Protein 8QPS (pdb70)

Secondary structure (DSSP, 8-state):
-GGGGEEEE---TT--HHHHHHHHHHHHHHT-SEEEE-GGGHHHHHHHHTTSSPEEEEEESTTT--S-HHHHHHHHHHHHHTT-SEEEEEP-HHHHHTT-HHHHHHHHHHHHHHHTTSSEEEEE--GGGS-HHHHHHHHHHHHHTT-SEEE---SSSS----HHHHHHHHHHHTTSSEEEEESS--SHHHHHHHHHHT-SEEEES-HHHHHTTT-STT--/--GGGEEEEE--TT--HHHHHHHHHHHHHHT-SEEEE-GGGHHHHHHHHTTSSPEEEEEESTTT--S-HHHHHHHHHHHHHHT-SEEEEEP-HHHHHTT-HHHHHHHHHHHHHHHTTSSEEEEE--GGGS-HHHHHHHHHHHHHTT-SEEE---SSSS----HHHHHHHHHHHTTSSEEEEESS--SHHHHHHHHHHT-SEEEES-HHHHHTTT-STT--

Nearest PDB structures (foldseek):
  8qps-assembly1_B  TM=1.000E+00  e=7.942E-42  Geobacillus sp.
  6msw-assembly2_B  TM=9.694E-01  e=2.061E-34  Halalkalibacterium halodurans C-125
  6d33-assembly1_B  TM=9.956E-01  e=2.226E-33  Halalkalibacterium halodurans C-125
  3ngj-assembly1_B  TM=9.962E-01  e=3.292E-31  Entamoeba histolytica
  3oa3-assembly1_A  TM=9.748E-01  e=3.441E-25  Coccidioides immitis

Structure (mmCIF, N/CA/C/O backbone):
data_8QPS
#
_entry.id   8QPS
#
_cell.length_a   57.230
_cell.length_b   57.230
_cell.length_c   97.030
_cell.angle_alpha   90.000
_cell.angle_beta   90.000
_cell.angle_gamma   120.000
#
_symmetry.space_group_name_H-M   'P 31'
#
loop_
_entity.id
_entity.type
_entity.pdbx_description
1 polymer 'Deoxyribose-phosphate aldolase'
2 water water
#
loop_
_atom_site.group_PDB
_atom_site.id
_atom_site.type_symbol
_atom_site.label_atom_id
_atom_site.label_alt_id
_atom_site.label_comp_id
_atom_site.label_asym_id
_atom_site.label_entity_id
_atom_site.label_seq_id
_atom_site.pdbx_PDB_ins_code
_atom_site.Cartn_x
_atom_site.Cartn_y
_atom_site.Cartn_z
_atom_site.occupancy
_atom_site.B_iso_or_equiv
_atom_site.auth_seq_id
_atom_site.auth_comp_id
_atom_site.auth_asym_id
_atom_site.auth_atom_id
_atom_site.pdbx_PDB_model_num
ATOM 1 N N . ASN A 1 11 ? 2.23430 -15.93036 14.46256 1.000 56.20183 4 ASN A N 1
ATOM 2 C CA . ASN A 1 11 ? 3.35467 -16.57559 13.78124 1.000 54.99898 4 ASN A CA 1
ATOM 3 C C . ASN A 1 11 ? 3.33152 -16.28897 12.27541 1.000 55.20117 4 ASN A C 1
ATOM 4 O O . ASN A 1 11 ? 4.24114 -16.68359 11.53789 1.000 46.64196 4 ASN A O 1
ATOM 9 N N . ILE A 1 12 ? 2.28245 -15.59839 11.81945 1.000 51.86826 5 ILE A N 1
ATOM 10 C CA . ILE A 1 12 ? 2.20161 -15.21563 10.41396 1.000 43.17953 5 ILE A CA 1
ATOM 11 C C . ILE A 1 12 ? 3.28476 -14.20622 10.05083 1.000 39.32030 5 ILE A C 1
ATOM 12 O O . ILE A 1 12 ? 3.61178 -14.05349 8.86517 1.000 35.20195 5 ILE A O 1
ATOM 17 N N . ALA A 1 13 ? 3.84702 -13.51222 11.04642 1.000 39.27202 6 ALA A N 1
ATOM 18 C CA . ALA A 1 13 ? 4.92206 -12.55246 10.79594 1.000 33.18857 6 ALA A CA 1
ATOM 19 C C . ALA A 1 13 ? 6.10288 -13.20778 10.10503 1.000 34.67473 6 ALA A C 1
ATOM 20 O O . ALA A 1 13 ? 6.74568 -12.59638 9.24264 1.000 32.99451 6 ALA A O 1
ATOM 22 N N . LYS A 1 14 ? 6.40023 -14.45447 10.46884 1.000 32.44804 7 LYS A N 1
ATOM 23 C CA . LYS A 1 14 ? 7.48311 -15.21092 9.86674 1.000 35.93977 7 LYS A CA 1
ATOM 24 C C . LYS A 1 14 ? 7.14383 -15.71746 8.46734 1.000 33.73242 7 LYS A C 1
ATOM 25 O O . LYS A 1 14 ? 7.98625 -16.36570 7.83534 1.000 37.28130 7 LYS A O 1
ATOM 31 N N . MET A 1 15 ? 5.94621 -15.43012 7.96442 1.000 29.80941 8 MET A N 1
ATOM 32 C CA . MET A 1 15 ? 5.59711 -15.71481 6.58079 1.000 32.57990 8 MET A CA 1
ATOM 33 C C . MET A 1 15 ? 5.57996 -14.46884 5.71999 1.000 28.71102 8 MET A C 1
ATOM 34 O O . MET A 1 15 ? 5.27429 -14.56683 4.52576 1.000 30.50885 8 MET A O 1
ATOM 39 N N . ILE A 1 16 ? 5.87291 -13.30287 6.29188 1.000 29.21761 9 ILE A N 1
ATOM 40 C CA . ILE A 1 16 ? 5.70413 -12.03330 5.59635 1.000 29.52092 9 ILE A CA 1
ATOM 41 C C . ILE A 1 16 ? 7.05637 -11.53487 5.11137 1.000 23.61647 9 ILE A C 1
ATOM 42 O O . ILE A 1 16 ? 8.01113 -11.44453 5.88584 1.000 25.05675 9 ILE A O 1
ATOM 47 N N . ASP A 1 17 ? 7.14012 -11.24564 3.79784 1.000 25.45608 10 ASP A N 1
ATOM 48 C CA . ASP A 1 17 ? 8.22870 -10.49981 3.18697 1.000 24.50531 10 ASP A CA 1
ATOM 49 C C . ASP A 1 17 ? 7.70994 -9.06259 3.08126 1.000 23.72376 10 ASP A C 1
ATOM 50 O O . ASP A 1 17 ? 6.86064 -8.75261 2.22622 1.000 25.26041 10 ASP A O 1
ATOM 55 N N . HIS A 1 18 ? 8.20714 -8.20696 3.97940 1.000 24.63475 11 HIS A N 1
ATOM 56 C CA . HIS A 1 18 ? 7.82086 -6.79733 4.08478 1.000 25.03141 11 HIS A CA 1
ATOM 57 C C . HIS A 1 18 ? 8.49623 -6.01001 2.96104 1.000 20.14922 11 HIS A C 1
ATOM 58 O O . HIS A 1 18 ? 9.71574 -5.80018 2.99448 1.000 22.86176 11 HIS A O 1
ATOM 65 N N . THR A 1 19 ? 7.70259 -5.52820 1.99596 1.000 22.56561 12 THR A N 1
ATOM 66 C CA . THR A 1 19 ? 8.18773 -5.19148 0.66089 1.000 23.26838 12 THR A CA 1
ATOM 67 C C . THR A 1 19 ? 8.06448 -3.69879 0.35920 1.000 21.59262 12 THR A C 1
ATOM 68 O O . THR A 1 19 ? 7.01796 -3.08245 0.60644 1.000 23.30647 12 THR A O 1
ATOM 72 N N . LEU A 1 20 ? 9.13053 -3.11299 -0.17983 1.000 22.17798 13 LEU A N 1
ATOM 73 C CA . LEU A 1 20 ? 9.05410 -1.77591 -0.77250 1.000 22.81978 13 LEU A CA 1
ATOM 74 C C . LEU A 1 20 ? 9.89613 -1.80273 -2.03719 1.000 19.06089 13 LEU A C 1
ATOM 75 O O . LEU A 1 20 ? 11.11364 -1.97602 -1.94565 1.000 21.15547 13 LEU A O 1
ATOM 80 N N . LEU A 1 21 ? 9.25147 -1.64351 -3.21584 1.000 21.02877 14 LEU A N 1
ATOM 81 C CA . LEU A 1 21 ? 9.93148 -1.77089 -4.49639 1.000 21.98919 14 LEU A CA 1
ATOM 82 C C . LEU A 1 21 ? 9.62980 -0.64629 -5.48208 1.000 23.39029 14 LEU A C 1
ATOM 83 O O . LEU A 1 21 ? 10.11479 -0.70189 -6.61735 1.000 22.74651 14 LEU A O 1
ATOM 88 N N . LYS A 1 22 ? 8.86740 0.36864 -5.08731 1.000 23.74370 15 LYS A N 1
ATOM 89 C CA . LYS A 1 22 ? 8.61272 1.49816 -5.96940 1.000 24.94257 15 LYS A CA 1
ATOM 90 C C . LYS A 1 22 ? 9.93039 2.15342 -6.37264 1.000 21.84648 15 LYS A C 1
ATOM 91 O O . LYS A 1 22 ? 10.84290 2.26733 -5.54486 1.000 25.09112 15 LYS A O 1
ATOM 97 N N . PRO A 1 23 ? 10.06429 2.58128 -7.64357 1.000 20.53287 16 PRO A N 1
ATOM 98 C CA . PRO A 1 23 ? 11.34185 3.13628 -8.11938 1.000 23.14863 16 PRO A CA 1
ATOM 99 C C . PRO A 1 23 ? 11.77012 4.41176 -7.41204 1.000 23.56304 16 PRO A C 1
ATOM 100 O O . PRO A 1 23 ? 12.97578 4.68605 -7.34485 1.000 24.82268 16 PRO A O 1
ATOM 104 N N . GLU A 1 24 ? 10.82429 5.19287 -6.87721 1.000 24.07302 17 GLU A N 1
ATOM 105 C CA . GLU A 1 24 ? 11.12036 6.44793 -6.20141 1.000 23.03819 17 GLU A CA 1
ATOM 106 C C . GLU A 1 24 ? 11.38995 6.26487 -4.71585 1.000 27.07499 17 GLU A C 1
ATOM 107 O O . GLU A 1 24 ? 11.48828 7.26290 -3.98881 1.000 25.96804 17 GLU A O 1
ATOM 113 N N . ALA A 1 25 ? 11.47944 5.02579 -4.24244 1.000 23.23999 18 ALA A N 1
ATOM 114 C CA . ALA A 1 25 ? 11.67553 4.81430 -2.81301 1.000 27.06446 18 ALA A CA 1
ATOM 115 C C . ALA A 1 25 ? 13.00762 5.41470 -2.39810 1.000 22.19146 18 ALA A C 1
ATOM 116 O O . ALA A 1 25 ? 13.99400 5.32389 -3.12755 1.000 27.01394 18 ALA A O 1
ATOM 118 N N . THR A 1 26 ? 13.03645 6.04425 -1.22147 1.000 26.31085 19 THR A N 1
ATOM 119 C CA . THR A 1 26 ? 14.23413 6.71439 -0.73278 1.000 28.32593 19 THR A CA 1
ATOM 120 C C . THR A 1 26 ? 14.81864 5.95379 0.44571 1.000 27.54012 19 THR A C 1
ATOM 121 O O . THR A 1 26 ? 14.17501 5.09078 1.05074 1.000 24.52910 19 THR A O 1
ATOM 125 N N . GLU A 1 27 ? 16.05400 6.30296 0.79257 1.000 28.73969 20 GLU A N 1
ATOM 126 C CA . GLU A 1 27 ? 16.70195 5.57492 1.87153 1.000 29.04872 20 GLU A CA 1
ATOM 127 C C . GLU A 1 27 ? 15.90523 5.69295 3.16204 1.000 29.38085 20 GLU A C 1
ATOM 128 O O . GLU A 1 27 ? 15.78932 4.71695 3.90419 1.000 29.92644 20 GLU A O 1
ATOM 134 N N . GLN A 1 28 ? 15.32058 6.87068 3.43098 1.000 30.43978 21 GLN A N 1
ATOM 135 C CA . GLN A 1 28 ? 14.49623 7.04054 4.63013 1.000 32.42056 21 GLN A CA 1
ATOM 136 C C . GLN A 1 28 ? 13.36672 6.01739 4.68267 1.000 31.24175 21 GLN A C 1
ATOM 137 O O . GLN A 1 28 ? 13.07187 5.44018 5.73984 1.000 31.03747 21 GLN A O 1
ATOM 143 N N . GLN A 1 29 ? 12.71944 5.78763 3.54166 1.000 27.38927 22 GLN A N 1
ATOM 144 C CA . GLN A 1 29 ? 11.62746 4.82561 3.48946 1.000 28.23533 22 GLN A CA 1
ATOM 145 C C . GLN A 1 29 ? 12.13304 3.40526 3.68039 1.000 28.85702 22 GLN A C 1
ATOM 146 O O . GLN A 1 29 ? 11.48020 2.59154 4.34620 1.000 28.45580 22 GLN A O 1
ATOM 152 N N . ILE A 1 30 ? 13.29875 3.09266 3.12081 1.000 27.49740 23 ILE A N 1
ATOM 153 C CA . ILE A 1 30 ? 13.86261 1.75689 3.30203 1.000 24.35613 23 ILE A CA 1
ATOM 154 C C . ILE A 1 30 ? 14.20788 1.51562 4.77104 1.000 23.89293 23 ILE A C 1
ATOM 155 O O . ILE A 1 30 ? 13.93438 0.43930 5.33300 1.000 24.33245 23 ILE A O 1
ATOM 160 N N . VAL A 1 31 ? 14.80603 2.51351 5.41210 1.000 28.09994 24 VAL A N 1
ATOM 161 C CA . VAL A 1 31 ? 15.16448 2.38336 6.81871 1.000 24.36308 24 VAL A CA 1
ATOM 162 C C . VAL A 1 31 ? 13.91808 2.19561 7.67456 1.000 29.33255 24 VAL A C 1
ATOM 163 O O . VAL A 1 31 ? 13.89550 1.32849 8.54792 1.000 28.81674 24 VAL A O 1
ATOM 167 N N . GLN A 1 32 ? 12.84595 2.96434 7.41787 1.000 26.17843 25 GLN A N 1
ATOM 168 C CA . GLN A 1 32 ? 11.60516 2.73882 8.16380 1.000 31.76830 25 GLN A CA 1
ATOM 169 C C . GLN A 1 32 ? 11.02900 1.34487 7.91073 1.000 29.48946 25 GLN A C 1
ATOM 170 O O . GLN A 1 32 ? 10.50758 0.70440 8.83829 1.000 28.86398 25 GLN A O 1
ATOM 176 N N . LEU A 1 33 ? 11.10571 0.85824 6.66248 1.000 26.96504 26 LEU A N 1
ATOM 177 C CA . LEU A 1 33 ? 10.72424 -0.52141 6.35181 1.000 26.13508 26 LEU A CA 1
ATOM 178 C C . LEU A 1 33 ? 11.44526 -1.52817 7.24811 1.000 26.18749 26 LEU A C 1
ATOM 179 O O . LEU A 1 33 ? 10.83035 -2.45802 7.79711 1.000 28.36887 26 LEU A O 1
ATOM 184 N N . CYS A 1 34 ? 12.76948 -1.36873 7.36969 1.000 26.39847 27 CYS A N 1
ATOM 185 C CA . CYS A 1 34 ? 13.57339 -2.27066 8.19722 1.000 22.77242 27 CYS A CA 1
ATOM 186 C C . CYS A 1 34 ? 13.21761 -2.13447 9.66497 1.000 27.98394 27 CYS A C 1
ATOM 187 O O . CYS A 1 34 ? 13.19635 -3.12896 10.40164 1.000 28.91401 27 CYS A O 1
ATOM 190 N N . THR A 1 35 ? 12.96060 -0.90522 10.10792 1.000 27.00561 28 THR A N 1
ATOM 191 C CA . THR A 1 35 ? 12.55981 -0.69642 11.49535 1.000 29.96379 28 THR A CA 1
ATOM 192 C C . THR A 1 35 ? 11.27999 -1.45414 11.80572 1.000 29.54407 28 THR A C 1
ATOM 193 O O . THR A 1 35 ? 11.17155 -2.11618 12.84763 1.000 27.85450 28 THR A O 1
ATOM 197 N N . GLU A 1 36 ? 10.29884 -1.37127 10.90603 1.000 28.09273 29 GLU A N 1
ATOM 198 C CA . GLU A 1 36 ? 9.04940 -2.10090 11.09562 1.000 28.22228 29 GLU A CA 1
ATOM 199 C C . GLU A 1 36 ? 9.28582 -3.60321 11.10864 1.000 29.48595 29 GLU A C 1
ATOM 200 O O . GLU A 1 36 ? 8.71149 -4.32535 11.93893 1.000 29.31257 29 GLU A O 1
ATOM 206 N N . ALA A 1 37 ? 10.13044 -4.09744 10.19285 1.000 26.53794 30 ALA A N 1
ATOM 207 C CA . ALA A 1 37 ? 10.42446 -5.52593 10.17044 1.000 27.21368 30 ALA A CA 1
ATOM 208 C C . ALA A 1 37 ? 11.02244 -5.99491 11.49338 1.000 27.32420 30 ALA A C 1
ATOM 209 O O . ALA A 1 37 ? 10.69662 -7.08712 11.97021 1.000 31.13709 30 ALA A O 1
ATOM 211 N N . LYS A 1 38 ? 11.92128 -5.19636 12.07908 1.000 26.48052 31 LYS A N 1
ATOM 212 C CA . LYS A 1 38 ? 12.47378 -5.55603 13.39143 1.000 26.31051 31 LYS A CA 1
ATOM 213 C C . LYS A 1 38 ? 11.41501 -5.47905 14.48393 1.000 32.84103 31 LYS A C 1
ATOM 214 O O . LYS A 1 38 ? 11.39050 -6.31957 15.39287 1.000 32.02804 31 LYS A O 1
ATOM 220 N N . GLN A 1 39 ? 10.53053 -4.48235 14.42294 1.000 33.06574 32 GLN A N 1
ATOM 221 C CA . GLN A 1 39 ? 9.52167 -4.35391 15.47203 1.000 31.54169 32 GLN A CA 1
ATOM 222 C C . GLN A 1 39 ? 8.55662 -5.52697 15.46251 1.000 32.86600 32 GLN A C 1
ATOM 223 O O . GLN A 1 39 ? 8.11973 -5.98797 16.52471 1.000 31.76760 32 GLN A O 1
ATOM 229 N N . TYR A 1 40 ? 8.21294 -6.02728 14.27689 1.000 31.00903 33 TYR A N 1
ATOM 230 C CA . TYR A 1 40 ? 7.17260 -7.03176 14.14544 1.000 31.39055 33 TYR A CA 1
ATOM 231 C C . TYR A 1 40 ? 7.71533 -8.42685 13.86479 1.000 27.71018 33 TYR A C 1
ATOM 232 O O . TYR A 1 40 ? 6.93875 -9.38823 13.85517 1.000 32.05004 33 TYR A O 1
ATOM 241 N N . GLY A 1 41 ? 9.02368 -8.56650 13.68762 1.000 29.82714 34 GLY A N 1
ATOM 242 C CA . GLY A 1 41 ? 9.61835 -9.87652 13.48416 1.000 30.67329 34 GLY A CA 1
ATOM 243 C C . GLY A 1 41 ? 9.23657 -10.48821 12.15565 1.000 31.57456 34 GLY A C 1
ATOM 244 O O . GLY A 1 41 ? 8.97069 -11.69838 12.07932 1.000 30.18773 34 GLY A O 1
ATOM 245 N N . PHE A 1 42 ? 9.15852 -9.67180 11.11016 1.000 30.98941 35 PHE A N 1
ATOM 246 C CA . PHE A 1 42 ? 8.87537 -10.20746 9.79207 1.000 30.70571 35 PHE A CA 1
ATOM 247 C C . PHE A 1 42 ? 10.00989 -11.12142 9.33997 1.000 30.56423 35 PHE A C 1
ATOM 248 O O . PHE A 1 42 ? 11.16475 -10.98094 9.76411 1.000 31.46752 35 PHE A O 1
ATOM 256 N N . ALA A 1 43 ? 9.66167 -12.06767 8.46350 1.000 26.74138 36 ALA A N 1
ATOM 257 C CA . ALA A 1 43 ? 10.64747 -13.01677 7.94580 1.000 29.57536 36 ALA A CA 1
ATOM 258 C C . ALA A 1 43 ? 11.75570 -12.30527 7.18866 1.000 29.46960 36 ALA A C 1
ATOM 259 O O . ALA A 1 43 ? 12.92962 -12.68316 7.28751 1.000 27.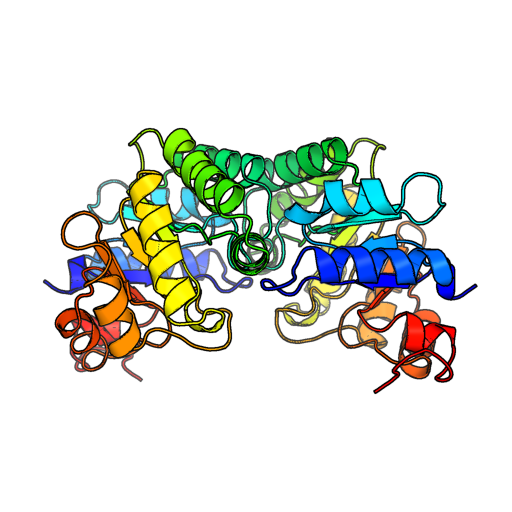79003 36 ALA A O 1
ATOM 261 N N . ALA A 1 44 ? 11.39650 -11.28996 6.40149 1.000 27.54601 37 ALA A N 1
ATOM 262 C CA . ALA A 1 44 ? 12.35088 -10.63321 5.52305 1.000 24.90585 37 ALA A CA 1
ATOM 263 C C . ALA A 1 44 ? 11.81271 -9.26192 5.14846 1.000 23.11084 37 ALA A C 1
ATOM 264 O O . ALA A 1 44 ? 10.60449 -9.02308 5.20486 1.000 25.79598 37 ALA A O 1
ATOM 266 N N . VAL A 1 45 ? 12.72941 -8.36498 4.75020 1.000 22.79164 38 VAL A N 1
ATOM 267 C CA . VAL A 1 45 ? 12.34794 -7.20455 3.95276 1.000 21.64889 38 VAL A CA 1
ATOM 268 C C . VAL A 1 45 ? 12.66345 -7.57849 2.51988 1.000 21.54582 38 VAL A C 1
ATOM 269 O O . VAL A 1 45 ? 13.55810 -8.39376 2.25455 1.000 24.04367 38 VAL A O 1
ATOM 273 N N . CYS A 1 46 ? 11.89813 -7.02209 1.59037 1.000 18.01449 39 CYS A N 1
ATOM 274 C CA . CYS A 1 46 ? 12.14403 -7.22837 0.16080 1.000 18.92135 39 CYS A CA 1
ATOM 275 C C . CYS A 1 46 ? 12.29560 -5.85670 -0.47931 1.000 19.53759 39 CYS A C 1
ATOM 276 O O . CYS A 1 46 ? 11.34578 -5.06124 -0.48287 1.000 21.10827 39 CYS A O 1
ATOM 279 N N . VAL A 1 47 ? 13.48581 -5.59257 -1.03471 1.000 20.53786 40 VAL A N 1
ATOM 280 C CA . VAL A 1 47 ? 13.86023 -4.28603 -1.55934 1.000 21.81183 40 VAL A CA 1
ATOM 281 C C . VAL A 1 47 ? 14.60121 -4.49008 -2.88186 1.000 20.15095 40 VAL A C 1
ATOM 282 O O . VAL A 1 47 ? 15.03054 -5.59695 -3.21052 1.000 20.13415 40 VAL A O 1
ATOM 286 N N . ASN A 1 48 ? 14.75202 -3.41426 -3.65291 1.000 19.98992 41 ASN A N 1
ATOM 287 C CA . ASN A 1 48 ? 15.49153 -3.51688 -4.91099 1.000 21.65334 41 ASN A CA 1
ATOM 288 C C . ASN A 1 48 ? 16.97669 -3.66043 -4.61510 1.000 22.43793 41 ASN A C 1
ATOM 289 O O . ASN A 1 48 ? 17.41730 -3.34792 -3.50817 1.000 20.41959 41 ASN A O 1
ATOM 294 N N . PRO A 1 49 ? 17.77509 -4.14447 -5.57751 1.000 19.23781 42 PRO A N 1
ATOM 295 C CA . PRO A 1 49 ? 19.18361 -4.44545 -5.24685 1.000 21.29907 42 PRO A CA 1
ATOM 296 C C . PRO A 1 49 ? 19.97888 -3.24097 -4.74697 1.000 22.82383 42 PRO A C 1
ATOM 297 O O . PRO A 1 49 ? 20.90182 -3.43021 -3.93337 1.000 22.46748 42 PRO A O 1
ATOM 301 N N . THR A 1 50 ? 19.60186 -2.00570 -5.13528 1.000 20.30297 43 THR A N 1
ATOM 302 C CA . THR A 1 50 ? 20.37309 -0.83152 -4.73635 1.000 22.84914 43 THR A CA 1
ATOM 303 C C . THR A 1 50 ? 20.35657 -0.64931 -3.23040 1.000 22.12468 43 THR A C 1
ATOM 304 O O . THR A 1 50 ? 21.27840 -0.03247 -2.67446 1.000 27.87950 43 THR A O 1
ATOM 308 N N . TRP A 1 51 ? 19.34143 -1.17988 -2.56494 1.000 20.42558 44 TRP A N 1
ATOM 309 C CA . TRP A 1 51 ? 19.18948 -0.99428 -1.12738 1.000 20.74855 44 TRP A CA 1
ATOM 310 C C . TRP A 1 51 ? 19.65107 -2.18587 -0.30129 1.000 23.69772 44 TRP A C 1
ATOM 311 O O . TRP A 1 51 ? 19.56917 -2.12605 0.94339 1.000 25.08576 44 TRP A O 1
ATOM 322 N N . VAL A 1 52 ? 20.15155 -3.25997 -0.93069 1.000 21.02629 45 VAL A N 1
ATOM 323 C CA . VAL A 1 52 ? 20.50054 -4.45217 -0.15499 1.000 22.26057 45 VAL A CA 1
ATOM 324 C C . VAL A 1 52 ? 21.47624 -4.10938 0.97159 1.000 23.91970 45 VAL A C 1
ATOM 325 O O . VAL A 1 52 ? 21.22906 -4.41794 2.14241 1.000 28.02052 45 VAL A O 1
ATOM 329 N N . LYS A 1 53 ? 22.58956 -3.45044 0.63728 1.000 25.33590 46 LYS A N 1
ATOM 330 C CA . LYS A 1 53 ? 23.59077 -3.15062 1.65910 1.000 25.64479 46 LYS A CA 1
ATOM 331 C C . LYS A 1 53 ? 22.95183 -2.36994 2.79464 1.000 30.69854 46 LYS A C 1
ATOM 332 O O . LYS A 1 53 ? 23.09065 -2.72975 3.97587 1.000 30.63097 46 LYS A O 1
ATOM 338 N N . THR A 1 54 ? 22.15956 -1.35204 2.43171 1.000 26.68818 47 THR A N 1
ATOM 339 C CA . THR A 1 54 ? 21.49152 -0.51271 3.42029 1.000 28.91308 47 THR A CA 1
ATOM 340 C C . THR A 1 54 ? 20.63375 -1.35710 4.34364 1.000 28.78550 47 THR A C 1
ATOM 341 O O . THR A 1 54 ? 20.72687 -1.25950 5.57822 1.000 28.24277 47 THR A O 1
ATOM 345 N N . ALA A 1 55 ? 19.80958 -2.22371 3.75254 1.000 24.88406 48 ALA A N 1
ATOM 346 C CA . ALA A 1 55 ? 18.90797 -3.03199 4.55503 1.000 27.24790 48 ALA A CA 1
ATOM 347 C C . ALA A 1 55 ? 19.69474 -3.99511 5.42272 1.000 28.20387 48 ALA A C 1
ATOM 348 O O . ALA A 1 55 ? 19.38325 -4.17086 6.61269 1.000 30.16716 48 ALA A O 1
ATOM 350 N N . ALA A 1 56 ? 20.77795 -4.55878 4.87824 1.000 27.68361 49 ALA A N 1
ATOM 351 C CA . ALA A 1 56 ? 21.58137 -5.46203 5.68861 1.000 29.68553 49 ALA A CA 1
ATOM 352 C C . ALA A 1 56 ? 22.15349 -4.71900 6.88652 1.000 31.73749 49 ALA A C 1
ATOM 353 O O . ALA A 1 56 ? 22.14354 -5.23605 8.01549 1.000 34.52124 49 ALA A O 1
ATOM 355 N N . ARG A 1 57 ? 22.57938 -3.46940 6.67679 1.000 27.24105 50 ARG A N 1
ATOM 356 C CA . ARG A 1 57 ? 23.11752 -2.69646 7.79600 1.000 30.65916 50 ARG A CA 1
ATOM 357 C C . ARG A 1 57 ? 22.05275 -2.48826 8.86792 1.000 34.01163 50 ARG A C 1
ATOM 358 O O . ARG A 1 57 ? 22.33842 -2.59588 10.07099 1.000 34.87847 50 ARG A O 1
ATOM 366 N N . GLU A 1 58 ? 20.80396 -2.23279 8.45518 1.000 31.54127 51 GLU A N 1
ATOM 367 C CA . GLU A 1 58 ? 19.76711 -1.99835 9.45213 1.000 31.26593 51 GLU A CA 1
ATOM 368 C C . GLU A 1 58 ? 19.31775 -3.27931 10.12958 1.000 33.96263 51 GLU A C 1
ATOM 369 O O . GLU A 1 58 ? 18.78193 -3.22339 11.24778 1.000 32.95269 51 GLU A O 1
ATOM 375 N N . LEU A 1 59 ? 19.54958 -4.43238 9.51001 1.000 34.05585 52 LEU A N 1
ATOM 376 C CA . LEU A 1 59 ? 19.00829 -5.66719 10.04963 1.000 33.52148 52 LEU A CA 1
ATOM 377 C C . LEU A 1 59 ? 20.08307 -6.55928 10.65218 1.000 32.28259 52 LEU A C 1
ATOM 378 O O . LEU A 1 59 ? 19.77448 -7.67989 11.07230 1.000 34.89914 52 LEU A O 1
ATOM 383 N N . SER A 1 60 ? 21.32703 -6.09311 10.70438 1.000 37.96415 53 SER A N 1
ATOM 384 C CA . SER A 1 60 ? 22.40447 -6.90714 11.24512 1.000 39.27011 53 SER A CA 1
ATOM 385 C C . SER A 1 60 ? 22.09988 -7.30651 12.68276 1.000 39.75339 53 SER A C 1
ATOM 386 O O . SER A 1 60 ? 21.47383 -6.55915 13.43879 1.000 41.47534 53 SER A O 1
ATOM 389 N N . GLY A 1 61 ? 22.52093 -8.50709 13.05291 1.000 39.84307 54 GLY A N 1
ATOM 390 C CA . GLY A 1 61 ? 22.25735 -8.95530 14.39697 1.000 43.47334 54 GLY A CA 1
ATOM 391 C C . GLY A 1 61 ? 20.80480 -9.20539 14.71370 1.000 39.16682 54 GLY A C 1
ATOM 392 O O . GLY A 1 61 ? 20.46850 -9.39183 15.88815 1.000 41.79116 54 GLY A O 1
ATOM 393 N N . THR A 1 62 ? 19.92426 -9.19861 13.71806 1.000 35.19326 55 THR A N 1
ATOM 394 C CA . THR A 1 62 ? 18.55369 -9.64724 13.90866 1.000 34.30680 55 THR A CA 1
ATOM 395 C C . THR A 1 62 ? 18.30023 -10.89116 13.06573 1.000 37.57394 55 THR A C 1
ATOM 396 O O . THR A 1 62 ? 19.15246 -11.33331 12.29261 1.000 36.85549 55 THR A O 1
ATOM 400 N N . ASP A 1 63 ? 17.11695 -11.47061 13.24188 1.000 37.59780 56 ASP A N 1
ATOM 401 C CA . ASP A 1 63 ? 16.67931 -12.62223 12.46656 1.000 39.34513 56 ASP A CA 1
ATOM 402 C C . ASP A 1 63 ? 15.89562 -12.23524 11.21151 1.000 36.56810 56 ASP A C 1
ATOM 403 O O . ASP A 1 63 ? 15.35527 -13.12107 10.53875 1.000 35.97311 56 ASP A O 1
ATOM 408 N N . VAL A 1 64 ? 15.81268 -10.94379 10.89612 1.000 31.36097 57 VAL A N 1
ATOM 409 C CA . VAL A 1 64 ? 15.13780 -10.47183 9.68454 1.000 32.67324 57 VAL A CA 1
ATOM 410 C C . VAL A 1 64 ? 16.11362 -10.55694 8.51119 1.000 29.80293 57 VAL A C 1
ATOM 411 O O . VAL A 1 64 ? 17.18941 -9.94556 8.53447 1.000 25.77674 57 VAL A O 1
ATOM 415 N N . ARG A 1 65 ? 15.73093 -11.29352 7.46549 1.000 27.12791 58 ARG A N 1
ATOM 416 C CA . ARG A 1 65 ? 16.59964 -11.51697 6.31391 1.000 24.60972 58 ARG A CA 1
ATOM 417 C C . ARG A 1 65 ? 16.36736 -10.45134 5.24937 1.000 25.98172 58 ARG A C 1
ATOM 418 O O . ARG A 1 65 ? 15.28251 -9.87548 5.15724 1.000 25.50644 58 ARG A O 1
ATOM 426 N N . VAL A 1 66 ? 17.41890 -10.16497 4.47960 1.000 24.19129 59 VAL A N 1
ATOM 427 C CA . VAL A 1 66 ? 17.34912 -9.25449 3.33535 1.000 22.38328 59 VAL A CA 1
ATOM 428 C C . VAL A 1 66 ? 17.06704 -10.05685 2.07140 1.000 23.74903 59 VAL A C 1
ATOM 429 O O . VAL A 1 66 ? 17.86911 -10.90693 1.66288 1.000 22.82295 59 VAL A O 1
ATOM 433 N N . CYS A 1 67 ? 15.93402 -9.76782 1.44520 1.000 24.48067 60 CYS A N 1
ATOM 434 C CA . CYS A 1 67 ? 15.53464 -10.35465 0.17898 1.000 19.86108 60 CYS A CA 1
ATOM 435 C C . CYS A 1 67 ? 15.54262 -9.26327 -0.87602 1.000 21.12732 60 CYS A C 1
ATOM 436 O O . CYS A 1 67 ? 15.17428 -8.12366 -0.59773 1.000 21.45580 60 CYS A O 1
ATOM 439 N N . THR A 1 68 ? 15.99827 -9.58787 -2.07996 1.000 19.02351 61 THR A N 1
ATOM 440 C CA . THR A 1 68 ? 15.92868 -8.61908 -3.16502 1.000 17.92837 61 THR A CA 1
ATOM 441 C C . THR A 1 68 ? 15.34135 -9.30360 -4.38649 1.000 19.78313 61 THR A C 1
ATOM 442 O O . THR A 1 68 ? 14.96095 -10.47738 -4.35017 1.000 22.28946 61 THR A O 1
ATOM 446 N N . VAL A 1 69 ? 15.23300 -8.54254 -5.46991 1.000 20.97868 62 VAL A N 1
ATOM 447 C CA . VAL A 1 69 ? 14.57353 -9.00965 -6.67687 1.000 18.94410 62 VAL A CA 1
ATOM 448 C C . VAL A 1 69 ? 15.57350 -8.95291 -7.82978 1.000 18.33881 62 VAL A C 1
ATOM 449 O O . VAL A 1 69 ? 16.47148 -8.10268 -7.85784 1.000 20.26481 62 VAL A O 1
ATOM 453 N N . ILE A 1 70 ? 15.43621 -9.89154 -8.77292 1.000 21.92413 63 ILE A N 1
ATOM 454 C CA . ILE A 1 70 ? 16.44314 -10.13984 -9.79934 1.000 18.47210 63 ILE A CA 1
ATOM 455 C C . ILE A 1 70 ? 15.77337 -10.09030 -11.16882 1.000 18.51878 63 ILE A C 1
ATOM 456 O O . ILE A 1 70 ? 14.75379 -10.75321 -11.38329 1.000 20.93210 63 ILE A O 1
ATOM 461 N N . GLY A 1 71 ? 16.32000 -9.29195 -12.08004 1.000 23.17899 64 GLY A N 1
ATOM 462 C CA . GLY A 1 71 ? 15.69701 -9.16518 -13.40379 1.000 20.11495 64 GLY A CA 1
ATOM 463 C C . GLY A 1 71 ? 14.28995 -8.60818 -13.33997 1.000 20.72384 64 GLY A C 1
ATOM 464 O O . GLY A 1 71 ? 13.43339 -8.99184 -14.14673 1.000 23.38194 64 GLY A O 1
ATOM 465 N N . PHE A 1 72 ? 14.02872 -7.72072 -12.37956 1.000 19.78953 65 PHE A N 1
ATOM 466 C CA . PHE A 1 72 ? 12.70047 -7.34188 -11.91770 1.000 18.87683 65 PHE A CA 1
ATOM 467 C C . PHE A 1 72 ? 12.33148 -5.94656 -12.40087 1.000 21.43845 65 PHE A C 1
ATOM 468 O O . PHE A 1 72 ? 13.17866 -5.04623 -12.36619 1.000 25.26796 65 PHE A O 1
ATOM 476 N N . PRO A 1 73 ? 11.08170 -5.71862 -12.84526 1.000 20.95687 66 PRO A N 1
ATOM 477 C CA . PRO A 1 73 ? 9.96591 -6.68015 -12.88673 1.000 22.26136 66 PRO A CA 1
ATOM 478 C C . PRO A 1 73 ? 9.71743 -7.39769 -14.20701 1.000 20.81932 66 PRO A C 1
ATOM 479 O O . PRO A 1 73 ? 8.81450 -8.23291 -14.28899 1.000 20.48682 66 PRO A O 1
ATOM 483 N N . LEU A 1 74 ? 10.46341 -7.05126 -15.24998 1.000 19.47148 67 LEU A N 1
ATOM 484 C CA . LEU A 1 74 ? 10.11527 -7.53803 -16.57717 1.000 21.17636 67 LEU A CA 1
ATOM 485 C C . LEU A 1 74 ? 10.68950 -8.91162 -16.90330 1.000 21.34006 67 LEU A C 1
ATOM 486 O O . LEU A 1 74 ? 10.15834 -9.57899 -17.80159 1.000 22.70498 67 LEU A O 1
ATOM 491 N N . GLY A 1 75 ? 11.76077 -9.34456 -16.22946 1.000 18.86024 68 GLY A N 1
ATOM 492 C CA . GLY A 1 75 ? 12.32026 -10.66222 -16.48824 1.000 17.08359 68 GLY A CA 1
ATOM 493 C C . GLY A 1 75 ? 12.99723 -10.81505 -17.83305 1.000 22.82353 68 GLY A C 1
ATOM 494 O O . GLY A 1 75 ? 13.37551 -11.92948 -18.20841 1.000 23.53543 68 GLY A O 1
ATOM 495 N N . ALA A 1 76 ? 13.19882 -9.72047 -18.54708 1.000 20.16015 69 ALA A N 1
ATOM 496 C CA . ALA A 1 76 ? 13.61228 -9.76940 -19.94132 1.000 19.55621 69 ALA A CA 1
ATOM 497 C C . ALA A 1 76 ? 15.09284 -9.45720 -20.11657 1.000 24.91881 69 ALA A C 1
ATOM 498 O O . ALA A 1 76 ? 15.49853 -8.97891 -21.18184 1.000 23.35288 69 ALA A O 1
ATOM 500 N N . THR A 1 77 ? 15.90458 -9.69874 -19.09846 1.000 24.02706 70 THR A N 1
ATOM 501 C CA . THR A 1 77 ? 17.33614 -9.54760 -19.26173 1.000 24.46217 70 THR A CA 1
ATOM 502 C C . THR A 1 77 ? 17.95113 -10.92535 -19.47344 1.000 23.99209 70 THR A C 1
ATOM 503 O O . THR A 1 77 ? 17.25724 -11.94306 -19.44182 1.000 25.60780 70 THR A O 1
ATOM 507 N N . THR A 1 78 ? 19.27518 -10.96084 -19.71678 1.000 21.12569 71 THR A N 1
ATOM 508 C CA . THR A 1 78 ? 19.93444 -12.20663 -20.07212 1.000 23.29464 71 THR A CA 1
ATOM 509 C C . THR A 1 78 ? 20.21646 -13.04304 -18.83711 1.000 23.88268 71 THR A C 1
ATOM 510 O O . THR A 1 78 ? 20.29038 -12.51506 -17.73092 1.000 23.06621 71 THR A O 1
ATOM 514 N N . PRO A 1 79 ? 20.35830 -14.36026 -18.99067 1.000 24.50563 72 PRO A N 1
ATOM 515 C CA . PRO A 1 79 ? 20.69501 -15.16971 -17.81868 1.000 24.26745 72 PRO A CA 1
ATOM 516 C C . PRO A 1 79 ? 22.00102 -14.75560 -17.19991 1.000 24.43595 72 PRO A C 1
ATOM 517 O O . PRO A 1 79 ? 22.14532 -14.84752 -15.97333 1.000 25.18019 72 PRO A O 1
ATOM 521 N N . GLU A 1 80 ? 22.95578 -14.30470 -18.00997 1.000 27.85489 73 GLU A N 1
ATOM 522 C CA . GLU A 1 80 ? 24.24083 -13.86792 -17.47458 1.000 25.59856 73 GLU A CA 1
ATOM 523 C C . GLU A 1 80 ? 24.08039 -12.64772 -16.57762 1.000 25.07309 73 GLU A C 1
ATOM 524 O O . GLU A 1 80 ? 24.71474 -12.55341 -15.51945 1.000 25.84663 73 GLU A O 1
ATOM 530 N N . THR A 1 81 ? 23.24094 -11.70013 -16.98536 1.000 24.52925 74 THR A N 1
ATOM 531 C CA . THR A 1 81 ? 23.00043 -10.53718 -16.13995 1.000 24.39098 74 THR A CA 1
ATOM 532 C C . THR A 1 81 ? 22.27074 -10.91908 -14.85981 1.000 22.69663 74 THR A C 1
ATOM 533 O O . THR A 1 81 ? 22.58184 -10.39258 -13.78035 1.000 22.62670 74 THR A O 1
ATOM 537 N N . LYS A 1 82 ? 21.24432 -11.77039 -14.95285 1.000 25.75404 75 LYS A N 1
ATOM 538 C CA . LYS A 1 82 ? 20.55722 -12.18699 -13.73306 1.000 21.67738 75 LYS A CA 1
ATOM 539 C C . LYS A 1 82 ? 21.51282 -12.87588 -12.76153 1.000 25.00900 75 LYS A C 1
ATOM 540 O O . LYS A 1 82 ? 21.46517 -12.62448 -11.54828 1.000 24.89005 75 LYS A O 1
ATOM 546 N N . ALA A 1 83 ? 22.37924 -13.75734 -13.27441 1.000 24.11657 76 ALA A N 1
ATOM 547 C CA . ALA A 1 83 ? 23.39552 -14.40366 -12.44736 1.000 25.89270 76 ALA A CA 1
ATOM 548 C C . ALA A 1 83 ? 24.33749 -13.38677 -11.79551 1.000 25.89929 76 ALA A C 1
ATOM 549 O O . ALA A 1 83 ? 24.62119 -13.46647 -10.59082 1.000 24.17414 76 ALA A O 1
ATOM 551 N N . PHE A 1 84 ? 24.85329 -12.43259 -12.56931 1.000 23.87923 77 PHE A N 1
ATOM 552 C CA . PHE A 1 84 ? 25.70744 -11.40835 -11.97536 1.000 23.27252 77 PHE A CA 1
ATOM 553 C C . PHE A 1 84 ? 24.97042 -10.64219 -10.88425 1.000 27.85069 77 PHE A C 1
ATOM 554 O O . PHE A 1 84 ? 25.52679 -10.38095 -9.81376 1.000 27.04881 77 PHE A O 1
ATOM 562 N N . GLU A 1 85 ? 23.72594 -10.23136 -11.15621 1.000 23.81920 78 GLU A N 1
ATOM 563 C CA . GLU A 1 85 ? 22.96433 -9.46324 -10.17253 1.000 24.51137 78 GLU A CA 1
ATOM 564 C C . GLU A 1 85 ? 22.73558 -10.28445 -8.90736 1.000 23.60888 78 GLU 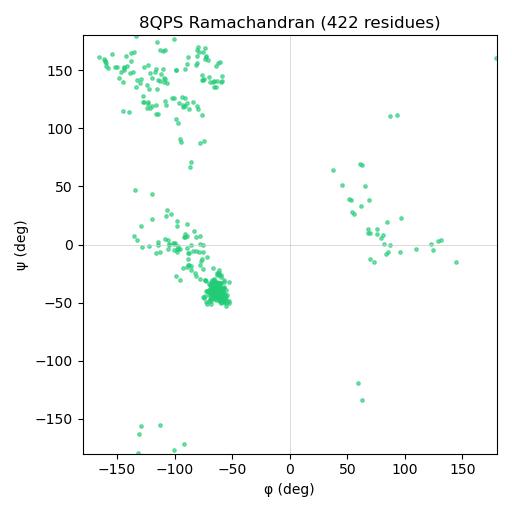A C 1
ATOM 565 O O . GLU A 1 85 ? 22.76300 -9.75016 -7.78638 1.000 25.00666 78 GLU A O 1
ATOM 571 N N . THR A 1 86 ? 22.58549 -11.60072 -9.05730 1.000 22.89570 79 THR A N 1
ATOM 572 C CA . THR A 1 86 ? 22.40623 -12.47526 -7.89933 1.000 23.88870 79 THR A CA 1
ATOM 573 C C . THR A 1 86 ? 23.67917 -12.57004 -7.06675 1.000 24.83514 79 THR A C 1
ATOM 574 O O . THR A 1 86 ? 23.64429 -12.46364 -5.82862 1.000 22.92188 79 THR A O 1
ATOM 578 N N . THR A 1 87 ? 24.81766 -12.78009 -7.72647 1.000 26.68101 80 THR A N 1
ATOM 579 C CA . THR A 1 87 ? 26.08353 -12.83942 -6.98927 1.000 25.31636 80 THR A CA 1
ATOM 580 C C . THR A 1 87 ? 26.36041 -11.51974 -6.27332 1.000 27.64340 80 THR A C 1
ATOM 581 O O . THR A 1 87 ? 26.71924 -11.49687 -5.08184 1.000 28.12397 80 THR A O 1
ATOM 585 N N . ASN A 1 88 ? 26.20594 -10.41475 -7.00238 1.000 25.92801 81 ASN A N 1
ATOM 586 C CA . ASN A 1 88 ? 26.37692 -9.07549 -6.45929 1.000 24.79298 81 ASN A CA 1
ATOM 587 C C . ASN A 1 88 ? 25.49957 -8.87496 -5.23633 1.000 23.35768 81 ASN A C 1
ATOM 588 O O . ASN A 1 88 ? 25.97152 -8.44194 -4.17722 1.000 27.80359 81 ASN A O 1
ATOM 593 N N . ALA A 1 89 ? 24.22111 -9.23085 -5.34630 1.000 22.48058 82 ALA A N 1
ATOM 594 C CA . ALA A 1 89 ? 23.30333 -9.02784 -4.23183 1.000 25.02290 82 ALA A CA 1
ATOM 595 C C . ALA A 1 89 ? 23.74077 -9.82628 -3.01478 1.000 23.89959 82 ALA A C 1
ATOM 596 O O . ALA A 1 89 ? 23.71962 -9.31883 -1.88543 1.000 25.39066 82 ALA A O 1
ATOM 598 N N . ILE A 1 90 ? 24.15613 -11.07796 -3.22481 1.000 21.67764 83 ILE A N 1
ATOM 599 C CA . ILE A 1 90 ? 24.57932 -11.89312 -2.08599 1.000 23.54950 83 ILE A CA 1
ATOM 600 C C . ILE A 1 90 ? 25.80572 -11.28334 -1.42468 1.000 26.66838 83 ILE A C 1
ATOM 601 O O . ILE A 1 90 ? 25.89123 -11.20270 -0.18896 1.000 28.46885 83 ILE A O 1
ATOM 606 N N . GLU A 1 91 ? 26.75960 -10.81502 -2.23350 1.000 26.14283 84 GLU A N 1
ATOM 607 C CA . GLU A 1 91 ? 27.92488 -10.13616 -1.67613 1.000 29.89541 84 GLU A CA 1
ATOM 608 C C . GLU A 1 91 ? 27.52165 -8.89718 -0.89033 1.000 28.09554 84 GLU A C 1
ATOM 609 O O . GLU A 1 91 ? 28.17783 -8.55068 0.09692 1.000 30.87555 84 GLU A O 1
ATOM 615 N N . ASN A 1 92 ? 26.44883 -8.21814 -1.30867 1.000 27.87904 85 ASN A N 1
ATOM 616 C CA . ASN A 1 92 ? 25.99178 -7.01064 -0.62572 1.000 27.54889 85 ASN A CA 1
ATOM 617 C C . ASN A 1 92 ? 25.15014 -7.30262 0.60331 1.000 28.88574 85 ASN A C 1
ATOM 618 O O . ASN A 1 92 ? 24.75079 -6.35922 1.29224 1.000 28.96530 85 ASN A O 1
ATOM 623 N N . GLY A 1 93 ? 24.82522 -8.56162 0.86864 1.000 26.58536 86 GLY A N 1
ATOM 624 C CA . GLY A 1 93 ? 24.10319 -8.88979 2.07596 1.000 27.16206 86 GLY A CA 1
ATOM 625 C C . GLY A 1 93 ? 22.80099 -9.64931 1.91995 1.000 27.11702 86 GLY A C 1
ATOM 626 O O . GLY A 1 93 ? 22.18785 -10.01163 2.92331 1.000 26.36132 86 GLY A O 1
ATOM 627 N N . ALA A 1 94 ? 22.34057 -9.88292 0.69055 1.000 23.82510 87 ALA A N 1
ATOM 628 C CA . ALA A 1 94 ? 21.05910 -10.55022 0.51100 1.000 22.99253 87 ALA A CA 1
ATOM 629 C C . ALA A 1 94 ? 21.17356 -12.03743 0.80486 1.000 23.92405 87 ALA A C 1
ATOM 630 O O . ALA A 1 94 ? 22.17107 -12.68731 0.46103 1.000 26.84668 87 ALA A O 1
ATOM 632 N N . ARG A 1 95 ? 20.13444 -12.57711 1.42048 1.000 24.23545 88 ARG A N 1
ATOM 633 C CA . ARG A 1 95 ? 20.05735 -14.00688 1.69157 1.000 23.10098 88 ARG A CA 1
ATOM 634 C C . ARG A 1 95 ? 18.82567 -14.66285 1.08869 1.000 25.86499 88 ARG A C 1
ATOM 635 O O . ARG A 1 95 ? 18.65694 -15.87844 1.23166 1.000 26.06288 88 ARG A O 1
ATOM 643 N N . GLU A 1 96 ? 17.94810 -13.90177 0.41988 1.000 27.02597 89 GLU A N 1
ATOM 644 C CA . GLU A 1 96 ? 16.96034 -14.48906 -0.47710 1.000 24.29497 89 GLU A CA 1
ATOM 645 C C . GLU A 1 96 ? 16.88462 -13.60962 -1.71886 1.000 21.02333 89 GLU A C 1
ATOM 646 O O . GLU A 1 96 ? 17.10167 -12.39865 -1.64521 1.000 21.76534 89 GLU A O 1
ATOM 652 N N . VAL A 1 97 ? 16.61830 -14.22707 -2.86684 1.000 22.55407 90 VAL A N 1
ATOM 653 C CA . VAL A 1 97 ? 16.38525 -13.48693 -4.10875 1.000 21.84169 90 VAL A CA 1
ATOM 654 C C . VAL A 1 97 ? 15.10033 -13.98770 -4.74378 1.000 20.98073 90 VAL A C 1
ATOM 655 O O . VAL A 1 97 ? 14.80418 -15.18934 -4.73087 1.000 21.61127 90 VAL A O 1
ATOM 659 N N . ASP A 1 98 ? 14.30877 -13.04479 -5.26093 1.000 19.44183 91 ASP A N 1
ATOM 660 C CA . ASP A 1 98 ? 13.09913 -13.32697 -6.02653 1.000 20.82968 91 ASP A CA 1
ATOM 661 C C . ASP A 1 98 ? 13.36588 -12.88932 -7.45889 1.000 20.47182 91 ASP A C 1
ATOM 662 O O . ASP A 1 98 ? 13.40089 -11.68828 -7.73987 1.000 21.34938 91 ASP A O 1
ATOM 667 N N A MET A 1 99 ? 13.57994 -13.84982 -8.35115 0.724 20.44684 92 MET A N 1
ATOM 668 N N B MET A 1 99 ? 13.56252 -13.85189 -8.35861 0.276 19.16248 92 MET A N 1
ATOM 669 C CA A MET A 1 99 ? 13.81254 -13.51128 -9.74969 0.724 20.07933 92 MET A CA 1
ATOM 670 C CA B MET A 1 99 ? 13.81771 -13.55569 -9.76345 0.276 20.25678 92 MET A CA 1
ATOM 671 C C A MET A 1 99 ? 12.51279 -13.58105 -10.53866 0.724 21.89390 92 MET A C 1
ATOM 672 C C B MET A 1 99 ? 12.52366 -13.61174 -10.56359 0.276 21.87180 92 MET A C 1
ATOM 673 O O A MET A 1 99 ? 11.57418 -14.29766 -10.18443 0.724 22.99701 92 MET A O 1
ATOM 674 O O B MET A 1 99 ? 11.59401 -14.34963 -10.22621 0.276 22.54131 92 MET A O 1
ATOM 683 N N . VAL A 1 100 ? 12.47018 -12.82353 -11.63934 1.000 18.62329 93 VAL A N 1
ATOM 684 C CA . VAL A 1 100 ? 11.36573 -12.88772 -12.59042 1.000 21.78390 93 VAL A CA 1
ATOM 685 C C . VAL A 1 100 ? 11.77630 -13.80257 -13.73438 1.000 18.46417 93 VAL A C 1
ATOM 686 O O . VAL A 1 100 ? 12.89347 -13.70120 -14.26097 1.000 21.34096 93 VAL A O 1
ATOM 690 N N . ILE A 1 101 ? 10.89935 -14.74966 -14.05811 1.000 21.47683 94 ILE A N 1
ATOM 691 C CA . ILE A 1 101 ? 11.12755 -15.65274 -15.17651 1.000 23.97507 94 ILE A CA 1
ATOM 692 C C . ILE A 1 101 ? 11.19092 -14.86434 -16.48686 1.000 23.55674 94 ILE A C 1
ATOM 693 O O . ILE A 1 101 ? 10.66347 -13.74807 -16.60103 1.000 25.30644 94 ILE A O 1
ATOM 698 N N . ASN A 1 102 ? 11.87077 -15.45020 -17.48154 1.000 19.89575 95 ASN A N 1
ATOM 699 C CA . ASN A 1 102 ? 11.85006 -14.91926 -18.84322 1.000 22.38420 95 ASN A CA 1
ATOM 700 C C . ASN A 1 102 ? 10.51138 -15.23257 -19.49037 1.000 22.14894 95 ASN A C 1
ATOM 701 O O . ASN A 1 102 ? 10.31294 -16.28925 -20.10549 1.000 22.60674 95 ASN A O 1
ATOM 706 N N . ILE A 1 103 ? 9.56894 -14.31263 -19.30466 1.000 24.51475 96 ILE A N 1
ATOM 707 C CA . ILE A 1 103 ? 8.19789 -14.52438 -19.74212 1.000 25.11276 96 ILE A CA 1
ATOM 708 C C . ILE A 1 103 ? 8.13777 -14.67110 -21.25167 1.000 24.97370 96 ILE A C 1
ATOM 709 O O . ILE A 1 103 ? 7.39146 -15.49614 -21.77568 1.000 29.33459 96 ILE A O 1
ATOM 714 N N . GLY A 1 104 ? 8.87621 -13.82916 -21.97470 1.000 24.73954 97 GLY A N 1
ATOM 715 C CA . GLY A 1 104 ? 8.81439 -13.88840 -23.42174 1.000 26.74225 97 GLY A CA 1
ATOM 716 C C . GLY A 1 104 ? 9.33115 -15.20863 -23.94742 1.000 30.25838 97 GLY A C 1
ATOM 717 O O . GLY A 1 104 ? 8.75859 -15.78192 -24.87359 1.000 33.62414 97 GLY A O 1
ATOM 718 N N . ALA A 1 105 ? 10.41849 -15.71343 -23.35184 1.000 26.56399 98 ALA A N 1
ATOM 719 C CA . ALA A 1 105 ? 10.90830 -17.03758 -23.71080 1.000 29.96416 98 ALA A CA 1
ATOM 720 C C . ALA A 1 105 ? 9.84335 -18.09078 -23.45890 1.000 30.22072 98 ALA A C 1
ATOM 721 O O . ALA A 1 105 ? 9.59552 -18.94863 -24.30934 1.000 31.84349 98 ALA A O 1
ATOM 723 N N . LEU A 1 106 ? 9.18964 -18.03817 -22.29193 1.000 29.90263 99 LEU A N 1
ATOM 724 C CA . LEU A 1 106 ? 8.12364 -18.99541 -21.99991 1.000 29.26353 99 LEU A CA 1
ATOM 725 C C . LEU A 1 106 ? 6.97948 -18.87396 -23.00725 1.000 34.22178 99 LEU A C 1
ATOM 726 O O . LEU A 1 106 ? 6.41792 -19.88412 -23.44292 1.000 34.72941 99 LEU A O 1
ATOM 731 N N . LYS A 1 107 ? 6.63309 -17.64549 -23.40839 1.000 31.54197 100 LYS A N 1
ATOM 732 C CA . LYS A 1 107 ? 5.60890 -17.46502 -24.43064 1.000 36.20920 100 LYS A CA 1
ATOM 733 C C . LYS A 1 107 ? 6.09421 -17.94816 -25.79131 1.000 36.88024 100 LYS A C 1
ATOM 734 O O . LYS A 1 107 ? 5.30369 -18.47480 -26.58368 1.000 41.17184 100 LYS A O 1
ATOM 740 N N . SER A 1 108 ? 7.38122 -17.78531 -26.07997 1.000 36.68578 101 SER A N 1
ATOM 741 C CA . SER A 1 108 ? 7.94562 -18.18855 -27.36389 1.000 34.30913 101 SER A CA 1
ATOM 742 C C . SER A 1 108 ? 8.19255 -19.68653 -27.46443 1.000 36.55058 101 SER A C 1
ATOM 743 O O . SER A 1 108 ? 8.70515 -20.13908 -28.49400 1.000 39.79443 101 SER A O 1
ATOM 746 N N . GLY A 1 109 ? 7.87081 -20.45556 -26.42099 1.000 37.83944 102 GLY A N 1
ATOM 747 C CA . GLY A 1 109 ? 8.12906 -21.88271 -26.39746 1.000 38.79922 102 GLY A CA 1
ATOM 748 C C . GLY A 1 109 ? 9.55096 -22.28573 -26.07793 1.000 36.42745 102 GLY A C 1
ATOM 749 O O . GLY A 1 109 ? 9.86464 -23.48003 -26.13390 1.000 39.24330 102 GLY A O 1
ATOM 750 N N . GLN A 1 110 ? 10.41840 -21.33638 -25.72858 1.000 34.75987 103 GLN A N 1
ATOM 751 C CA . GLN A 1 110 ? 11.83488 -21.62015 -25.49187 1.000 32.73276 103 GLN A CA 1
ATOM 752 C C . GLN A 1 110 ? 12.03560 -22.04871 -24.03701 1.000 30.57245 103 GLN A C 1
ATOM 753 O O . GLN A 1 110 ? 12.66892 -21.36318 -23.24260 1.000 30.01198 103 GLN A O 1
ATOM 759 N N . ASP A 1 111 ? 11.47707 -23.22581 -23.71068 1.000 33.28918 104 ASP A N 1
ATOM 760 C CA . ASP A 1 111 ? 11.55676 -23.75216 -22.34549 1.000 30.59499 104 ASP A CA 1
ATOM 761 C C . ASP A 1 111 ? 12.99255 -24.00961 -21.92320 1.000 31.57094 104 ASP A C 1
ATOM 762 O O . ASP A 1 111 ? 13.32723 -23.89284 -20.73449 1.000 31.41132 104 ASP A O 1
ATOM 767 N N . GLU A 1 112 ? 13.84147 -24.39972 -22.86776 1.000 29.11477 105 GLU A N 1
ATOM 768 C CA . GLU A 1 112 ? 15.24954 -24.59088 -22.55263 1.000 30.09294 105 GLU A CA 1
ATOM 769 C C . GLU A 1 112 ? 15.84736 -23.31491 -21.98990 1.000 30.31108 105 GLU A C 1
ATOM 770 O O . GLU A 1 112 ? 16.57384 -23.34893 -20.99412 1.000 34.21904 105 GLU A O 1
ATOM 776 N N . LEU A 1 113 ? 15.54830 -22.17821 -22.61949 1.000 32.56431 106 LEU A N 1
ATOM 777 C CA . LEU A 1 113 ? 16.05583 -20.90125 -22.13225 1.000 28.96931 106 LEU A CA 1
ATOM 778 C C . LEU A 1 113 ? 15.41535 -20.53022 -20.80165 1.000 27.66676 106 LEU A C 1
ATOM 779 O O . LEU A 1 113 ? 16.08775 -19.98577 -19.92145 1.000 29.04044 106 LEU A O 1
ATOM 784 N N . VAL A 1 114 ? 14.12260 -20.81522 -20.62631 1.000 26.33222 107 VAL A N 1
ATOM 785 C CA . VAL A 1 114 ? 13.47947 -20.49538 -19.34858 1.000 25.26866 107 VAL A CA 1
ATOM 786 C C . VAL A 1 114 ? 14.20109 -21.21102 -18.21795 1.000 28.48202 107 VAL A C 1
ATOM 787 O O . VAL A 1 114 ? 14.53318 -20.61852 -17.17781 1.000 27.66069 107 VAL A O 1
ATOM 791 N N . GLU A 1 115 ? 14.47129 -22.50327 -18.42602 1.000 29.11263 108 GLU A N 1
ATOM 792 C CA . GLU A 1 115 ? 15.11717 -23.31313 -17.40682 1.000 28.83854 108 GLU A CA 1
ATOM 793 C C . GLU A 1 115 ? 16.56534 -22.89271 -17.20346 1.000 28.37234 108 GLU A C 1
ATOM 794 O O . GLU A 1 115 ? 17.03491 -22.82840 -16.05983 1.000 28.13487 108 GLU A O 1
ATOM 800 N N . ARG A 1 116 ? 17.28683 -22.60614 -18.29289 1.000 26.69842 109 ARG A N 1
ATOM 801 C CA . ARG A 1 116 ? 18.66859 -22.15950 -18.18942 1.000 26.47951 109 ARG A CA 1
ATOM 802 C C . ARG A 1 116 ? 18.76649 -20.82393 -17.45702 1.000 28.19929 109 ARG A C 1
ATOM 803 O O . ARG A 1 116 ? 19.71466 -20.59593 -16.69844 1.000 27.39983 109 ARG A O 1
ATOM 811 N N . ASP A 1 117 ? 17.77213 -19.95462 -17.64036 1.000 24.35902 110 ASP A N 1
ATOM 812 C CA . ASP A 1 117 ? 17.75033 -18.64786 -16.99183 1.000 23.54892 110 ASP A CA 1
ATOM 813 C C . ASP A 1 117 ? 17.54265 -18.79141 -15.47911 1.000 24.14945 110 ASP A C 1
ATOM 814 O O . ASP A 1 117 ? 18.28533 -18.19931 -14.65889 1.000 25.08248 110 ASP A O 1
ATOM 819 N N . ILE A 1 118 ? 16.57396 -19.63523 -15.09486 1.000 22.35972 111 ILE A N 1
ATOM 820 C CA . ILE A 1 118 ? 16.39172 -19.92656 -13.66817 1.000 20.74840 111 ILE A CA 1
ATOM 821 C C . ILE A 1 118 ? 17.64802 -20.56949 -13.09344 1.000 25.86993 111 ILE A C 1
ATOM 822 O O . ILE A 1 118 ? 18.09887 -20.22946 -11.98417 1.000 24.62078 111 ILE A O 1
ATOM 827 N N . ARG A 1 119 ? 18.22808 -21.52063 -13.83128 1.000 24.99312 112 ARG A N 1
ATOM 828 C CA . ARG A 1 119 ? 19.42040 -22.21056 -13.35436 1.000 27.31254 112 ARG A CA 1
ATOM 829 C C . ARG A 1 119 ? 20.59187 -21.25915 -13.20258 1.000 28.04673 112 ARG A C 1
ATOM 830 O O . ARG A 1 119 ? 21.41434 -21.44049 -12.30492 1.000 30.85791 112 ARG A O 1
ATOM 838 N N . ALA A 1 120 ? 20.69886 -20.25061 -14.07068 1.000 24.57817 113 ALA A N 1
ATOM 839 C CA . ALA A 1 120 ? 21.78174 -19.28603 -13.93491 1.000 25.66381 113 ALA A CA 1
ATOM 840 C C . ALA A 1 120 ? 21.68775 -18.58029 -12.59248 1.000 27.04891 113 ALA A C 1
ATOM 841 O O . ALA A 1 120 ? 22.69883 -18.41477 -11.89556 1.000 26.99865 113 ALA A O 1
ATOM 843 N N . VAL A 1 121 ? 20.46907 -18.18983 -12.19903 1.000 27.24588 114 VAL A N 1
ATOM 844 C CA . VAL A 1 121 ? 20.32233 -17.55409 -10.88157 1.000 23.14599 114 VAL A CA 1
ATOM 845 C C . VAL A 1 121 ? 20.63832 -18.53567 -9.74614 1.000 26.83964 114 VAL A C 1
ATOM 846 O O . VAL A 1 121 ? 21.30107 -18.18065 -8.75522 1.000 24.46232 114 VAL A O 1
ATOM 850 N N . VAL A 1 122 ? 20.17207 -19.77808 -9.86646 1.000 23.74774 115 VAL A N 1
ATOM 851 C CA . VAL A 1 122 ? 20.34490 -20.74122 -8.77389 1.000 24.69070 115 VAL A CA 1
ATOM 852 C C . VAL A 1 122 ? 21.81741 -21.09026 -8.59552 1.000 27.46971 115 VAL A C 1
ATOM 853 O O . VAL A 1 122 ? 22.32264 -21.19222 -7.46526 1.000 25.74124 115 VAL A O 1
ATOM 857 N N . GLU A 1 123 ? 22.52758 -21.28988 -9.70830 1.000 28.06500 116 GLU A N 1
ATOM 858 C CA . GLU A 1 123 ? 23.94221 -21.62029 -9.64506 1.000 26.82021 116 GLU A CA 1
ATOM 859 C C . GLU A 1 123 ? 24.75900 -20.44671 -9.14493 1.000 29.49103 116 GLU A C 1
ATOM 860 O O . GLU A 1 123 ? 25.73519 -20.64829 -8.40573 1.000 31.47811 116 GLU A O 1
ATOM 866 N N . ALA A 1 124 ? 24.36333 -19.21602 -9.50634 1.000 28.58737 117 ALA A N 1
ATOM 867 C CA . ALA A 1 124 ? 25.02134 -18.04463 -8.95349 1.000 28.54257 117 ALA A CA 1
ATOM 868 C C . ALA A 1 124 ? 24.85283 -17.99221 -7.44033 1.000 27.26405 117 ALA A C 1
ATOM 869 O O . ALA A 1 124 ? 25.80883 -17.69597 -6.71514 1.000 27.03899 117 ALA A O 1
ATOM 871 N N . ALA A 1 125 ? 23.64182 -18.28314 -6.94696 1.000 23.69084 118 ALA A N 1
ATOM 872 C CA . ALA A 1 125 ? 23.43649 -18.30380 -5.50186 1.000 25.95245 118 ALA A CA 1
ATOM 873 C C . ALA A 1 125 ? 24.25551 -19.40375 -4.83252 1.000 29.52440 118 ALA A C 1
ATOM 874 O O . ALA A 1 125 ? 24.77029 -19.20479 -3.72598 1.000 30.91843 118 ALA A O 1
ATOM 876 N N . ALA A 1 126 ? 24.36615 -20.57275 -5.47426 1.000 27.32354 119 ALA A N 1
ATOM 877 C CA . ALA A 1 126 ? 25.16127 -21.68628 -4.95141 1.000 30.36584 119 ALA A CA 1
ATOM 878 C C . ALA A 1 126 ? 24.78671 -22.00877 -3.50683 1.000 28.37493 119 ALA A C 1
ATOM 879 O O . ALA A 1 126 ? 25.64890 -22.29052 -2.66740 1.000 34.40380 119 ALA A O 1
ATOM 881 N N . GLY A 1 127 ? 23.49202 -21.94488 -3.20431 1.000 28.83681 120 GLY A N 1
ATOM 882 C CA . GLY A 1 127 ? 22.98322 -22.28339 -1.88847 1.000 31.48527 120 GLY A CA 1
ATOM 883 C C . GLY A 1 127 ? 23.05290 -21.18561 -0.83992 1.000 30.36793 120 GLY A C 1
ATOM 884 O O . GLY A 1 127 ? 22.49268 -21.36448 0.25451 1.000 32.03947 120 GLY A O 1
ATOM 885 N N . ARG A 1 128 ? 23.70876 -20.05813 -1.13361 1.000 29.41386 121 ARG A N 1
ATOM 886 C CA . ARG A 1 128 ? 23.90418 -18.96594 -0.18297 1.000 27.31462 121 ARG A CA 1
ATOM 887 C C . ARG A 1 128 ? 22.65908 -18.11505 0.01186 1.000 30.34550 121 ARG A C 1
ATOM 888 O O . ARG A 1 128 ? 22.59817 -17.32847 0.97192 1.000 29.92278 121 ARG A O 1
ATOM 896 N N . ALA A 1 129 ? 21.67501 -18.25605 -0.87042 1.000 27.14852 122 ALA A N 1
ATOM 897 C CA . ALA A 1 129 ? 20.44862 -17.48106 -0.83478 1.000 29.21886 122 ALA A CA 1
ATOM 898 C C . ALA A 1 129 ? 19.30508 -18.36279 -1.29283 1.000 28.97751 122 ALA A C 1
ATOM 899 O O . ALA A 1 129 ? 19.45144 -19.15157 -2.23223 1.000 30.02887 122 ALA A O 1
ATOM 901 N N . LEU A 1 130 ? 18.17332 -18.22643 -0.62497 1.000 29.40372 123 LEU A N 1
ATOM 902 C CA . LEU A 1 130 ? 16.95441 -18.84580 -1.10077 1.000 23.61037 123 LEU A CA 1
ATOM 903 C C . LEU A 1 130 ? 16.54271 -18.18255 -2.41254 1.000 22.61206 123 LEU A C 1
ATOM 904 O O . LEU A 1 130 ? 16.66089 -16.96734 -2.55412 1.000 27.42728 123 LEU A O 1
ATOM 909 N N . VAL A 1 131 ? 16.07421 -18.98058 -3.37363 1.000 21.25669 124 VAL A N 1
ATOM 910 C CA . VAL A 1 131 ? 15.69048 -18.48170 -4.70061 1.000 24.12349 124 VAL A CA 1
ATOM 911 C C . VAL A 1 131 ? 14.19791 -18.71040 -4.91612 1.000 25.31091 124 VAL A C 1
ATOM 912 O O . VAL A 1 131 ? 13.72286 -19.85783 -4.89594 1.000 24.19153 124 VAL A O 1
ATOM 916 N N . LYS A 1 132 ? 13.45996 -17.61931 -5.13279 1.000 20.97437 125 LYS A N 1
ATOM 917 C CA . LYS A 1 132 ? 12.04961 -17.66103 -5.49611 1.000 17.07114 125 LYS A CA 1
ATOM 918 C C . LYS A 1 132 ? 11.90805 -17.23914 -6.95428 1.000 16.67947 125 LYS A C 1
ATOM 919 O O . LYS A 1 132 ? 12.62965 -16.34549 -7.40083 1.000 23.18940 125 LYS A O 1
ATOM 925 N N . VAL A 1 133 ? 10.98804 -17.87265 -7.67737 1.000 21.35901 126 VAL A N 1
ATOM 926 C CA . VAL A 1 133 ? 10.79638 -17.63837 -9.12195 1.000 18.21593 126 VAL A CA 1
ATOM 927 C C . VAL A 1 133 ? 9.41251 -17.05149 -9.32158 1.000 21.59208 126 VAL A C 1
ATOM 928 O O . VAL A 1 133 ? 8.40598 -17.74196 -9.11571 1.000 22.63107 126 VAL A O 1
ATOM 932 N N . ILE A 1 134 ? 9.35753 -15.78440 -9.73033 1.000 21.70388 127 ILE A N 1
ATOM 933 C CA . ILE A 1 134 ? 8.09365 -15.10642 -10.00395 1.000 18.98638 127 ILE A CA 1
ATOM 934 C C . ILE A 1 134 ? 7.61900 -15.50357 -11.38797 1.000 21.07655 127 ILE A C 1
ATOM 935 O O . ILE A 1 134 ? 8.29356 -15.21426 -12.37675 1.000 22.34925 127 ILE A O 1
ATOM 940 N N . VAL A 1 135 ? 6.44143 -16.12080 -11.46676 1.000 20.65943 128 VAL A N 1
ATOM 941 C CA . VAL A 1 135 ? 5.96996 -16.57546 -12.76851 1.000 19.64224 128 VAL A CA 1
ATOM 942 C C . VAL A 1 135 ? 5.16237 -15.50014 -13.48700 1.000 23.28857 128 VAL A C 1
ATOM 943 O O . VAL A 1 135 ? 5.03316 -15.56512 -14.71897 1.000 25.39013 128 VAL A O 1
ATOM 947 N N . GLU A 1 136 ? 4.64820 -14.50685 -12.75719 1.000 23.17500 129 GLU A N 1
ATOM 948 C CA . GLU A 1 136 ? 3.79663 -13.42985 -13.27668 1.000 24.89849 129 GLU A CA 1
ATOM 949 C C . GLU A 1 136 ? 2.48744 -13.97991 -13.85109 1.000 24.21963 129 GLU A C 1
ATOM 950 O O . GLU A 1 136 ? 2.19033 -13.89249 -15.04781 1.000 26.80300 129 GLU A O 1
ATOM 956 N N . THR A 1 137 ? 1.68168 -14.48752 -12.92216 1.000 22.65883 130 THR A N 1
ATOM 957 C CA . THR A 1 137 ? 0.44598 -15.18295 -13.26370 1.000 22.23330 130 THR A CA 1
ATOM 958 C C . THR A 1 137 ? -0.45315 -14.35939 -14.17718 1.000 25.47687 130 THR A C 1
ATOM 959 O O . THR A 1 137 ? -1.16379 -14.93413 -15.00842 1.000 27.17629 130 THR A O 1
ATOM 963 N N . ALA A 1 138 ? -0.44270 -13.02227 -14.04599 1.000 26.48694 131 ALA A N 1
ATOM 964 C CA . ALA A 1 138 ? -1.37542 -12.20420 -14.81991 1.000 25.98484 131 ALA A CA 1
ATOM 965 C C . ALA A 1 138 ? -1.17175 -12.35219 -16.32447 1.000 28.45118 131 ALA A C 1
ATOM 966 O O . ALA A 1 138 ? -2.11517 -12.12521 -17.09280 1.000 29.59681 131 ALA A O 1
ATOM 968 N N . LEU A 1 139 ? 0.02822 -12.73567 -16.75799 1.000 27.41639 132 LEU A N 1
ATOM 969 C CA . LEU A 1 139 ? 0.38959 -12.81342 -18.17089 1.000 26.44313 132 LEU A CA 1
ATOM 970 C C . LEU A 1 139 ? 0.34669 -14.22597 -18.72590 1.000 29.08531 132 LEU A C 1
ATOM 971 O O . LEU A 1 139 ? 0.56696 -14.41287 -19.92442 1.000 28.85423 132 LEU A O 1
ATOM 976 N N . LEU A 1 140 ? 0.09012 -15.22123 -17.89073 1.000 28.27040 133 LEU A N 1
ATOM 977 C CA . LEU A 1 140 ? 0.19422 -16.61392 -18.28944 1.000 29.82704 133 LEU A CA 1
ATOM 978 C C . LEU A 1 140 ? -1.18657 -17.25290 -18.37182 1.000 28.49377 133 LEU A C 1
ATOM 979 O O . LEU A 1 140 ? -2.11476 -16.85806 -17.66407 1.000 32.52831 133 LEU A O 1
ATOM 984 N N . THR A 1 141 ? -1.31394 -18.24022 -19.25162 1.000 29.43784 134 THR A N 1
ATOM 985 C CA . THR A 1 141 ? -2.41334 -19.19032 -19.13122 1.000 33.60943 134 THR A CA 1
ATOM 986 C C . THR A 1 141 ? -2.14493 -20.14209 -17.96211 1.000 31.35409 134 THR A C 1
ATOM 987 O O . THR A 1 141 ? -1.03850 -20.21182 -17.43213 1.000 33.20022 134 THR A O 1
ATOM 991 N N . ASP A 1 142 ? -3.16693 -20.91761 -17.58285 1.000 33.44586 135 ASP A N 1
ATOM 992 C CA . ASP A 1 142 ? -2.97473 -21.92502 -16.53741 1.000 33.06577 135 ASP A CA 1
ATOM 993 C C . ASP A 1 142 ? -1.91518 -22.94920 -16.93731 1.000 33.20965 135 ASP A C 1
ATOM 994 O O . ASP A 1 142 ? -1.10065 -23.37420 -16.10531 1.000 32.41297 135 ASP A O 1
ATOM 999 N N . GLU A 1 143 ? -1.90694 -23.35878 -18.21212 1.000 33.92094 136 GLU A N 1
ATOM 1000 C CA . GLU A 1 143 ? -0.87455 -24.28274 -18.68026 1.000 32.30155 136 GLU A CA 1
ATOM 1001 C C . GLU A 1 143 ? 0.51517 -23.68753 -18.52123 1.000 35.05064 136 GLU A C 1
ATOM 1002 O O . GLU A 1 143 ? 1.45704 -24.38087 -18.11644 1.000 34.15436 136 GLU A O 1
ATOM 1008 N N . GLU A 1 144 ? 0.66029 -22.40126 -18.83644 1.000 32.09153 137 GLU A N 1
ATOM 1009 C CA . GLU A 1 144 ? 1.95271 -21.74165 -18.69972 1.000 30.54341 137 GLU A CA 1
ATOM 1010 C C . GLU A 1 144 ? 2.36400 -21.58928 -17.24079 1.000 26.33808 137 GLU A C 1
ATOM 1011 O O . GLU A 1 144 ? 3.55480 -21.68722 -16.92657 1.000 26.73498 137 GLU A O 1
ATOM 1017 N N . LYS A 1 145 ? 1.40891 -21.31807 -16.34758 1.000 29.78953 138 LYS A N 1
ATOM 1018 C CA . LYS A 1 145 ? 1.72080 -21.28246 -14.91637 1.000 26.78782 138 LYS A CA 1
ATOM 1019 C C . LYS A 1 145 ? 2.28478 -22.62540 -14.45370 1.000 29.81068 138 LYS A C 1
ATOM 1020 O O . LYS A 1 145 ? 3.31765 -22.69111 -13.75849 1.000 28.04902 138 LYS A O 1
ATOM 1026 N N . VAL A 1 146 ? 1.61094 -23.71234 -14.84280 1.000 33.10121 139 VAL A N 1
ATOM 1027 C CA . VAL A 1 146 ? 2.05733 -25.05389 -14.47147 1.000 30.49994 139 VAL A CA 1
ATOM 1028 C C . VAL A 1 146 ? 3.46096 -25.32393 -15.00598 1.000 31.74020 139 VAL A C 1
ATOM 1029 O O . VAL A 1 146 ? 4.35028 -25.77716 -14.27152 1.000 34.08750 139 VAL A O 1
ATOM 1033 N N . ARG A 1 147 ? 3.67593 -25.06171 -16.30466 1.000 31.28456 140 ARG A N 1
ATOM 1034 C CA . ARG A 1 147 ? 4.98077 -25.32141 -16.91134 1.000 31.76392 140 ARG A CA 1
ATOM 1035 C C . ARG A 1 147 ? 6.08027 -24.47207 -16.27825 1.000 31.59002 140 ARG A C 1
ATOM 1036 O O . ARG A 1 147 ? 7.21405 -24.94090 -16.09713 1.000 31.33607 140 ARG A O 1
ATOM 1044 N N . ALA A 1 148 ? 5.77427 -23.21308 -15.95192 1.000 30.89190 141 ALA A N 1
ATOM 1045 C CA . ALA A 1 148 ? 6.76454 -22.36195 -15.30632 1.000 28.92322 141 ALA A CA 1
ATOM 1046 C C . ALA A 1 148 ? 7.16613 -22.93518 -13.95955 1.000 27.06069 141 ALA A C 1
ATOM 1047 O O . ALA A 1 148 ? 8.35206 -22.95431 -13.61361 1.000 28.43041 141 ALA A O 1
ATOM 1049 N N . CYS A 1 149 ? 6.18625 -23.40830 -13.18916 1.000 28.67020 142 CYS A N 1
ATOM 1050 C CA . CYS A 1 149 ? 6.50995 -24.00431 -11.89550 1.000 29.03564 142 CYS A CA 1
ATOM 1051 C C . CYS A 1 149 ? 7.36431 -25.25542 -12.06878 1.000 29.20179 142 CYS A C 1
ATOM 1052 O O . CYS A 1 149 ? 8.32936 -25.47455 -11.31899 1.000 29.03408 142 CYS A O 1
ATOM 1055 N N . GLN A 1 150 ? 7.03502 -26.08364 -13.06102 1.000 27.68866 143 GLN A N 1
ATOM 1056 C CA . GLN A 1 150 ? 7.80687 -27.31063 -13.24409 1.000 29.94503 143 GLN A CA 1
ATOM 1057 C C . GLN A 1 150 ? 9.24032 -26.99655 -13.63095 1.000 31.16251 143 GLN A C 1
ATOM 1058 O O . GLN A 1 150 ? 10.18492 -27.60052 -13.10769 1.000 33.43181 143 GLN A O 1
ATOM 1064 N N . LEU A 1 151 ? 9.42367 -26.03256 -14.53374 1.000 33.45521 144 LEU A N 1
ATOM 1065 C CA . LEU A 1 151 ? 10.76667 -25.61365 -14.91031 1.000 27.26673 144 LEU A CA 1
ATOM 1066 C C . LEU A 1 151 ? 11.52042 -25.02448 -13.71957 1.000 30.03168 144 LEU A C 1
ATOM 1067 O O . LEU A 1 151 ? 12.72827 -25.25078 -13.56076 1.0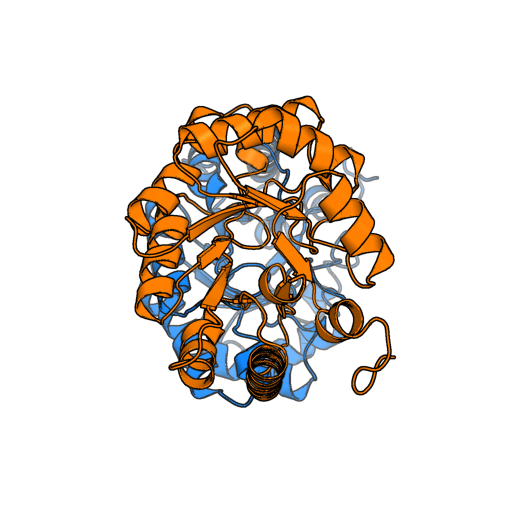00 29.64272 144 LEU A O 1
ATOM 1072 N N . ALA A 1 152 ? 10.82520 -24.27247 -12.86667 1.000 27.07398 145 ALA A N 1
ATOM 1073 C CA . ALA A 1 152 ? 11.46838 -23.69426 -11.69093 1.000 29.48862 145 ALA A CA 1
ATOM 1074 C C . ALA A 1 152 ? 11.99879 -24.78004 -10.77228 1.000 29.85362 145 ALA A C 1
ATOM 1075 O O . ALA A 1 152 ? 13.12941 -24.69375 -10.27766 1.000 30.50056 145 ALA A O 1
ATOM 1077 N N . VAL A 1 153 ? 11.18580 -25.80946 -10.52657 1.000 24.66575 146 VAL A N 1
ATOM 1078 C CA . VAL A 1 153 ? 11.63152 -26.89823 -9.65534 1.000 32.06068 146 VAL A CA 1
ATOM 1079 C C . VAL A 1 153 ? 12.77100 -27.66093 -10.31170 1.000 31.06435 146 VAL A C 1
ATOM 1080 O O . VAL A 1 153 ? 13.72477 -28.08967 -9.64795 1.000 30.28216 146 VAL A O 1
ATOM 1084 N N . LYS A 1 154 ? 12.70260 -27.81782 -11.63623 1.000 28.16494 147 LYS A N 1
ATOM 1085 C CA . LYS A 1 154 ? 13.73045 -28.56498 -12.33780 1.000 30.37827 147 LYS A CA 1
ATOM 1086 C C . LYS A 1 154 ? 15.07631 -27.86065 -12.27691 1.000 29.15496 147 LYS A C 1
ATOM 1087 O O . LYS A 1 154 ? 16.12245 -28.51555 -12.31921 1.000 30.70865 147 LYS A O 1
ATOM 1093 N N . ALA A 1 155 ? 15.07735 -26.53109 -12.20196 1.000 26.44810 148 ALA A N 1
ATOM 1094 C CA . ALA A 1 155 ? 16.31814 -25.76786 -12.15250 1.000 28.80621 148 ALA A CA 1
ATOM 1095 C C . ALA A 1 155 ? 16.78787 -25.51795 -10.72388 1.000 28.46014 148 ALA A C 1
ATOM 1096 O O . ALA A 1 155 ? 17.72820 -24.73923 -10.51209 1.000 29.40508 148 ALA A O 1
ATOM 1098 N N . GLY A 1 156 ? 16.15657 -26.15532 -9.74490 1.000 29.94028 149 GLY A N 1
ATOM 1099 C CA . GLY A 1 156 ? 16.64973 -26.09539 -8.38848 1.000 31.15404 149 GLY A CA 1
ATOM 1100 C C . GLY A 1 156 ? 16.21607 -24.88591 -7.60494 1.000 31.33050 149 GLY A C 1
ATOM 1101 O O . GLY A 1 156 ? 16.85111 -24.55296 -6.60238 1.000 31.12120 149 GLY A O 1
ATOM 1102 N N . ALA A 1 157 ? 15.15121 -24.21622 -8.02987 1.000 28.53672 150 ALA A N 1
ATOM 1103 C CA . ALA A 1 157 ? 14.63239 -23.09939 -7.26366 1.000 28.97630 150 ALA A CA 1
ATOM 1104 C C . ALA A 1 157 ? 13.91849 -23.59736 -6.01045 1.000 30.07599 150 ALA A C 1
ATOM 1105 O O . ALA A 1 157 ? 13.46695 -24.75057 -5.92350 1.000 30.44293 150 ALA A O 1
ATOM 1107 N N . ASP A 1 158 ? 13.77939 -22.68524 -5.04820 1.000 27.59172 151 ASP A N 1
ATOM 1108 C CA . ASP A 1 158 ? 13.25082 -22.99642 -3.72791 1.000 25.54397 151 ASP A CA 1
ATOM 1109 C C . ASP A 1 158 ? 11.77828 -22.63118 -3.57508 1.000 27.01265 151 ASP A C 1
ATOM 1110 O O . ASP A 1 158 ? 11.06643 -23.27781 -2.80116 1.000 29.10627 151 ASP A O 1
ATOM 1115 N N . TYR A 1 159 ? 11.29611 -21.63619 -4.32868 1.000 25.50637 152 TYR A N 1
ATOM 1116 C CA . TYR A 1 159 ? 9.92948 -21.13983 -4.23098 1.000 22.26023 152 TYR A CA 1
ATOM 1117 C C . TYR A 1 159 ? 9.44872 -20.75136 -5.61522 1.000 23.61361 152 TYR A C 1
ATOM 1118 O O . TYR A 1 159 ? 10.24832 -20.37488 -6.46127 1.000 23.64529 152 TYR A O 1
ATOM 1127 N N . VAL A 1 160 ? 8.13698 -20.82087 -5.81825 1.000 22.99577 153 VAL A N 1
ATOM 1128 C CA . VAL A 1 160 ? 7.47869 -20.11818 -6.91352 1.000 26.19295 153 VAL A CA 1
ATOM 1129 C C . VAL A 1 160 ? 6.60650 -19.02582 -6.30348 1.000 25.62677 153 VAL A C 1
ATOM 1130 O O . VAL A 1 160 ? 6.06520 -19.17198 -5.19939 1.000 26.27017 153 VAL A O 1
ATOM 1134 N N . LYS A 1 161 ? 6.48961 -17.91188 -7.02231 1.000 25.03254 154 LYS A N 1
ATOM 1135 C CA . LYS A 1 161 ? 5.84794 -16.68915 -6.54368 1.000 22.59075 154 LYS A CA 1
ATOM 1136 C C . LYS A 1 161 ? 4.90237 -16.19602 -7.62949 1.000 23.18245 154 LYS A C 1
ATOM 1137 O O . LYS A 1 161 ? 5.22899 -16.29186 -8.81709 1.000 23.31801 154 LYS A O 1
ATOM 1143 N N . THR A 1 162 ? 3.73377 -15.67133 -7.23648 1.000 23.93718 155 THR A N 1
ATOM 1144 C CA . THR A 1 162 ? 2.68735 -15.39506 -8.22893 1.000 22.01667 155 THR A CA 1
ATOM 1145 C C . THR A 1 162 ? 3.04354 -14.20308 -9.11986 1.000 23.50450 155 THR A C 1
ATOM 1146 O O . THR A 1 162 ? 2.95138 -14.29344 -10.34925 1.000 25.18305 155 THR A O 1
ATOM 1150 N N . SER A 1 163 ? 3.41367 -13.06973 -8.52053 1.000 24.61427 156 SER A N 1
ATOM 1151 C CA . SER A 1 163 ? 3.28350 -11.79618 -9.22131 1.000 24.43512 156 SER A CA 1
ATOM 1152 C C . SER A 1 163 ? 4.34285 -10.80498 -8.76369 1.000 25.20276 156 SER A C 1
ATOM 1153 O O . SER A 1 163 ? 4.78398 -10.82982 -7.61006 1.000 24.37347 156 SER A O 1
ATOM 1156 N N . THR A 1 164 ? 4.68862 -9.88438 -9.66981 1.000 22.22430 157 THR A N 1
ATOM 1157 C CA . THR A 1 164 ? 5.61312 -8.79689 -9.36676 1.000 20.74900 157 THR A CA 1
ATOM 1158 C C . THR A 1 164 ? 4.95325 -7.63251 -8.64560 1.000 25.06683 157 THR A C 1
ATOM 1159 O O . THR A 1 164 ? 5.62809 -6.91261 -7.89462 1.000 28.10833 157 THR A O 1
ATOM 1163 N N . GLY A 1 165 ? 3.65736 -7.43144 -8.84975 1.000 23.73836 158 GLY A N 1
ATOM 1164 C CA . GLY A 1 165 ? 3.00788 -6.22256 -8.40385 1.000 29.89315 158 GLY A CA 1
ATOM 1165 C C . GLY A 1 165 ? 3.09417 -5.11209 -9.42136 1.000 33.53915 158 GLY A C 1
ATOM 1166 O O . GLY A 1 165 ? 2.58217 -4.01065 -9.17148 1.000 36.90614 158 GLY A O 1
ATOM 1167 N N . PHE A 1 166 ? 3.73697 -5.37028 -10.56140 1.000 22.83450 159 PHE A N 1
ATOM 1168 C CA . PHE A 1 166 ? 3.92714 -4.37265 -11.60856 1.000 28.96798 159 PHE A CA 1
ATOM 1169 C C . PHE A 1 166 ? 3.27407 -4.80080 -12.91671 1.000 33.51486 159 PHE A C 1
ATOM 1170 O O . PHE A 1 166 ? 3.66928 -4.32254 -13.98038 1.000 36.31580 159 PHE A O 1
ATOM 1178 N N . SER A 1 167 ? 2.29736 -5.70275 -12.86993 1.000 33.44086 160 SER A N 1
ATOM 1179 C CA . SER A 1 167 ? 1.55749 -6.09449 -14.06848 1.000 34.30107 160 SER A CA 1
ATOM 1180 C C . SER A 1 167 ? 0.06162 -6.03594 -13.75858 1.000 35.43605 160 SER A C 1
ATOM 1181 O O . SER A 1 167 ? -0.38714 -5.42414 -12.77946 1.000 36.98786 160 SER A O 1
ATOM 1184 N N . GLY A 1 168 ? -0.74184 -6.67846 -14.60699 1.000 32.85187 161 GLY A N 1
ATOM 1185 C CA . GLY A 1 168 ? -2.17524 -6.45084 -14.58286 1.000 35.69752 161 GLY A CA 1
ATOM 1186 C C . GLY A 1 168 ? -2.94627 -7.09404 -13.44815 1.000 38.21011 161 GLY A C 1
ATOM 1187 O O . GLY A 1 168 ? -4.14562 -6.82447 -13.31697 1.000 36.68948 161 GLY A O 1
ATOM 1188 N N . GLY A 1 169 ? -2.30865 -7.92636 -12.63143 1.000 35.36141 162 GLY A N 1
ATOM 1189 C CA . GLY A 1 169 ? -3.02421 -8.61655 -11.57355 1.000 35.96819 162 GLY A CA 1
ATOM 1190 C C . GLY A 1 169 ? -2.07047 -9.22828 -10.57522 1.000 33.01478 162 GLY A C 1
ATOM 1191 O O . GLY A 1 169 ? -0.88017 -9.41519 -10.85831 1.000 31.81294 162 GLY A O 1
ATOM 1192 N N . GLY A 1 170 ? -2.61318 -9.53280 -9.39128 1.000 30.77271 163 GLY A N 1
ATOM 1193 C CA . GLY A 1 170 ? -1.85949 -10.11108 -8.30148 1.000 29.09920 163 GLY A CA 1
ATOM 1194 C C . GLY A 1 170 ? -2.27361 -11.53704 -7.98260 1.000 29.61926 163 GLY A C 1
ATOM 1195 O O . GLY A 1 170 ? -2.81124 -12.26257 -8.82462 1.000 28.63214 163 GLY A O 1
ATOM 1196 N N . ALA A 1 171 ? -2.01702 -11.94185 -6.73380 1.000 27.81086 164 ALA A N 1
ATOM 1197 C CA . ALA A 1 171 ? -2.30260 -13.31182 -6.32302 1.000 29.71723 164 ALA A CA 1
ATOM 1198 C C . ALA A 1 171 ? -3.79573 -13.58308 -6.34289 1.000 27.90247 164 ALA A C 1
ATOM 1199 O O . ALA A 1 171 ? -4.59845 -12.73513 -5.95324 1.000 29.72082 164 ALA A O 1
ATOM 1201 N N . THR A 1 172 ? -4.16819 -14.77847 -6.77850 1.000 27.87150 165 THR A N 1
ATOM 1202 C CA . THR A 1 172 ? -5.51256 -15.28337 -6.55595 1.000 30.35692 165 THR A CA 1
ATOM 1203 C C . THR A 1 172 ? -5.41339 -16.61207 -5.81974 1.000 31.79027 165 THR A C 1
ATOM 1204 O O . THR A 1 172 ? -4.40254 -17.31112 -5.90694 1.000 31.51642 165 THR A O 1
ATOM 1208 N N . VAL A 1 173 ? -6.46916 -16.96405 -5.08444 1.000 33.79550 166 VAL A N 1
ATOM 1209 C CA . VAL A 1 173 ? -6.44851 -18.24977 -4.39283 1.000 34.01262 166 VAL A CA 1
ATOM 1210 C C . VAL A 1 173 ? -6.41916 -19.40369 -5.39143 1.000 32.66758 166 VAL A C 1
ATOM 1211 O O . VAL A 1 173 ? -5.79342 -20.44132 -5.13468 1.000 35.65182 166 VAL A O 1
ATOM 1215 N N . GLU A 1 174 ? -7.04069 -19.22499 -6.56320 1.000 36.41514 167 GLU A N 1
ATOM 1216 C CA . GLU A 1 174 ? -7.02239 -20.26215 -7.59334 1.000 33.64432 167 GLU A CA 1
ATOM 1217 C C . GLU A 1 174 ? -5.60887 -20.50287 -8.11553 1.000 34.27885 167 GLU A C 1
ATOM 1218 O O . GLU A 1 174 ? -5.17369 -21.65282 -8.27412 1.000 31.04804 167 GLU A O 1
ATOM 1224 N N . ASP A 1 175 ? -4.86838 -19.42437 -8.38829 1.000 32.37155 168 ASP A N 1
ATOM 1225 C CA . ASP A 1 175 ? -3.49740 -19.57542 -8.86696 1.000 31.71683 168 ASP A CA 1
ATOM 1226 C C . ASP A 1 175 ? -2.61108 -20.18535 -7.79135 1.000 30.90673 168 ASP A C 1
ATOM 1227 O O . ASP A 1 175 ? -1.79038 -21.07140 -8.06493 1.000 27.14744 168 ASP A O 1
ATOM 1232 N N . VAL A 1 176 ? -2.72023 -19.67825 -6.56509 1.000 30.21182 169 VAL A N 1
ATOM 1233 C CA . VAL A 1 176 ? -1.94562 -20.23682 -5.46214 1.000 27.42262 169 VAL A CA 1
ATOM 1234 C C . VAL A 1 176 ? -2.15301 -21.74242 -5.36910 1.000 27.67707 169 VAL A C 1
ATOM 1235 O O . VAL A 1 176 ? -1.19060 -22.51268 -5.26728 1.000 30.32280 169 VAL A O 1
ATOM 1239 N N . ALA A 1 177 ? -3.41922 -22.17609 -5.36131 1.000 32.42006 170 ALA A N 1
ATOM 1240 C CA . ALA A 1 177 ? -3.70368 -23.60523 -5.25188 1.000 34.55821 170 ALA A CA 1
ATOM 1241 C C . ALA A 1 177 ? -3.12465 -24.37576 -6.43071 1.000 33.28697 170 ALA A C 1
ATOM 1242 O O . ALA A 1 177 ? -2.56792 -25.46762 -6.25514 1.000 34.76698 170 ALA A O 1
ATOM 1244 N N . LEU A 1 178 ? -3.22580 -23.81902 -7.64203 1.000 34.12742 171 LEU A N 1
ATOM 1245 C CA . LEU A 1 178 ? -2.68923 -24.51457 -8.81064 1.000 32.52289 171 LEU A CA 1
ATOM 1246 C C . LEU A 1 178 ? -1.17459 -24.67059 -8.72811 1.000 33.45566 171 LEU A C 1
ATOM 1247 O O . LEU A 1 178 ? -0.62244 -25.73896 -9.02990 1.000 31.89305 171 LEU A O 1
ATOM 1252 N N . MET A 1 179 ? -0.48141 -23.61231 -8.31943 1.000 30.68549 172 MET A N 1
ATOM 1253 C CA . MET A 1 179 ? 0.96478 -23.69619 -8.18438 1.000 30.76915 172 MET A CA 1
ATOM 1254 C C . MET A 1 179 ? 1.35572 -24.66388 -7.07122 1.000 32.93032 172 MET A C 1
ATOM 1255 O O . MET A 1 179 ? 2.34650 -25.40130 -7.20080 1.000 30.74828 172 MET A O 1
ATOM 1260 N N . ARG A 1 180 ? 0.58287 -24.69354 -5.97806 1.000 33.57384 173 ARG A N 1
ATOM 1261 C CA . ARG A 1 180 ? 0.89279 -25.62246 -4.89255 1.000 33.04417 173 ARG A CA 1
ATOM 1262 C C . ARG A 1 180 ? 0.74730 -27.06546 -5.36118 1.000 34.14179 173 ARG A C 1
ATOM 1263 O O . ARG A 1 180 ? 1.62729 -27.90046 -5.12455 1.000 33.67710 173 ARG A O 1
ATOM 1271 N N . LYS A 1 181 ? -0.36965 -27.36667 -6.02772 1.000 32.35780 174 LYS A N 1
ATOM 1272 C CA A LYS A 1 181 ? -0.58167 -28.69996 -6.58124 0.545 36.26507 174 LYS A CA 1
ATOM 1273 C CA B LYS A 1 181 ? -0.57567 -28.70422 -6.57102 0.455 36.23920 174 LYS A CA 1
ATOM 1274 C C . LYS A 1 181 ? 0.53461 -29.09088 -7.54097 1.000 38.64864 174 LYS A C 1
ATOM 1275 O O . LYS A 1 181 ? 0.90390 -30.26823 -7.61810 1.000 37.64563 174 LYS A O 1
ATOM 1286 N N . THR A 1 182 ? 1.09405 -28.11675 -8.27204 1.000 36.61025 175 THR A N 1
ATOM 1287 C CA . THR A 1 182 ? 2.14882 -28.43066 -9.23705 1.000 33.00779 175 THR A CA 1
ATOM 1288 C C . THR A 1 182 ? 3.47658 -28.73744 -8.55708 1.000 37.37303 175 THR A C 1
ATOM 1289 O O . THR A 1 182 ? 4.16872 -29.69282 -8.92595 1.000 37.80779 175 THR A O 1
ATOM 1293 N N . VAL A 1 183 ? 3.87563 -27.92542 -7.58374 1.000 36.29296 176 VAL A N 1
ATOM 1294 C CA . VAL A 1 183 ? 5.19411 -28.13016 -6.99696 1.000 35.74983 176 VAL A CA 1
ATOM 1295 C C . VAL A 1 183 ? 5.19089 -29.15608 -5.86625 1.000 36.08855 176 VAL A C 1
ATOM 1296 O O . VAL A 1 183 ? 6.26009 -29.68902 -5.52905 1.000 37.02926 176 VAL A O 1
ATOM 1300 N N . GLY A 1 184 ? 4.02636 -29.45659 -5.29129 1.000 38.01283 177 GLY A N 1
ATOM 1301 C CA . GLY A 1 184 ? 3.96300 -30.40411 -4.18490 1.000 36.48441 177 GLY A CA 1
ATOM 1302 C C . GLY A 1 184 ? 4.74656 -29.90409 -2.99069 1.000 39.98496 177 GLY A C 1
ATOM 1303 O O . GLY A 1 184 ? 4.63648 -28.73957 -2.59388 1.000 38.05210 177 GLY A O 1
ATOM 1304 N N . ASP A 1 185 ? 5.55595 -30.78750 -2.39901 1.000 39.89586 178 ASP A N 1
ATOM 1305 C CA . ASP A 1 185 ? 6.42578 -30.41624 -1.29159 1.000 39.52440 178 ASP A CA 1
ATOM 1306 C C . ASP A 1 185 ? 7.84939 -30.12594 -1.75161 1.000 37.00975 178 ASP A C 1
ATOM 1307 O O . ASP A 1 185 ? 8.76560 -30.05637 -0.92616 1.000 42.24855 178 ASP A O 1
ATOM 1312 N N . ARG A 1 186 ? 8.04975 -29.92426 -3.05380 1.000 39.98824 179 ARG A N 1
ATOM 1313 C CA . ARG A 1 186 ? 9.37878 -29.68785 -3.59702 1.000 38.14578 179 ARG A CA 1
ATOM 1314 C C . ARG A 1 186 ? 9.78088 -28.22037 -3.59395 1.000 35.08045 179 ARG A C 1
ATOM 1315 O O . ARG A 1 186 ? 10.96194 -27.92136 -3.79273 1.000 37.99692 179 ARG A O 1
ATOM 1323 N N . ALA A 1 187 ? 8.84299 -27.30885 -3.35515 1.000 34.04619 180 ALA A N 1
ATOM 1324 C CA . ALA A 1 187 ? 9.15400 -25.88764 -3.35173 1.000 29.50172 180 ALA A CA 1
ATOM 1325 C C . ALA A 1 187 ? 8.06409 -25.15153 -2.58519 1.000 30.40000 180 ALA A C 1
ATOM 1326 O O . ALA A 1 187 ? 6.93320 -25.63089 -2.46224 1.000 33.41613 180 ALA A O 1
ATOM 1328 N N . GLY A 1 188 ? 8.41502 -23.97396 -2.06455 1.000 29.79176 181 GLY A N 1
ATOM 1329 C CA . GLY A 1 188 ? 7.41125 -23.13968 -1.43649 1.000 29.41074 181 GLY A CA 1
ATOM 1330 C C . GLY A 1 188 ? 6.59343 -22.36940 -2.45652 1.000 29.09708 181 GLY A C 1
ATOM 1331 O O . GLY A 1 188 ? 6.90927 -22.33447 -3.64416 1.000 26.22203 181 GLY A O 1
ATOM 1332 N N . VAL A 1 189 ? 5.51594 -21.74448 -1.97923 1.000 28.72471 182 VAL A N 1
ATOM 1333 C CA . VAL A 1 189 ? 4.66027 -20.88941 -2.80456 1.000 26.09742 182 VAL A CA 1
ATOM 1334 C C . VAL A 1 189 ? 4.51365 -19.55559 -2.09965 1.000 28.81951 182 VAL A C 1
ATOM 1335 O O . VAL A 1 189 ? 4.05018 -19.51372 -0.95732 1.000 25.06207 182 VAL A O 1
ATOM 1339 N N . LYS A 1 190 ? 4.88329 -18.46297 -2.77447 1.000 25.60378 183 LYS A N 1
ATOM 1340 C CA . LYS A 1 190 ? 4.73648 -17.12337 -2.20962 1.000 20.96255 183 LYS A CA 1
ATOM 1341 C C . LYS A 1 190 ? 3.60736 -16.40810 -2.93671 1.000 25.46424 183 LYS A C 1
ATOM 1342 O O . LYS A 1 190 ? 3.61664 -16.32019 -4.16745 1.000 24.08074 183 LYS A O 1
ATOM 1348 N N . ALA A 1 191 ? 2.61773 -15.94867 -2.18110 1.000 23.53122 184 ALA A N 1
ATOM 1349 C CA . ALA A 1 191 ? 1.51380 -15.16618 -2.72122 1.000 22.05030 184 ALA A CA 1
ATOM 1350 C C . ALA A 1 191 ? 1.87080 -13.69314 -2.63429 1.000 22.02145 184 ALA A C 1
ATOM 1351 O O . ALA A 1 191 ? 2.17660 -13.18731 -1.54868 1.000 25.37246 184 ALA A O 1
ATOM 1353 N N . SER A 1 192 ? 1.79477 -13.00013 -3.77240 1.000 27.04371 185 SER A N 1
ATOM 1354 C CA . SER A 1 192 ? 2.19028 -11.60272 -3.83770 1.000 24.22672 185 SER A CA 1
ATOM 1355 C C . SER A 1 192 ? 1.27582 -10.84739 -4.79027 1.000 24.33021 185 SER A C 1
ATOM 1356 O O . SER A 1 192 ? 0.78198 -11.40924 -5.76768 1.000 26.18034 185 SER A O 1
ATOM 1359 N N . GLY A 1 193 ? 1.11553 -9.55251 -4.52318 1.000 27.02669 186 GLY A N 1
ATOM 1360 C CA . GLY A 1 193 ? 0.24256 -8.70555 -5.31420 1.000 32.65823 186 GLY A CA 1
ATOM 1361 C C . GLY A 1 193 ? -1.19446 -8.72702 -4.83275 1.000 32.19931 186 GLY A C 1
ATOM 1362 O O . GLY A 1 193 ? -1.87841 -9.74307 -4.96997 1.000 31.54352 186 GLY A O 1
ATOM 1363 N N . GLY A 1 194 ? -1.66772 -7.61710 -4.26979 1.000 35.59585 187 GLY A N 1
ATOM 1364 C CA . GLY A 1 194 ? -3.04475 -7.54271 -3.81196 1.000 35.37329 187 GLY A CA 1
ATOM 1365 C C . GLY A 1 194 ? -3.32615 -8.16713 -2.46301 1.000 35.13898 187 GLY A C 1
ATOM 1366 O O . GLY A 1 194 ? -4.49869 -8.26962 -2.07478 1.000 35.19644 187 GLY A O 1
ATOM 1367 N N . VAL A 1 195 ? -2.29986 -8.57720 -1.73038 1.000 31.99317 188 VAL A N 1
ATOM 1368 C CA . VAL A 1 195 ? -2.47021 -9.14091 -0.39737 1.000 33.91140 188 VAL A CA 1
ATOM 1369 C C . VAL A 1 195 ? -2.28187 -7.99086 0.58326 1.000 33.22847 188 VAL A C 1
ATOM 1370 O O . VAL A 1 195 ? -1.17746 -7.72407 1.05914 1.000 33.62649 188 VAL A O 1
ATOM 1374 N N . ARG A 1 196 ? -3.37349 -7.29729 0.88628 1.000 35.30128 189 ARG A N 1
ATOM 1375 C CA . ARG A 1 196 ? -3.29588 -6.05216 1.63630 1.000 36.90516 189 ARG A CA 1
ATOM 1376 C C . ARG A 1 196 ? -3.95715 -6.12621 3.00841 1.000 36.93039 189 ARG A C 1
ATOM 1377 O O . ARG A 1 196 ? -3.96886 -5.11749 3.71925 1.000 42.23564 189 ARG A O 1
ATOM 1385 N N . ASP A 1 197 ? -4.48263 -7.28682 3.40995 1.000 37.64091 190 ASP A N 1
ATOM 1386 C CA . ASP A 1 197 ? -5.20940 -7.40227 4.66958 1.000 38.04465 190 ASP A CA 1
ATOM 1387 C C . ASP A 1 197 ? -5.13718 -8.83784 5.17318 1.000 39.46620 190 ASP A C 1
ATOM 1388 O O . ASP A 1 197 ? -4.81109 -9.75740 4.42592 1.000 36.37006 190 ASP A O 1
ATOM 1393 N N . TRP A 1 198 ? -5.46937 -9.02956 6.45776 1.000 39.86551 191 TRP A N 1
ATOM 1394 C CA . TRP A 1 198 ? -5.29725 -10.35057 7.05605 1.000 38.79963 191 TRP A CA 1
ATOM 1395 C C . TRP A 1 198 ? -6.24481 -11.38184 6.45750 1.000 40.53696 191 TRP A C 1
ATOM 1396 O O . TRP A 1 198 ? -5.89663 -12.56228 6.39143 1.000 39.91695 191 TRP A O 1
ATOM 1407 N N . LYS A 1 199 ? -7.43348 -10.97198 6.00957 1.000 40.03327 192 LYS A N 1
ATOM 1408 C CA . LYS A 1 199 ? -8.36491 -11.94148 5.43469 1.000 41.56570 192 LYS A CA 1
ATOM 1409 C C . LYS A 1 199 ? -7.82636 -12.51361 4.13429 1.000 39.06593 192 LYS A C 1
ATOM 1410 O O . LYS A 1 199 ? -7.89975 -13.72692 3.89499 1.000 39.13960 192 LYS A O 1
ATOM 1416 N N . THR A 1 200 ? -7.28854 -11.64766 3.27878 1.000 38.21475 193 THR A N 1
ATOM 1417 C CA . THR A 1 200 ? -6.68363 -12.10586 2.03690 1.000 34.41720 193 THR A CA 1
ATOM 1418 C C . THR A 1 200 ? -5.46127 -12.97030 2.31027 1.000 37.24530 193 THR A C 1
ATOM 1419 O O . THR A 1 200 ? -5.25997 -14.00161 1.65821 1.000 37.35823 193 THR A O 1
ATOM 1423 N N . ALA A 1 201 ? -4.61787 -12.55078 3.25578 1.000 33.80004 194 ALA A N 1
ATOM 1424 C CA . ALA A 1 201 ? -3.44670 -13.35253 3.58860 1.000 32.93546 194 ALA A CA 1
ATOM 1425 C C . ALA A 1 201 ? -3.85937 -14.74174 4.05415 1.000 36.76302 194 ALA A C 1
ATOM 1426 O O . ALA A 1 201 ? -3.27013 -15.74375 3.63654 1.000 33.90211 194 ALA A O 1
ATOM 1428 N N A GLU A 1 202 ? -4.87835 -14.82255 4.91368 0.471 35.51797 195 GLU A N 1
ATOM 1429 N N B GLU A 1 202 ? -4.87871 -14.82482 4.91378 0.529 35.49182 195 GLU A N 1
ATOM 1430 C CA A GLU A 1 202 ? -5.33049 -16.12229 5.39689 0.471 35.84202 195 GLU A CA 1
ATOM 1431 C CA B GLU A 1 202 ? -5.32192 -16.13041 5.38924 0.529 35.81428 195 GLU A CA 1
ATOM 1432 C C A GLU A 1 202 ? -5.91262 -16.95750 4.26272 0.471 36.05737 195 GLU A C 1
ATOM 1433 C C B GLU A 1 202 ? -5.90419 -16.95949 4.25327 0.529 36.06732 195 GLU A C 1
ATOM 1434 O O A GLU A 1 202 ? -5.68242 -18.17081 4.19849 0.471 36.05436 195 GLU A O 1
ATOM 1435 O O B GLU A 1 202 ? -5.67806 -18.17296 4.18669 0.529 36.06822 195 GLU A O 1
ATOM 1446 N N . ALA A 1 203 ? -6.65571 -16.32658 3.34937 1.000 36.27479 196 ALA A N 1
ATOM 1447 C CA . ALA A 1 203 ? -7.17731 -17.05303 2.19596 1.000 35.80251 196 ALA A CA 1
ATOM 1448 C C . ALA A 1 203 ? -6.04486 -17.61961 1.34310 1.000 35.71451 196 ALA A C 1
ATOM 1449 O O . ALA A 1 203 ? -6.12564 -18.75333 0.84788 1.000 34.83209 196 ALA A O 1
ATOM 1451 N N . MET A 1 204 ? -4.96334 -16.85905 1.18738 1.000 31.67057 197 MET A N 1
ATOM 1452 C CA . MET A 1 204 ? -3.84897 -17.35960 0.38442 1.000 34.67581 197 MET A CA 1
ATOM 1453 C C . MET A 1 204 ? -3.11194 -18.47430 1.10656 1.000 34.92707 197 MET A C 1
ATOM 1454 O O . MET A 1 204 ? -2.71119 -19.46694 0.48626 1.000 33.12508 197 MET A O 1
ATOM 1459 N N . ILE A 1 205 ? -2.92221 -18.32828 2.41818 1.000 33.17256 198 ILE A N 1
ATOM 1460 C CA . ILE A 1 205 ? -2.26541 -19.38456 3.17767 1.000 33.76716 198 ILE A CA 1
ATOM 1461 C C . ILE A 1 205 ? -3.08405 -20.66667 3.09836 1.000 35.23568 198 ILE A C 1
ATOM 1462 O O . ILE A 1 205 ? -2.53519 -21.76724 2.95310 1.000 34.93976 198 ILE A O 1
ATOM 1467 N N . ASN A 1 206 ? -4.41084 -20.53513 3.12993 1.000 34.29219 199 ASN A N 1
ATOM 1468 C CA . ASN A 1 206 ? -5.28939 -21.69496 3.05331 1.000 38.99181 199 ASN A CA 1
ATOM 1469 C C . ASN A 1 206 ? -5.22944 -22.34145 1.67746 1.000 39.41445 199 ASN A C 1
ATOM 1470 O O . ASN A 1 206 ? -5.31595 -23.56890 1.55567 1.000 39.87025 199 ASN A O 1
ATOM 1475 N N . ALA A 1 207 ? -5.09417 -21.53216 0.62459 1.000 36.78074 200 ALA A N 1
ATOM 1476 C CA . ALA A 1 207 ? -4.93698 -22.10508 -0.70494 1.000 36.58062 200 ALA A CA 1
ATOM 1477 C C . ALA A 1 207 ? -3.57503 -22.75992 -0.91938 1.000 35.21158 200 ALA A C 1
ATOM 1478 O O . ALA A 1 207 ? -3.39542 -23.43470 -1.93623 1.000 35.77666 200 ALA A O 1
ATOM 1480 N N . GLY A 1 208 ? -2.61316 -22.56560 -0.01778 1.000 34.38707 201 GLY A N 1
ATOM 1481 C CA . GLY A 1 208 ? -1.31048 -23.19650 -0.15654 1.000 30.08967 201 GLY A CA 1
ATOM 1482 C C . GLY A 1 208 ? -0.06520 -22.32667 -0.06595 1.000 31.67470 201 GLY A C 1
ATOM 1483 O O . GLY A 1 208 ? 1.04651 -22.84526 -0.21035 1.000 30.97819 201 GLY A O 1
ATOM 1484 N N . ALA A 1 209 ? -0.19422 -21.02477 0.19061 1.000 31.05766 202 ALA A N 1
ATOM 1485 C CA . ALA A 1 209 ? 0.98981 -20.17847 0.27948 1.000 28.23987 202 ALA A CA 1
ATOM 1486 C C . ALA A 1 209 ? 1.72938 -20.37613 1.59643 1.000 28.80836 202 ALA A C 1
ATOM 1487 O O . ALA A 1 209 ? 1.11564 -20.53242 2.65421 1.000 33.89732 202 ALA A O 1
ATOM 1489 N N . THR A 1 210 ? 3.05826 -20.35543 1.52488 1.000 29.50297 203 THR A N 1
ATOM 1490 C CA . THR A 1 210 ? 3.91374 -20.39265 2.70367 1.000 29.22851 203 THR A CA 1
ATOM 1491 C C . THR A 1 210 ? 4.72298 -19.10840 2.89361 1.000 31.40951 203 THR A C 1
ATOM 1492 O O . THR A 1 210 ? 5.48796 -19.00628 3.85779 1.000 31.02000 203 THR A O 1
ATOM 1496 N N . ARG A 1 211 ? 4.58359 -18.12827 1.99829 1.000 26.75958 204 ARG A N 1
ATOM 1497 C CA . ARG A 1 211 ? 5.16937 -16.80937 2.18263 1.000 24.83639 204 ARG A CA 1
ATOM 1498 C C . ARG A 1 211 ? 4.21602 -15.81515 1.54063 1.000 24.36690 204 ARG A C 1
ATOM 1499 O O . ARG A 1 211 ? 3.50974 -16.14997 0.59032 1.000 25.01759 204 ARG A O 1
ATOM 1507 N N . ILE A 1 212 ? 4.16584 -14.60947 2.09608 1.000 26.80621 205 ILE A N 1
ATOM 1508 C CA . ILE A 1 212 ? 3.30415 -13.54530 1.59778 1.000 26.86425 205 ILE A CA 1
ATOM 1509 C C . ILE A 1 212 ? 4.20246 -12.36534 1.27815 1.000 26.84364 205 ILE A C 1
ATOM 1510 O O . ILE A 1 212 ? 4.93098 -11.88729 2.14546 1.000 27.85434 205 ILE A O 1
ATOM 1515 N N . GLY A 1 213 ? 4.17261 -11.89429 0.03141 1.000 24.59670 206 GLY A N 1
ATOM 1516 C CA . GLY A 1 213 ? 4.87360 -10.68546 -0.32910 1.000 24.23091 206 GLY A CA 1
ATOM 1517 C C . GLY A 1 213 ? 3.90207 -9.53158 -0.27846 1.000 28.35281 206 GLY A C 1
ATOM 1518 O O . GLY A 1 213 ? 2.88550 -9.53821 -0.98028 1.000 27.83335 206 GLY A O 1
ATOM 1519 N N . THR A 1 214 ? 4.21467 -8.52392 0.54635 1.000 27.42058 207 THR A N 1
ATOM 1520 C CA . THR A 1 214 ? 3.21560 -7.47473 0.70885 1.000 26.92125 207 THR A CA 1
ATOM 1521 C C . THR A 1 214 ? 3.86685 -6.21941 1.26347 1.000 30.00088 207 THR A C 1
ATOM 1522 O O . THR A 1 214 ? 4.92783 -6.27058 1.89095 1.000 26.53757 207 THR A O 1
ATOM 1526 N N . SER A 1 215 ? 3.20603 -5.08277 1.02955 1.000 27.63933 208 SER A N 1
ATOM 1527 C CA . SER A 1 215 ? 3.52296 -3.85224 1.73775 1.000 31.96682 208 SER A CA 1
ATOM 1528 C C . SER A 1 215 ? 2.63212 -3.61957 2.95235 1.000 32.94862 208 SER A C 1
ATOM 1529 O O . SER A 1 215 ? 2.84357 -2.64357 3.68110 1.000 30.52401 208 SER A O 1
ATOM 1532 N N . SER A 1 216 ? 1.63758 -4.47428 3.19097 1.000 31.51552 209 SER A N 1
ATOM 1533 C CA . SER A 1 216 ? 0.69339 -4.26003 4.27990 1.000 31.54448 209 SER A CA 1
ATOM 1534 C C . SER A 1 216 ? 0.92399 -5.21643 5.44584 1.000 33.21316 209 SER A C 1
ATOM 1535 O O . SER A 1 216 ? -0.01749 -5.54490 6.17431 1.000 35.91070 209 SER A O 1
ATOM 1538 N N . GLY A 1 217 ? 2.16444 -5.64760 5.65540 1.000 34.06918 210 GLY A N 1
ATOM 1539 C CA . GLY A 1 217 ? 2.41100 -6.67369 6.66010 1.000 30.92276 210 GLY A CA 1
ATOM 1540 C C . GLY A 1 217 ? 2.02826 -6.25084 8.06653 1.000 35.54977 210 GLY A C 1
ATOM 1541 O O . GLY A 1 217 ? 1.56539 -7.06972 8.86326 1.000 36.02263 210 GLY A O 1
ATOM 1542 N N . VAL A 1 218 ? 2.22142 -4.97349 8.40145 1.000 35.21851 211 VAL A N 1
ATOM 1543 C CA . VAL A 1 218 ? 1.81592 -4.52302 9.72833 1.000 32.98434 211 VAL A CA 1
ATOM 1544 C C . VAL A 1 218 ? 0.31485 -4.69331 9.90103 1.000 36.78211 211 VAL A C 1
ATOM 1545 O O . VAL A 1 218 ? -0.14808 -5.20302 10.92130 1.000 35.36297 211 VAL A O 1
ATOM 1549 N N . ALA A 1 219 ? -0.46942 -4.28871 8.89882 1.000 32.91426 212 ALA A N 1
ATOM 1550 C CA . ALA A 1 219 ? -1.91572 -4.43088 9.01512 1.000 35.90434 212 ALA A CA 1
ATOM 1551 C C . ALA A 1 219 ? -2.32604 -5.89255 9.06102 1.000 37.53099 212 ALA A C 1
ATOM 1552 O O . ALA A 1 219 ? -3.31617 -6.24218 9.71471 1.000 39.74906 212 ALA A O 1
ATOM 1554 N N . ILE A 1 220 ? -1.57088 -6.75850 8.38932 1.000 33.69664 213 ILE A N 1
ATOM 1555 C CA . ILE A 1 220 ? -1.87641 -8.18360 8.40545 1.000 35.46479 213 ILE A CA 1
ATOM 1556 C C . ILE A 1 220 ? -1.62591 -8.77548 9.79334 1.000 37.67335 213 ILE A C 1
ATOM 1557 O O . ILE A 1 220 ? -2.47721 -9.48507 10.34380 1.000 38.87795 213 ILE A O 1
ATOM 1562 N N . VAL A 1 221 ? -0.46475 -8.49156 10.38620 1.000 35.44739 214 VAL A N 1
ATOM 1563 C CA . VAL A 1 221 ? -0.09505 -9.21185 11.60579 1.000 38.05893 214 VAL A CA 1
ATOM 1564 C C . VAL A 1 221 ? -0.90163 -8.73452 12.79785 1.000 40.27719 214 VAL A C 1
ATOM 1565 O O . VAL A 1 221 ? -1.14468 -9.50406 13.73401 1.000 44.93429 214 VAL A O 1
ATOM 1569 N N . THR A 1 222 ? -1.30511 -7.47234 12.81025 1.000 39.89477 215 THR A N 1
ATOM 1570 C CA . THR A 1 222 ? -2.14834 -6.97780 13.88903 1.000 40.35880 215 THR A CA 1
ATOM 1571 C C . THR A 1 222 ? -3.61758 -7.33178 13.69187 1.000 43.43186 215 THR A C 1
ATOM 1572 O O . THR A 1 222 ? -4.45817 -6.88349 14.47583 1.000 43.46005 215 THR A O 1
ATOM 1576 N N . GLY A 1 223 ? -3.94508 -8.12880 12.67770 1.000 40.65188 216 GLY A N 1
ATOM 1577 C CA . GLY A 1 223 ? -5.32533 -8.47676 12.40163 1.000 45.66933 216 GLY A CA 1
ATOM 1578 C C . GLY A 1 223 ? -6.23581 -7.29125 12.19287 1.000 49.57686 216 GLY A C 1
ATOM 1579 O O . GLY A 1 223 ? -7.44103 -7.39439 12.43947 1.000 48.80842 216 GLY A O 1
ATOM 1580 N N . GLY A 1 224 ? -5.68926 -6.15493 11.75499 1.000 47.57522 217 GLY A N 1
ATOM 1581 C CA . GLY A 1 224 ? -6.46260 -4.94651 11.57981 1.000 48.17301 217 GLY A CA 1
ATOM 1582 C C . GLY A 1 224 ? -6.62583 -4.08801 12.81974 1.000 51.61187 217 GLY A C 1
ATOM 1583 O O . GLY A 1 224 ? -7.17688 -2.98011 12.72450 1.000 47.09755 217 GLY A O 1
ATOM 1584 N N . THR A 1 225 ? -6.17530 -4.54883 13.98403 1.000 49.79925 218 THR A N 1
ATOM 1585 C CA . THR A 1 225 ? -6.34983 -3.78131 15.20788 1.000 48.93800 218 THR A CA 1
ATOM 1586 C C . THR A 1 225 ? -5.10751 -2.98195 15.56641 1.000 54.34236 218 THR A C 1
ATOM 1587 O O . THR A 1 225 ? -4.94550 -2.58709 16.72646 1.000 54.70655 218 THR A O 1
ATOM 1591 N N . GLY A 1 226 ? -4.23254 -2.72624 14.59375 1.000 52.51953 219 GLY A N 1
ATOM 1592 C CA . GLY A 1 226 ? -3.01173 -1.98682 14.83049 1.000 55.49391 219 GLY A CA 1
ATOM 1593 C C . GLY A 1 226 ? -3.18231 -0.49678 14.59842 1.000 58.33380 219 GLY A C 1
ATOM 1594 O O . GLY A 1 226 ? -4.28596 0.01584 14.39856 1.000 58.98382 219 GLY A O 1
ATOM 1595 N N . ARG A 1 227 ? -2.05357 0.20873 14.63845 1.000 54.89659 220 ARG A N 1
ATOM 1596 C CA . ARG A 1 227 ? -2.01664 1.61820 14.27678 1.000 50.61260 220 ARG A CA 1
ATOM 1597 C C . ARG A 1 227 ? -1.75151 1.76764 12.78395 1.000 50.55036 220 ARG A C 1
ATOM 1598 O O . ARG A 1 227 ? -1.17780 0.88309 12.14061 1.000 55.75471 220 ARG A O 1
ATOM 1606 N N . ALA A 1 228 ? -2.18521 2.90580 12.23985 1.000 45.78096 221 ALA A N 1
ATOM 1607 C CA . ALA A 1 228 ? -2.06042 3.21285 10.81173 1.000 43.23439 221 ALA A CA 1
ATOM 1608 C C . ALA A 1 228 ? -2.65645 2.11233 9.92798 1.000 44.78985 221 ALA A C 1
ATOM 1609 O O . ALA A 1 228 ? -2.22366 1.91224 8.79005 1.000 45.03738 221 ALA A O 1
ATOM 1611 N N . ASP A 1 229 ? -3.65919 1.38617 10.43720 1.000 44.11989 222 ASP A N 1
ATOM 1612 C CA . ASP A 1 229 ? -4.41247 0.44440 9.60422 1.000 41.72685 222 ASP A CA 1
ATOM 1613 C C . ASP A 1 229 ? -5.52685 1.20968 8.89734 1.000 38.50436 222 ASP A C 1
ATOM 1614 O O . ASP A 1 229 ? -6.68976 1.22610 9.31002 1.000 40.55108 222 ASP A O 1
ATOM 1619 N N A TYR A 1 230 ? -5.15551 1.87225 7.81441 0.484 37.09716 223 TYR A N 1
ATOM 1620 N N B TYR A 1 230 ? -5.15966 1.81876 7.78169 0.516 37.11782 223 TYR A N 1
ATOM 1621 C CA A TYR A 1 230 ? -6.12920 2.60171 7.02062 0.484 33.94309 223 TYR A CA 1
ATOM 1622 C CA B TYR A 1 230 ? -6.08631 2.65329 7.04652 0.516 33.96278 223 TYR A CA 1
ATOM 1623 C C A TYR A 1 230 ? -5.72499 2.50491 5.56263 0.484 33.87561 223 TYR A C 1
ATOM 1624 C C B TYR A 1 230 ? -6.08871 2.27448 5.57528 0.516 34.23211 223 TYR A C 1
ATOM 1625 O O A TYR A 1 230 ? -4.58161 2.14723 5.26402 0.484 34.19512 223 TYR A O 1
ATOM 1626 O O B TYR A 1 230 ? -5.03652 1.98003 5.00317 0.516 35.33932 223 TYR A O 1
ATOM 1645 N N . ASN B 1 11 ? 15.12606 14.20380 -41.96544 1.000 56.03392 4 ASN B N 1
ATOM 1646 C CA . ASN B 1 11 ? 14.77627 12.78897 -42.06558 1.000 50.47405 4 ASN B CA 1
ATOM 1647 C C . ASN B 1 11 ? 14.26324 12.29692 -40.72068 1.000 44.29273 4 ASN B C 1
ATOM 1648 O O . ASN B 1 11 ? 15.05358 11.97098 -39.82905 1.000 43.09307 4 ASN B O 1
ATOM 1653 N N . ILE B 1 12 ? 12.93661 12.25583 -40.57478 1.000 43.82904 5 ILE B N 1
ATOM 1654 C CA . ILE B 1 12 ? 12.35302 11.87904 -39.28970 1.000 40.13740 5 ILE B CA 1
ATOM 1655 C C . ILE B 1 12 ? 12.61292 10.40912 -38.98708 1.000 36.19645 5 ILE B C 1
ATOM 1656 O O . ILE B 1 12 ? 12.77739 10.03439 -37.82026 1.000 32.51277 5 ILE B O 1
ATOM 1661 N N . ALA B 1 13 ? 12.66809 9.55919 -40.01724 1.000 36.92989 6 ALA B N 1
ATOM 1662 C CA . ALA B 1 13 ? 12.92965 8.14074 -39.79808 1.000 33.96394 6 ALA B CA 1
ATOM 1663 C C . ALA B 1 13 ? 14.21180 7.92988 -38.99969 1.000 30.71208 6 ALA B C 1
ATOM 1664 O O . ALA B 1 13 ? 14.24801 7.13023 -38.05842 1.000 28.46668 6 ALA B O 1
ATOM 1666 N N . LYS B 1 14 ? 15.27239 8.66177 -39.33528 1.000 33.42024 7 LYS B N 1
ATOM 1667 C CA . LYS B 1 14 ? 16.54246 8.46070 -38.64773 1.000 29.95770 7 LYS B CA 1
ATOM 1668 C C . LYS B 1 14 ? 16.58414 9.12425 -37.26548 1.000 30.08724 7 LYS B C 1
ATOM 1669 O O . LYS B 1 14 ? 17.65092 9.14902 -36.64715 1.000 33.86171 7 LYS B O 1
ATOM 1675 N N . MET B 1 15 ? 15.46060 9.66540 -36.77577 1.000 30.44862 8 MET B N 1
ATOM 1676 C CA . MET B 1 15 ? 15.32394 10.10341 -35.38716 1.000 26.87130 8 MET B CA 1
ATOM 1677 C C . MET B 1 15 ? 14.49495 9.14972 -34.54134 1.000 26.12625 8 MET B C 1
ATOM 1678 O O . MET B 1 15 ? 14.32532 9.39124 -33.34021 1.000 26.07647 8 MET B O 1
ATOM 1683 N N . ILE B 1 16 ? 13.99137 8.07235 -35.11853 1.000 27.95899 9 ILE B N 1
ATOM 1684 C CA . ILE B 1 16 ? 13.05591 7.19580 -34.43465 1.000 23.86952 9 ILE B CA 1
ATOM 1685 C C . ILE B 1 16 ? 13.78604 5.96783 -33.90822 1.000 22.76699 9 ILE B C 1
ATOM 1686 O O . ILE B 1 16 ? 14.48528 5.27644 -34.65156 1.000 23.74356 9 ILE B O 1
ATOM 1691 N N . ASP B 1 17 ? 13.63691 5.70836 -32.60769 1.000 22.14074 10 ASP B N 1
ATOM 1692 C CA . ASP B 1 17 ? 13.99381 4.43763 -32.00396 1.000 20.53305 10 ASP B CA 1
ATOM 1693 C C . ASP B 1 17 ? 12.69443 3.64031 -31.87768 1.000 23.21586 10 ASP B C 1
ATOM 1694 O O . ASP B 1 17 ? 11.83211 3.96572 -31.04093 1.000 24.02108 10 ASP B O 1
ATOM 1699 N N . HIS B 1 18 ? 12.57210 2.61232 -32.71350 1.000 21.84340 11 HIS B N 1
ATOM 1700 C CA . HIS B 1 18 ? 11.36015 1.81548 -32.87300 1.000 21.11928 11 HIS B CA 1
ATOM 1701 C C . HIS B 1 18 ? 11.36823 0.68766 -31.84446 1.000 23.86297 11 HIS B C 1
ATOM 1702 O O . HIS B 1 18 ? 12.22855 -0.20344 -31.89024 1.000 20.79564 11 HIS B O 1
ATOM 1709 N N . THR B 1 19 ? 10.38968 0.70571 -30.93456 1.000 21.86984 12 THR B N 1
ATOM 1710 C CA . THR B 1 19 ? 10.56790 0.14771 -29.60463 1.000 23.43985 12 THR B CA 1
ATOM 1711 C C . THR B 1 19 ? 9.51813 -0.90602 -29.27624 1.000 21.62464 12 THR B C 1
ATOM 1712 O O . THR B 1 19 ? 8.33056 -0.72767 -29.56457 1.000 21.65291 12 THR B O 1
ATOM 1716 N N . LEU B 1 20 ? 9.96763 -2.00425 -28.66952 1.000 21.65235 13 LEU B N 1
ATOM 1717 C CA . LEU B 1 20 ? 9.06085 -3.02268 -28.13116 1.000 18.92100 13 LEU B CA 1
ATOM 1718 C C . LEU B 1 20 ? 9.68843 -3.57812 -26.86921 1.000 23.82054 13 LEU B C 1
ATOM 1719 O O . LEU B 1 20 ? 10.75754 -4.19403 -26.92117 1.000 21.65415 13 LEU B O 1
ATOM 1724 N N . LEU B 1 21 ? 9.02852 -3.34719 -25.74019 1.000 21.36370 14 LEU B N 1
ATOM 1725 C CA . LEU B 1 21 ? 9.58687 -3.67086 -24.43905 1.000 20.93308 14 LEU B CA 1
ATOM 1726 C C . LEU B 1 21 ? 8.59195 -4.36497 -23.52047 1.000 22.06593 14 LEU B C 1
ATOM 1727 O O . LEU B 1 21 ? 8.91426 -4.57442 -22.34470 1.000 24.93500 14 LEU B O 1
ATOM 1732 N N . LYS B 1 22 ? 7.41129 -4.73393 -24.01226 1.000 22.55271 15 LYS B N 1
ATOM 1733 C CA A LYS B 1 22 ? 6.45254 -5.42170 -23.16423 0.407 24.00813 15 LYS B CA 1
ATOM 1734 C CA B LYS B 1 22 ? 6.45129 -5.42065 -23.16355 0.593 24.10106 15 LYS B CA 1
ATOM 1735 C C . LYS B 1 22 ? 7.03825 -6.75522 -22.70220 1.000 24.74222 15 LYS B C 1
ATOM 1736 O O . LYS B 1 22 ? 7.68921 -7.45060 -23.48755 1.000 23.27466 15 LYS B O 1
ATOM 1747 N N . PRO B 1 23 ? 6.84140 -7.13175 -21.43481 1.000 23.47344 16 PRO B N 1
ATOM 1748 C CA . PRO B 1 23 ? 7.49285 -8.34263 -20.92223 1.000 22.60972 16 PRO B CA 1
ATOM 1749 C C . PRO B 1 23 ? 7.06974 -9.61907 -21.61837 1.000 25.26972 16 PRO B C 1
ATOM 1750 O O . PRO B 1 23 ? 7.82857 -10.59605 -21.59413 1.000 23.36436 16 PRO B O 1
ATOM 1754 N N . GLU B 1 24 ? 5.88251 -9.66101 -22.22401 1.000 24.09681 17 GLU B N 1
ATOM 1755 C CA . GLU B 1 24 ? 5.41151 -10.87456 -22.87570 1.000 25.76866 17 GLU B CA 1
ATOM 1756 C C . GLU B 1 24 ? 5.79722 -10.93576 -24.35299 1.000 26.49506 17 GLU B C 1
ATOM 1757 O O . GLU B 1 24 ? 5.37883 -11.85419 -25.05358 1.000 27.84809 17 GLU B O 1
ATOM 1763 N N . ALA B 1 25 ? 6.60310 -9.99610 -24.82426 1.000 24.09213 18 ALA B N 1
ATOM 1764 C CA . ALA B 1 25 ? 6.99293 -9.97096 -26.22985 1.000 26.10162 18 ALA B CA 1
ATOM 1765 C C . ALA B 1 25 ? 7.72384 -11.24789 -26.64201 1.000 24.98999 18 ALA B C 1
ATOM 1766 O O . ALA B 1 25 ? 8.57962 -11.76968 -25.91961 1.000 25.06533 18 ALA B O 1
ATOM 1768 N N . THR B 1 26 ? 7.41909 -11.72780 -27.84310 1.000 25.37728 19 THR B N 1
ATOM 1769 C CA . THR B 1 26 ? 7.91107 -13.00740 -28.31874 1.000 28.27667 19 THR B CA 1
ATOM 1770 C C . THR B 1 26 ? 8.88745 -12.80475 -29.46546 1.000 30.79120 19 THR B C 1
ATOM 1771 O O . THR B 1 26 ? 9.00539 -11.71730 -30.04216 1.000 27.31938 19 THR B O 1
ATOM 1775 N N . GLU B 1 27 ? 9.59616 -13.88064 -29.79912 1.000 28.79330 20 GLU B N 1
ATOM 1776 C CA . GLU B 1 27 ? 10.59821 -13.75729 -30.84804 1.000 31.23524 20 GLU B CA 1
ATOM 1777 C C . GLU B 1 27 ? 9.98182 -13.27060 -32.14970 1.000 31.83046 20 GLU B C 1
ATOM 1778 O O . GLU B 1 27 ? 10.55809 -12.40932 -32.82774 1.000 29.20745 20 GLU B O 1
ATOM 1784 N N . GLN B 1 28 ? 8.81145 -13.80860 -32.51778 1.000 34.24234 21 GLN B N 1
ATOM 1785 C CA . GLN B 1 28 ? 8.15747 -13.36995 -33.74993 1.000 28.06950 21 GLN B CA 1
ATOM 1786 C C . GLN B 1 28 ? 7.89518 -11.87216 -33.72755 1.000 31.47967 21 GLN B C 1
ATOM 1787 O O . GLN B 1 28 ? 8.04401 -11.18902 -34.75063 1.000 32.73217 21 GLN B O 1
ATOM 1793 N N . GLN B 1 29 ? 7.52874 -11.33407 -32.56208 1.000 24.55195 22 GLN B N 1
ATOM 1794 C CA . GLN B 1 29 ? 7.25226 -9.90239 -32.49300 1.000 24.51183 22 GLN B CA 1
ATOM 1795 C C . GLN B 1 29 ? 8.52612 -9.08309 -32.64824 1.000 30.20156 22 GLN B C 1
ATOM 1796 O O . GLN B 1 29 ? 8.50845 -8.01661 -33.28616 1.000 29.87508 22 GLN B O 1
ATOM 1802 N N . ILE B 1 30 ? 9.65175 -9.59965 -32.14480 1.000 29.71594 23 ILE B N 1
ATOM 1803 C CA . ILE B 1 30 ? 10.92070 -8.88793 -32.29324 1.000 28.43415 23 ILE B CA 1
ATOM 1804 C C . ILE B 1 30 ? 11.38580 -8.91174 -33.74428 1.000 26.89308 23 ILE B C 1
ATOM 1805 O O . ILE B 1 30 ? 11.84612 -7.89184 -34.28253 1.000 27.29367 23 ILE B O 1
ATOM 1810 N N . VAL B 1 31 ? 11.27427 -10.07158 -34.39766 1.000 28.81032 24 VAL B N 1
ATOM 1811 C CA . VAL B 1 31 ? 11.63685 -10.16543 -35.80965 1.000 30.16244 24 VAL B CA 1
ATOM 1812 C C . VAL B 1 31 ? 10.78721 -9.20552 -36.63234 1.000 28.98320 24 VAL B C 1
ATOM 1813 O O . VAL B 1 31 ? 11.28999 -8.51528 -37.53015 1.000 29.36182 24 VAL B O 1
ATOM 1817 N N . GLN B 1 32 ? 9.48832 -9.12791 -36.32667 1.000 30.64175 25 GLN B N 1
ATOM 1818 C CA . GLN B 1 32 ? 8.61237 -8.19388 -37.02806 1.000 30.19731 25 GLN B CA 1
ATOM 1819 C C . GLN B 1 32 ? 9.06806 -6.75210 -36.84074 1.000 29.78145 25 GLN B C 1
ATOM 1820 O O . GLN B 1 32 ? 9.09429 -5.96206 -37.79581 1.000 27.41774 25 GLN B O 1
ATOM 1826 N N . LEU B 1 33 ? 9.38322 -6.38191 -35.59588 1.000 26.56836 26 LEU B N 1
ATOM 1827 C CA . LEU B 1 33 ? 9.86808 -5.03845 -35.30068 1.000 26.30742 26 LEU B CA 1
ATOM 1828 C C . LEU B 1 33 ? 11.09254 -4.69873 -36.14736 1.000 24.71460 26 LEU B C 1
ATOM 1829 O O . LEU B 1 33 ? 11.19973 -3.59977 -36.71209 1.000 25.86624 26 LEU B O 1
ATOM 1834 N N . CYS B 1 34 ? 12.03631 -5.63894 -36.22775 1.000 24.72622 27 CYS B N 1
ATOM 1835 C CA . CYS B 1 34 ? 13.24423 -5.39637 -37.00733 1.000 23.04629 27 CYS B CA 1
ATOM 1836 C C . CYS B 1 34 ? 12.92252 -5.26496 -38.48263 1.000 29.85906 27 CYS B C 1
ATOM 1837 O O . CYS B 1 34 ? 13.49687 -4.41936 -39.18384 1.000 26.81318 27 CYS B O 1
ATOM 1840 N N . THR B 1 35 ? 12.01133 -6.10311 -38.96835 1.000 28.09764 28 THR B N 1
ATOM 1841 C CA . THR B 1 35 ? 11.61111 -6.01074 -40.36636 1.000 30.63972 28 THR B CA 1
ATOM 1842 C C . THR B 1 35 ? 11.05496 -4.62932 -40.67912 1.000 30.82687 28 THR B C 1
ATOM 1843 O O . THR B 1 35 ? 11.39878 -4.02118 -41.70184 1.000 32.55111 28 THR B O 1
ATOM 1847 N N . GLU B 1 36 ? 10.22413 -4.10130 -39.78338 1.000 31.15625 29 GLU B N 1
ATOM 1848 C CA . GLU B 1 36 ? 9.68729 -2.75695 -39.97233 1.000 29.47605 29 GLU B CA 1
ATOM 1849 C C . GLU B 1 36 ? 10.79737 -1.70856 -39.97042 1.000 30.97178 29 GLU B C 1
ATOM 1850 O O . GLU B 1 36 ? 10.80208 -0.79019 -40.80142 1.000 30.20244 29 GLU B O 1
ATOM 1856 N N . ALA B 1 37 ? 11.74090 -1.81814 -39.02932 1.000 26.77210 30 ALA B N 1
ATOM 1857 C CA . ALA B 1 37 ? 12.77934 -0.79534 -38.93144 1.000 25.70802 30 ALA B CA 1
ATOM 1858 C C . ALA B 1 37 ? 13.66363 -0.77722 -40.17826 1.000 29.38434 30 ALA B C 1
ATOM 1859 O O . ALA B 1 37 ? 14.09534 0.29632 -40.62987 1.000 27.77655 30 ALA B O 1
ATOM 1861 N N . LYS B 1 38 ? 13.96614 -1.95935 -40.73028 1.000 30.20739 31 LYS B N 1
ATOM 1862 C CA . LYS B 1 38 ? 14.72170 -2.02083 -41.98135 1.000 28.05375 31 LYS B CA 1
ATOM 1863 C C . LYS B 1 38 ? 13.92687 -1.40402 -43.11678 1.000 33.72269 31 LYS B C 1
ATOM 1864 O O . LYS B 1 38 ? 14.48633 -0.70441 -43.97129 1.000 32.87904 31 LYS B O 1
ATOM 1870 N N . GLN B 1 39 ? 12.62046 -1.66562 -43.15036 1.000 26.95371 32 GLN B N 1
ATOM 1871 C CA . GLN B 1 39 ? 11.79531 -1.11689 -44.22273 1.000 34.76459 32 GLN B CA 1
ATOM 1872 C C . GLN B 1 39 ? 11.85146 0.40188 -44.23904 1.000 32.88172 32 GLN B C 1
ATOM 1873 O O . GLN B 1 39 ? 12.02640 1.01687 -45.30040 1.000 32.80330 32 GLN B O 1
ATOM 1879 N N . TYR B 1 40 ? 11.69456 1.02821 -43.07521 1.000 30.22368 33 TYR B N 1
ATOM 1880 C CA . TYR B 1 40 ? 11.59709 2.48368 -43.01482 1.000 26.96070 33 TYR B CA 1
ATOM 1881 C C . TYR B 1 40 ? 12.90378 3.17066 -42.65332 1.000 30.40123 33 TYR B C 1
ATOM 1882 O O . TYR B 1 40 ? 12.95728 4.40616 -42.65413 1.000 27.78362 33 TYR B O 1
ATOM 1891 N N . GLY B 1 41 ? 13.95576 2.41999 -42.35872 1.000 29.70220 34 GLY B N 1
ATOM 1892 C CA . GLY B 1 41 ? 15.23325 3.03145 -42.06566 1.000 29.48050 34 GLY B CA 1
ATOM 1893 C C . GLY B 1 41 ? 15.20817 3.86349 -40.80114 1.000 31.24048 34 GLY B C 1
ATOM 1894 O O . GLY B 1 41 ? 15.61471 5.02872 -40.79547 1.000 29.89172 34 GLY B O 1
ATOM 1895 N N . PHE B 1 42 ? 14.71250 3.27658 -39.71796 1.000 26.67033 35 PHE B N 1
ATOM 1896 C CA . PHE B 1 42 ? 14.73275 3.97363 -38.44765 1.000 27.57267 35 PHE B CA 1
ATOM 1897 C C . PHE B 1 42 ? 16.15815 4.01787 -37.91040 1.000 27.75649 35 PHE B C 1
ATOM 1898 O O . PHE B 1 42 ? 17.02113 3.23219 -38.31645 1.000 27.22842 35 PHE B O 1
ATOM 1906 N N . ALA B 1 43 ? 16.39468 4.93175 -36.96347 1.000 23.79818 36 ALA B N 1
ATOM 1907 C CA . ALA B 1 43 ? 17.72146 5.02106 -36.35221 1.000 28.07672 36 ALA B CA 1
ATOM 1908 C C . ALA B 1 43 ? 18.09630 3.72503 -35.64069 1.000 27.20700 36 ALA B C 1
ATOM 1909 O O . ALA B 1 43 ? 19.25353 3.27760 -35.70376 1.000 23.22025 36 ALA B O 1
ATOM 1911 N N . ALA B 1 44 ? 17.13105 3.10490 -34.96027 1.000 23.19421 37 ALA B N 1
ATOM 1912 C CA . ALA B 1 44 ? 17.39307 1.95923 -34.10326 1.000 25.00844 37 ALA B CA 1
ATOM 1913 C C . ALA B 1 44 ? 16.09004 1.22021 -33.86308 1.000 22.80213 37 ALA B C 1
ATOM 1914 O O . ALA B 1 44 ? 15.01107 1.78938 -34.01723 1.000 19.15527 37 ALA B O 1
ATOM 1916 N N . VAL B 1 45 ? 16.20309 -0.05410 -33.46051 1.000 22.23330 38 VAL B N 1
ATOM 1917 C CA . VAL B 1 45 ? 15.15899 -0.70341 -32.67712 1.000 20.55091 38 VAL B CA 1
ATOM 1918 C C . VAL B 1 45 ? 15.60249 -0.63322 -31.23248 1.000 21.86061 38 VAL B C 1
ATOM 1919 O O . VAL B 1 45 ? 16.80192 -0.63009 -30.93728 1.000 23.96257 38 VAL B O 1
ATOM 1923 N N . CYS B 1 46 ? 14.63766 -0.58468 -30.31854 1.000 20.02574 39 CYS B N 1
ATOM 1924 C CA . CYS B 1 46 ? 14.93682 -0.64971 -28.88943 1.000 19.52674 39 CYS B CA 1
ATOM 1925 C C . CYS B 1 46 ? 14.19706 -1.84656 -28.31693 1.000 21.60096 39 CYS B C 1
ATOM 1926 O O . CYS B 1 46 ? 12.96068 -1.88957 -28.35653 1.000 21.49459 39 CYS B O 1
ATOM 1929 N N . VAL B 1 47 ? 14.94814 -2.82084 -27.79505 1.000 20.77715 40 VAL B N 1
ATOM 1930 C CA . VAL B 1 47 ? 14.37197 -4.04603 -27.26563 1.000 20.65019 40 VAL B CA 1
ATOM 1931 C C . VAL B 1 47 ? 15.04349 -4.37231 -25.92932 1.000 18.73567 40 VAL B C 1
ATOM 1932 O O . VAL B 1 47 ? 16.08640 -3.82426 -25.58253 1.000 20.99621 40 VAL B O 1
ATOM 1936 N N . ASN B 1 48 ? 14.43420 -5.29010 -25.17950 1.000 19.39020 41 ASN B N 1
ATOM 1937 C CA . ASN B 1 48 ? 15.02509 -5.70327 -23.91657 1.000 18.96038 41 ASN B CA 1
ATOM 1938 C C . ASN B 1 48 ? 16.27192 -6.54068 -24.17035 1.000 19.43321 41 ASN B C 1
ATOM 1939 O O . ASN B 1 48 ? 16.45765 -7.06421 -25.26963 1.000 21.08977 41 ASN B O 1
ATOM 1944 N N . PRO B 1 49 ? 17.17524 -6.63338 -23.18006 1.000 22.56781 42 PRO B N 1
ATOM 1945 C CA . PRO B 1 49 ? 18.47498 -7.27885 -23.45307 1.000 19.90193 42 PRO B CA 1
ATOM 1946 C C . PRO B 1 49 ? 18.36457 -8.70373 -23.96392 1.000 22.31708 42 PRO B C 1
ATOM 1947 O O . PRO B 1 49 ? 19.21132 -9.12688 -24.76167 1.000 19.95933 42 PRO B O 1
ATOM 1951 N N . THR B 1 50 ? 17.34097 -9.44875 -23.54173 1.000 22.46838 43 THR B N 1
ATOM 1952 C CA . THR B 1 50 ? 17.20508 -10.84019 -23.94662 1.000 20.16207 43 THR B CA 1
ATOM 1953 C C . THR B 1 50 ? 17.06561 -10.98295 -25.45439 1.000 21.31500 43 THR B C 1
ATOM 1954 O O . THR B 1 50 ? 17.32488 -12.06651 -25.99066 1.000 23.65474 43 THR B O 1
ATOM 1958 N N . TRP B 1 51 ? 16.64754 -9.93059 -26.13573 1.000 20.06640 44 TRP B N 1
ATOM 1959 C CA . TRP B 1 51 ? 16.42958 -9.96932 -27.57858 1.000 22.11154 44 TRP B CA 1
ATOM 1960 C C . TRP B 1 51 ? 17.55417 -9.35057 -28.38907 1.000 24.03039 44 TRP B C 1
ATOM 1961 O O . TRP B 1 51 ? 17.44547 -9.28672 -29.63019 1.000 23.61505 44 TRP B O 1
ATOM 1972 N N . VAL B 1 52 ? 18.62123 -8.87060 -27.73903 1.000 20.17011 45 VAL B N 1
ATOM 1973 C CA . VAL B 1 52 ? 19.66100 -8.14861 -28.48292 1.000 20.81443 45 VAL B CA 1
ATOM 1974 C C . VAL B 1 52 ? 20.24668 -9.02260 -29.58264 1.000 20.91242 45 VAL B C 1
ATOM 1975 O O . VAL B 1 52 ? 20.39789 -8.58745 -30.72742 1.000 22.69139 45 VAL B O 1
ATOM 1979 N N . LYS B 1 53 ? 20.63252 -10.25160 -29.23949 1.000 24.91900 46 LYS B N 1
ATOM 1980 C CA . LYS B 1 53 ? 21.24319 -11.12054 -30.23650 1.000 26.33927 46 LYS B CA 1
ATOM 1981 C C . LYS B 1 53 ? 20.30475 -11.30420 -31.41492 1.000 27.38900 46 LYS B C 1
ATOM 1982 O O . LYS B 1 53 ? 20.70261 -11.13839 -32.58136 1.000 26.61492 46 LYS B O 1
ATOM 1988 N N . THR B 1 54 ? 19.02664 -11.56853 -31.12239 1.000 26.93334 47 THR B N 1
ATOM 1989 C CA . THR B 1 54 ? 18.04868 -11.73641 -32.19090 1.000 28.68963 47 THR B CA 1
ATOM 1990 C C . THR B 1 54 ? 17.99593 -10.48920 -33.06070 1.000 28.76238 47 THR B C 1
ATOM 1991 O O . THR B 1 54 ? 18.10340 -10.56252 -34.29444 1.000 29.06426 47 THR B O 1
ATOM 1995 N N . ALA B 1 55 ? 17.90735 -9.32331 -32.42613 1.000 28.02070 48 ALA B N 1
ATOM 1996 C CA . ALA B 1 55 ? 17.79484 -8.10341 -33.20394 1.000 26.14441 48 ALA B CA 1
ATOM 1997 C C . ALA B 1 55 ? 19.05537 -7.87990 -34.01434 1.000 25.30296 48 ALA B C 1
ATOM 1998 O O . ALA B 1 55 ? 18.98377 -7.50936 -35.20149 1.000 27.66357 48 ALA B O 1
ATOM 2000 N N . ALA B 1 56 ? 20.21298 -8.19111 -33.42344 1.000 27.48077 49 ALA B N 1
ATOM 2001 C CA . ALA B 1 56 ? 21.45809 -7.95014 -34.13834 1.000 28.00897 49 ALA B CA 1
ATOM 2002 C C . ALA B 1 56 ? 21.56591 -8.87118 -35.33950 1.000 27.35246 49 ALA B C 1
ATOM 2003 O O . ALA B 1 56 ? 22.09479 -8.46951 -36.38572 1.000 30.87714 49 ALA B O 1
ATOM 2005 N N . ARG B 1 57 ? 21.02875 -10.08933 -35.22581 1.000 27.25687 50 ARG B N 1
ATOM 2006 C CA . ARG B 1 57 ? 21.02009 -10.97100 -36.38314 1.000 29.24220 50 ARG B CA 1
ATOM 2007 C C . ARG B 1 57 ? 20.14257 -10.40100 -37.48303 1.000 33.89257 50 ARG B C 1
ATOM 2008 O O . ARG B 1 57 ? 20.50606 -10.46152 -38.66418 1.000 31.81393 50 ARG B O 1
ATOM 2016 N N . GLU B 1 58 ? 18.99394 -9.81435 -37.11453 1.000 30.16132 51 GLU B N 1
ATOM 2017 C CA . GLU B 1 58 ? 18.03488 -9.39895 -38.12937 1.000 27.37718 51 GLU B CA 1
ATOM 2018 C C . GLU B 1 58 ? 18.45221 -8.11097 -38.80514 1.000 30.30532 51 GLU B C 1
ATOM 2019 O O . GLU B 1 58 ? 18.16006 -7.91448 -39.99092 1.000 29.48847 51 GLU B O 1
ATOM 2025 N N . LEU B 1 59 ? 19.16063 -7.24889 -38.08808 1.000 27.11763 52 LEU B N 1
ATOM 2026 C CA . LEU B 1 59 ? 19.53179 -5.93439 -38.58178 1.000 24.12312 52 LEU B CA 1
ATOM 2027 C C . LEU B 1 59 ? 20.94673 -5.86340 -39.13533 1.000 28.07831 52 LEU B C 1
ATOM 2028 O O . LEU B 1 59 ? 21.31756 -4.81585 -39.68003 1.000 30.60648 52 LEU B O 1
ATOM 2033 N N . SER B 1 60 ? 21.74447 -6.92584 -39.01121 1.000 28.49729 53 SER B N 1
ATOM 2034 C CA . SER B 1 60 ? 23.15310 -6.79379 -39.35932 1.000 27.36184 53 SER B CA 1
ATOM 2035 C C . SER B 1 60 ? 23.28535 -6.53954 -40.85010 1.000 28.17363 53 SER B C 1
ATOM 2036 O O . SER B 1 60 ? 22.61994 -7.17985 -41.66709 1.000 31.00756 53 SER B O 1
ATOM 2039 N N . GLY B 1 61 ? 24.14831 -5.58678 -41.19192 1.000 30.61155 54 GLY B N 1
ATOM 2040 C CA . GLY B 1 61 ? 24.31395 -5.16176 -42.56096 1.000 29.02167 54 GLY B CA 1
ATOM 2041 C C . GLY B 1 61 ? 23.49819 -3.94971 -42.93173 1.000 29.24971 54 GLY B C 1
ATOM 2042 O O . GLY B 1 61 ? 23.64199 -3.44254 -44.04997 1.000 30.35468 54 GLY B O 1
ATOM 2043 N N . THR B 1 62 ? 22.63504 -3.47530 -42.03993 1.000 26.93767 55 THR B N 1
ATOM 2044 C CA . THR B 1 62 ? 21.88736 -2.25075 -42.25666 1.000 28.33931 55 THR B CA 1
ATOM 2045 C C . THR B 1 62 ? 22.42563 -1.17101 -41.33537 1.000 30.72771 55 THR B C 1
ATOM 2046 O O . THR B 1 62 ? 23.17242 -1.44610 -40.38783 1.000 28.25009 55 THR B O 1
ATOM 2050 N N . ASP B 1 63 ? 22.01595 0.06754 -41.60218 1.000 28.51810 56 ASP B N 1
ATOM 2051 C CA . ASP B 1 63 ? 22.34139 1.18749 -40.73551 1.000 31.88689 56 ASP B CA 1
ATOM 2052 C C . ASP B 1 63 ? 21.30482 1.39210 -39.63015 1.000 30.12095 56 ASP B C 1
ATOM 2053 O O . ASP B 1 63 ? 21.24411 2.47692 -39.04328 1.000 30.99079 56 ASP B O 1
ATOM 2058 N N . VAL B 1 64 ? 20.48754 0.38104 -39.34997 1.000 28.56418 57 VAL B N 1
ATOM 2059 C CA . VAL B 1 64 ? 19.59358 0.42029 -38.19672 1.000 29.08496 57 VAL B CA 1
ATOM 2060 C C . VAL B 1 64 ? 20.34112 -0.20457 -37.02802 1.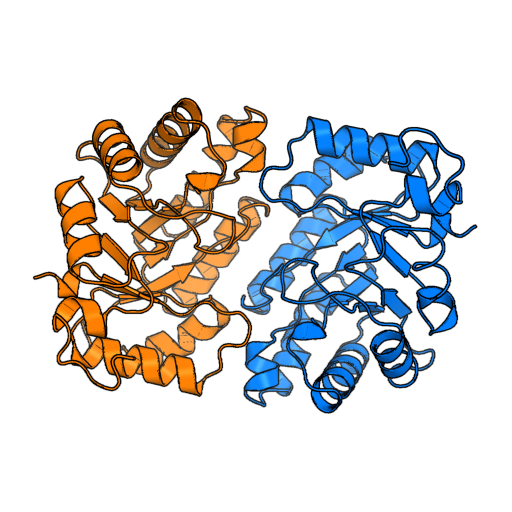000 27.57000 57 VAL B C 1
ATOM 2061 O O . VAL B 1 64 ? 20.70858 -1.38553 -37.08629 1.000 25.15661 57 VAL B O 1
ATOM 2065 N N . ARG B 1 65 ? 20.55325 0.58296 -35.96704 1.000 26.66083 58 ARG B N 1
ATOM 2066 C CA . ARG B 1 65 ? 21.31349 0.14272 -34.80127 1.000 27.05604 58 ARG B CA 1
ATOM 2067 C C . ARG B 1 65 ? 20.44514 -0.69591 -33.86488 1.000 26.45580 58 ARG B C 1
ATOM 2068 O O . ARG B 1 65 ? 19.22196 -0.54526 -33.82137 1.000 24.72316 58 ARG B O 1
ATOM 2076 N N . VAL B 1 66 ? 21.08912 -1.56873 -33.09508 1.000 23.15556 59 VAL B N 1
ATOM 2077 C CA . VAL B 1 66 ? 20.41081 -2.28233 -32.01195 1.000 21.90279 59 VAL B CA 1
ATOM 2078 C C . VAL B 1 66 ? 20.59218 -1.49962 -30.71750 1.000 24.20257 59 VAL B C 1
ATOM 2079 O O . VAL B 1 66 ? 21.71722 -1.27770 -30.26963 1.000 24.62927 59 VAL B O 1
ATOM 2083 N N . CYS B 1 67 ? 19.48693 -1.08195 -30.12027 1.000 18.47809 60 CYS B N 1
ATOM 2084 C CA . CYS B 1 67 ? 19.49911 -0.36683 -28.85888 1.000 22.37066 60 CYS B CA 1
ATOM 2085 C C . CYS B 1 67 ? 18.82042 -1.25285 -27.83336 1.000 23.20743 60 CYS B C 1
ATOM 2086 O O . CYS B 1 67 ? 17.83706 -1.92324 -28.15276 1.000 20.70004 60 CYS B O 1
ATOM 2089 N N . THR B 1 68 ? 19.33419 -1.26193 -26.59883 1.000 19.63540 61 THR B N 1
ATOM 2090 C CA . THR B 1 68 ? 18.65684 -1.96571 -25.51970 1.000 20.09884 61 THR B CA 1
ATOM 2091 C C . THR B 1 68 ? 18.61123 -1.06352 -24.29668 1.000 22.32383 61 THR B C 1
ATOM 2092 O O . THR B 1 68 ? 19.08726 0.07773 -24.31811 1.000 23.11813 61 THR B O 1
ATOM 2096 N N . VAL B 1 69 ? 18.01074 -1.57242 -23.22809 1.000 20.80622 62 VAL B N 1
ATOM 2097 C CA . VAL B 1 69 ? 17.70944 -0.79819 -22.02848 1.000 20.68362 62 VAL B CA 1
ATOM 2098 C C . VAL B 1 69 ? 18.43788 -1.43010 -20.86080 1.000 21.43183 62 VAL B C 1
ATOM 2099 O O . VAL B 1 69 ? 18.53183 -2.66063 -20.76957 1.000 19.70758 62 VAL B O 1
ATOM 2103 N N . ILE B 1 70 ? 18.92613 -0.58892 -19.95149 1.000 21.58296 63 ILE B N 1
ATOM 2104 C CA . ILE B 1 70 ? 19.82531 -1.02391 -18.89513 1.000 20.66078 63 ILE B CA 1
ATOM 2105 C C . ILE B 1 70 ? 19.20724 -0.68237 -17.54712 1.000 21.29459 63 ILE B C 1
ATOM 2106 O O . ILE B 1 70 ? 18.69493 0.42828 -17.35705 1.000 22.49590 63 ILE B O 1
ATOM 2111 N N . GLY B 1 71 ? 19.22761 -1.64250 -16.62687 1.000 23.18316 64 GLY B N 1
ATOM 2112 C CA . GLY B 1 71 ? 18.59650 -1.42144 -15.32496 1.000 21.40608 64 GLY B CA 1
ATOM 2113 C C . GLY B 1 71 ? 17.15760 -0.96476 -15.42058 1.000 22.40425 64 GLY 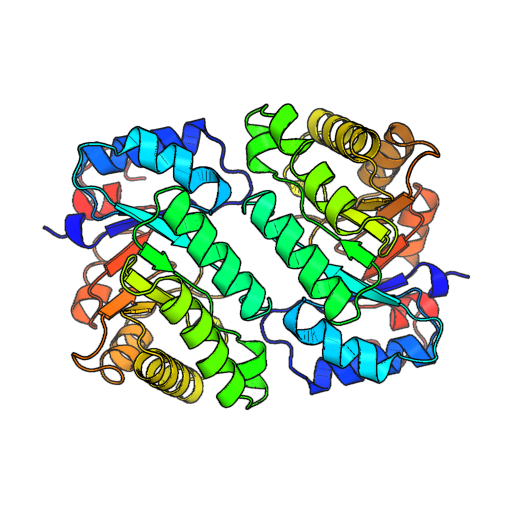B C 1
ATOM 2114 O O . GLY B 1 71 ? 16.72198 -0.10634 -14.63599 1.000 24.97573 64 GLY B O 1
ATOM 2115 N N . PHE B 1 72 ? 16.40042 -1.51693 -16.37857 1.000 23.30850 65 PHE B N 1
ATOM 2116 C CA . PHE B 1 72 ? 15.12042 -1.00653 -16.83832 1.000 18.86457 65 PHE B CA 1
ATOM 2117 C C . PHE B 1 72 ? 13.97864 -1.91148 -16.38190 1.000 21.56690 65 PHE B C 1
ATOM 2118 O O . PHE B 1 72 ? 14.10064 -3.14703 -16.43530 1.000 21.81389 65 PHE B O 1
ATOM 2126 N N . PRO B 1 73 ? 12.83665 -1.33576 -15.96477 1.000 21.06243 66 PRO B N 1
ATOM 2127 C CA . PRO B 1 73 ? 12.53167 0.09715 -15.99673 1.000 20.32253 66 PRO B CA 1
ATOM 2128 C C . PRO B 1 73 ? 12.75940 0.87148 -14.70063 1.000 21.93019 66 PRO B C 1
ATOM 2129 O O . PRO B 1 73 ? 12.53566 2.08704 -14.67058 1.000 23.33892 66 PRO B O 1
ATOM 2133 N N . LEU B 1 74 ? 13.18607 0.20357 -13.63211 1.000 21.23858 67 LEU B N 1
ATOM 2134 C CA . LEU B 1 74 ? 13.13566 0.84606 -12.32580 1.000 22.86092 67 LEU B CA 1
ATOM 2135 C C . LEU B 1 74 ? 14.41922 1.56876 -11.94442 1.000 20.42318 67 LEU B C 1
ATOM 2136 O O . LEU B 1 74 ? 14.36682 2.44447 -11.07247 1.000 20.73308 67 LEU B O 1
ATOM 2141 N N . GLY B 1 75 ? 15.55751 1.24241 -12.56838 1.000 22.59522 68 GLY B N 1
ATOM 2142 C CA . GLY B 1 75 ? 16.81392 1.91482 -12.26993 1.000 20.59425 68 GLY B CA 1
ATOM 2143 C C . GLY B 1 75 ? 17.38464 1.65667 -10.89835 1.000 22.11266 68 GLY B C 1
ATOM 2144 O O . GLY B 1 75 ? 18.35476 2.30961 -10.50941 1.000 24.89746 68 GLY B O 1
ATOM 2145 N N . ALA B 1 76 ? 16.87048 0.65188 -10.19681 1.000 19.48229 69 ALA B N 1
ATOM 2146 C CA . ALA B 1 76 ? 17.11851 0.44488 -8.78223 1.000 17.87776 69 ALA B CA 1
ATOM 2147 C C . ALA B 1 76 ? 18.03574 -0.74440 -8.53730 1.000 24.77735 69 ALA B C 1
ATOM 2148 O O . ALA B 1 76 ? 18.01312 -1.33369 -7.45472 1.000 23.37430 69 ALA B O 1
ATOM 2150 N N . THR B 1 77 ? 18.85060 -1.10433 -9.51053 1.000 23.15244 70 THR B N 1
ATOM 2151 C CA . THR B 1 77 ? 19.90832 -2.07121 -9.25618 1.000 25.57707 70 THR B CA 1
ATOM 2152 C C . THR B 1 77 ? 21.23925 -1.34353 -9.07434 1.000 25.48733 70 THR B C 1
ATOM 2153 O O . THR B 1 77 ? 21.31734 -0.11264 -9.09343 1.000 25.24463 70 THR B O 1
ATOM 2157 N N . THR B 1 78 ? 22.30159 -2.11732 -8.90290 1.000 21.58669 71 THR B N 1
ATOM 2158 C CA . THR B 1 78 ? 23.54402 -1.48368 -8.49608 1.000 24.61219 71 THR B CA 1
ATOM 2159 C C . THR B 1 78 ? 24.34553 -1.02947 -9.70493 1.000 23.33100 71 THR B C 1
ATOM 2160 O O . THR B 1 78 ? 24.11721 -1.48128 -10.83498 1.000 26.41031 71 THR B O 1
ATOM 2164 N N . PRO B 1 79 ? 25.29068 -0.11084 -9.51195 1.000 24.90254 72 PRO B N 1
ATOM 2165 C CA . PRO B 1 79 ? 26.07527 0.34414 -10.66886 1.000 21.77827 72 PRO B CA 1
ATOM 2166 C C . PRO B 1 79 ? 26.85234 -0.79362 -11.30670 1.000 22.22501 72 PRO B C 1
ATOM 2167 O O . PRO B 1 79 ? 26.94208 -0.86213 -12.53916 1.000 23.82125 72 PRO B O 1
ATOM 2171 N N . GLU B 1 80 ? 27.37738 -1.71529 -10.48603 1.000 28.71369 73 GLU B N 1
ATOM 2172 C CA . GLU B 1 80 ? 28.12069 -2.86870 -10.99773 1.000 26.13410 73 GLU B CA 1
ATOM 2173 C C . GLU B 1 80 ? 27.25165 -3.74766 -11.88521 1.000 24.50446 73 GLU B C 1
ATOM 2174 O O . GLU B 1 80 ? 27.70917 -4.24247 -12.92282 1.000 29.18013 73 GLU B O 1
ATOM 2180 N N . THR B 1 81 ? 25.98967 -3.94837 -11.49581 1.000 24.23864 74 THR B N 1
ATOM 2181 C CA . THR B 1 81 ? 25.07824 -4.71867 -12.33087 1.000 24.84150 74 THR B CA 1
ATOM 2182 C C . THR B 1 81 ? 24.75452 -3.97258 -13.61012 1.000 22.91452 74 THR B C 1
ATOM 2183 O O . THR B 1 81 ? 24.70776 -4.57826 -14.68385 1.000 24.14779 74 THR B O 1
ATOM 2187 N N . LYS B 1 82 ? 24.50453 -2.65881 -13.51808 1.000 23.11211 75 LYS B N 1
ATOM 2188 C CA . LYS B 1 82 ? 24.24171 -1.89980 -14.73684 1.000 22.90859 75 LYS B CA 1
ATOM 2189 C C . LYS B 1 82 ? 25.43028 -1.97835 -15.69219 1.000 24.31762 75 LYS B C 1
ATOM 2190 O O . LYS B 1 82 ? 25.25822 -2.14848 -16.90952 1.000 23.64819 75 LYS B O 1
ATOM 2196 N N . ALA B 1 83 ? 26.64864 -1.93118 -15.15200 1.000 23.63051 76 ALA B N 1
ATOM 2197 C CA . ALA B 1 83 ? 27.83413 -1.99713 -15.99912 1.000 27.38466 76 ALA B CA 1
ATOM 2198 C C . ALA B 1 83 ? 27.98404 -3.36846 -16.64397 1.000 25.80622 76 ALA B C 1
ATOM 2199 O O . ALA B 1 83 ? 28.31470 -3.46616 -17.83637 1.000 25.18482 76 ALA B O 1
ATOM 2201 N N . PHE B 1 84 ? 27.76012 -4.43519 -15.87081 1.000 24.67378 77 PHE B N 1
ATOM 2202 C CA . PHE B 1 84 ? 27.81551 -5.77727 -16.44415 1.000 24.46578 77 PHE B CA 1
ATOM 2203 C C . PHE B 1 84 ? 26.76211 -5.94469 -17.52029 1.000 27.22274 77 PHE B C 1
ATOM 2204 O O . PHE B 1 84 ? 27.03047 -6.53242 -18.56709 1.000 23.66184 77 PHE B O 1
ATOM 2212 N N . GLU B 1 85 ? 25.54304 -5.47045 -17.26720 1.000 23.46312 78 GLU B N 1
ATOM 2213 C CA . GLU B 1 85 ? 24.48756 -5.63052 -18.25455 1.000 25.48775 78 GLU B CA 1
ATOM 2214 C C . GLU B 1 85 ? 24.82477 -4.88193 -19.52447 1.000 20.90583 78 GLU B C 1
ATOM 2215 O O . GLU B 1 85 ? 24.47757 -5.32935 -20.62283 1.000 23.33372 78 GLU B O 1
ATOM 2221 N N . THR B 1 86 ? 25.53656 -3.75847 -19.40477 1.000 21.93313 79 THR B N 1
ATOM 2222 C CA . THR B 1 86 ? 25.93271 -2.99034 -20.58076 1.000 21.89422 79 THR B CA 1
ATOM 2223 C C . THR B 1 86 ? 26.99441 -3.73283 -21.37658 1.000 25.12767 79 THR B C 1
ATOM 2224 O O . THR B 1 86 ? 26.88466 -3.88349 -22.60473 1.000 23.68231 79 THR B O 1
ATOM 2228 N N . THR B 1 87 ? 28.03119 -4.20871 -20.68589 1.000 24.44285 80 THR B N 1
ATOM 2229 C CA . THR B 1 87 ? 29.05600 -5.00789 -21.35244 1.000 25.16723 80 THR B CA 1
ATOM 2230 C C . THR B 1 87 ? 28.45641 -6.24571 -22.01050 1.000 25.70845 80 THR B C 1
ATOM 2231 O O . THR B 1 87 ? 28.77992 -6.57613 -23.16648 1.000 26.43016 80 THR B O 1
ATOM 2235 N N . ASN B 1 88 ? 27.57463 -6.93710 -21.29414 1.000 25.18662 81 ASN B N 1
ATOM 2236 C CA . ASN B 1 88 ? 26.90910 -8.11374 -21.82637 1.000 25.04366 81 ASN B CA 1
ATOM 2237 C C . ASN B 1 88 ? 26.08587 -7.77294 -23.06093 1.000 23.64404 81 ASN B C 1
ATOM 2238 O O . ASN B 1 88 ? 26.12082 -8.50312 -24.05952 1.000 26.19315 81 ASN B O 1
ATOM 2243 N N . ALA B 1 89 ? 25.35242 -6.65384 -23.02214 1.000 22.39650 82 ALA B N 1
ATOM 2244 C CA . ALA B 1 89 ? 24.53317 -6.28023 -24.17043 1.000 23.04072 82 ALA B CA 1
ATOM 2245 C C . ALA B 1 89 ? 25.39301 -5.96910 -25.38422 1.000 25.64962 82 ALA B C 1
ATOM 2246 O O . ALA B 1 89 ? 25.03461 -6.32095 -26.51831 1.000 24.81122 82 ALA B O 1
ATOM 2248 N N . ILE B 1 90 ? 26.52119 -5.28567 -25.17267 1.000 22.10486 83 ILE B N 1
ATOM 2249 C CA . ILE B 1 90 ? 27.39712 -4.96708 -26.29949 1.000 22.81169 83 ILE B CA 1
ATOM 2250 C C . ILE B 1 90 ? 28.00075 -6.24004 -26.87704 1.000 24.25627 83 ILE B C 1
ATOM 2251 O O . ILE B 1 90 ? 28.09825 -6.40637 -28.10435 1.000 25.27176 83 ILE B O 1
ATOM 2256 N N . GLU B 1 91 ? 28.35132 -7.18131 -26.00952 1.000 23.42950 84 GLU B N 1
ATOM 2257 C CA . GLU B 1 91 ? 28.79922 -8.49788 -26.45987 1.000 25.75751 84 GLU B CA 1
ATOM 2258 C C . GLU B 1 91 ? 27.73752 -9.22131 -27.26394 1.000 30.06157 84 GLU B C 1
ATOM 2259 O O . GLU B 1 91 ? 28.06820 -10.00605 -28.15825 1.000 30.75015 84 GLU B O 1
ATOM 2265 N N . ASN B 1 92 ? 26.46766 -9.00767 -26.94148 1.000 27.18177 85 ASN B N 1
ATOM 2266 C CA . ASN B 1 92 ? 25.40415 -9.65027 -27.68821 1.000 23.48469 85 ASN B CA 1
ATOM 2267 C C . ASN B 1 92 ? 25.01776 -8.90030 -28.95102 1.000 26.76365 85 ASN B C 1
ATOM 2268 O O . ASN B 1 92 ? 24.18349 -9.40396 -29.70277 1.000 26.18896 85 ASN B O 1
ATOM 2273 N N . GLY B 1 93 ? 25.57360 -7.71920 -29.19088 1.000 22.55679 86 GLY B N 1
ATOM 2274 C CA . GLY B 1 93 ? 25.33141 -6.97807 -30.42033 1.000 24.32582 86 GLY B CA 1
ATOM 2275 C C . GLY B 1 93 ? 24.77307 -5.57997 -30.23360 1.000 24.36460 86 GLY B C 1
ATOM 2276 O O . GLY B 1 93 ? 24.54979 -4.88179 -31.23030 1.000 25.97469 86 GLY B O 1
ATOM 2277 N N . ALA B 1 94 ? 24.54082 -5.09430 -29.02138 1.000 21.12686 87 ALA B N 1
ATOM 2278 C CA . ALA B 1 94 ? 23.96266 -3.76993 -28.89190 1.000 23.70677 87 ALA B CA 1
ATOM 2279 C C . ALA B 1 94 ? 25.01179 -2.70455 -29.15349 1.000 25.01288 87 ALA B C 1
ATOM 2280 O O . ALA B 1 94 ? 26.19344 -2.86817 -28.83028 1.000 25.37392 87 ALA B O 1
ATOM 2282 N N . ARG B 1 95 ? 24.55714 -1.60846 -29.73805 1.000 21.87747 88 ARG B N 1
ATOM 2283 C CA . ARG B 1 95 ? 25.40524 -0.47884 -30.06025 1.000 23.85224 88 ARG B CA 1
ATOM 2284 C C . ARG B 1 95 ? 24.86390 0.84308 -29.53853 1.000 26.32803 88 ARG B C 1
ATOM 2285 O O . ARG B 1 95 ? 25.52239 1.87091 -29.72248 1.000 26.07714 88 ARG B O 1
ATOM 2293 N N . GLU B 1 96 ? 23.68163 0.84770 -28.90334 1.000 24.63275 89 GLU B N 1
ATOM 2294 C CA . GLU B 1 96 ? 23.21515 1.93327 -28.04484 1.000 22.68194 89 GLU B CA 1
ATOM 2295 C C . GLU B 1 96 ? 22.59846 1.29655 -26.80575 1.000 20.65435 89 GLU B C 1
ATOM 2296 O O . GLU B 1 96 ? 22.06913 0.18702 -26.87057 1.000 22.69594 89 GLU B O 1
ATOM 2302 N N . VAL B 1 97 ? 22.69355 1.98464 -25.67196 1.000 22.54313 90 VAL B N 1
ATOM 2303 C CA . VAL B 1 97 ? 22.03616 1.54365 -24.44079 1.000 22.29669 90 VAL B CA 1
ATOM 2304 C C . VAL B 1 97 ? 21.32043 2.72850 -23.81344 1.000 25.55448 90 VAL B C 1
ATOM 2305 O O . VAL B 1 97 ? 21.86217 3.83440 -23.75747 1.000 25.12957 90 VAL B O 1
ATOM 2309 N N . ASP B 1 98 ? 20.07763 2.50273 -23.37129 1.000 22.15813 91 ASP B N 1
ATOM 2310 C CA . ASP B 1 98 ? 19.26434 3.49110 -22.66268 1.000 23.74278 91 ASP B CA 1
ATOM 2311 C C . ASP B 1 98 ? 19.15105 3.01635 -21.21143 1.000 23.13356 91 ASP B C 1
ATOM 2312 O O . ASP B 1 98 ? 18.39923 2.08349 -20.92382 1.000 20.58380 91 ASP B O 1
ATOM 2317 N N A MET B 1 99 ? 19.92712 3.61952 -20.31044 0.787 19.28328 92 MET B N 1
ATOM 2318 N N B MET B 1 99 ? 19.88783 3.64895 -20.29898 0.213 20.25362 92 MET B N 1
ATOM 2319 C CA A MET B 1 99 ? 19.88885 3.22667 -18.90858 0.787 20.46656 92 MET B CA 1
ATOM 2320 C CA B MET B 1 99 ? 19.92159 3.21813 -18.90473 0.213 20.40097 92 MET B CA 1
ATOM 2321 C C A MET B 1 99 ? 18.87246 4.05511 -18.14637 0.787 21.01209 92 MET B C 1
ATOM 2322 C C B MET B 1 99 ? 19.02072 4.09213 -18.03966 0.213 21.24018 92 MET B C 1
ATOM 2323 O O A MET B 1 99 ? 18.61648 5.21564 -18.46714 0.787 21.73115 92 MET B O 1
ATOM 2324 O O B MET B 1 99 ? 18.96251 5.31244 -18.21916 0.213 21.47528 92 MET B O 1
ATOM 2333 N N . VAL B 1 100 ? 18.32532 3.46090 -17.09089 1.000 21.19923 93 VAL B N 1
ATOM 2334 C CA . VAL B 1 100 ? 17.47990 4.19301 -16.15786 1.000 19.44341 93 VAL B CA 1
ATOM 2335 C C . VAL B 1 100 ? 18.34895 4.69003 -15.00911 1.000 20.13030 93 VAL B C 1
ATOM 2336 O O . VAL B 1 100 ? 19.12928 3.93178 -14.41149 1.000 21.89187 93 VAL B O 1
ATOM 2340 N N . ILE B 1 101 ? 18.24318 5.98824 -14.72937 1.000 21.75432 94 ILE B N 1
ATOM 2341 C CA . ILE B 1 101 ? 18.93640 6.58314 -13.60745 1.000 21.59948 94 ILE B CA 1
ATOM 2342 C C . ILE B 1 101 ? 18.49330 5.93471 -12.29455 1.000 25.24257 94 ILE B C 1
ATOM 2343 O O . ILE B 1 101 ? 17.41183 5.34221 -12.19155 1.000 24.77535 94 ILE B O 1
ATOM 2348 N N . ASN B 1 102 ? 19.34876 6.03602 -11.27859 1.000 21.72569 95 ASN B N 1
ATOM 2349 C CA . ASN B 1 102 ? 18.95341 5.56468 -9.95208 1.000 23.22796 95 ASN B CA 1
ATOM 2350 C C . ASN B 1 102 ? 18.04585 6.62666 -9.34561 1.000 24.94889 95 ASN B C 1
ATOM 2351 O O . ASN B 1 102 ? 18.49973 7.54867 -8.65721 1.000 25.74807 95 ASN B O 1
ATOM 2356 N N . ILE B 1 103 ? 16.74440 6.50422 -9.64810 1.000 24.07634 96 ILE B N 1
ATOM 2357 C CA . ILE B 1 103 ? 15.75717 7.51237 -9.25622 1.000 21.31287 96 ILE B CA 1
ATOM 2358 C C . ILE B 1 103 ? 15.74437 7.69434 -7.74834 1.000 26.57393 96 ILE B C 1
ATOM 2359 O O . ILE B 1 103 ? 15.71803 8.81851 -7.24430 1.000 26.45671 96 ILE B O 1
ATOM 2364 N N . GLY B 1 104 ? 15.69995 6.58543 -7.00677 1.000 26.45582 97 GLY B N 1
ATOM 2365 C CA . GLY B 1 104 ? 15.56429 6.68507 -5.56313 1.000 26.68840 97 GLY B CA 1
ATOM 2366 C C . GLY B 1 104 ? 16.77276 7.32182 -4.90939 1.000 29.82917 97 GLY B C 1
ATOM 2367 O O . GLY B 1 104 ? 16.63824 8.09069 -3.95449 1.000 31.34848 97 GLY B O 1
ATOM 2368 N N . ALA B 1 105 ? 17.97027 7.02253 -5.41470 1.000 26.12901 98 ALA B N 1
ATOM 2369 C CA . ALA B 1 105 ? 19.15174 7.70844 -4.90197 1.000 29.46631 98 ALA B CA 1
ATOM 2370 C C . ALA B 1 105 ? 19.08697 9.20638 -5.18798 1.000 30.71874 98 ALA B C 1
ATOM 2371 O O . ALA B 1 105 ? 19.46869 10.01695 -4.33751 1.000 33.53046 98 ALA B O 1
ATOM 2373 N N . LEU B 1 106 ? 18.59791 9.60075 -6.37346 1.000 27.51047 99 LEU B N 1
ATOM 2374 C CA . LEU B 1 106 ? 18.41052 11.02602 -6.65179 1.000 27.55662 99 LEU B CA 1
ATOM 2375 C C . LEU B 1 106 ? 17.42975 11.65285 -5.66155 1.000 35.30682 99 LEU B C 1
ATOM 2376 O O . LEU B 1 106 ? 17.71214 12.70025 -5.06079 1.000 32.61655 99 LEU B O 1
ATOM 2381 N N . LYS B 1 107 ? 16.26780 11.01424 -5.47740 1.000 28.47187 100 LYS B N 1
ATOM 2382 C CA . LYS B 1 107 ? 15.26048 11.51301 -4.54748 1.000 28.09069 100 LYS B CA 1
ATOM 2383 C C . LYS B 1 107 ? 15.77740 11.55892 -3.11720 1.000 33.38229 100 LYS B C 1
ATOM 2384 O O . LYS B 1 107 ? 15.26928 12.34466 -2.30542 1.000 33.90959 100 LYS B O 1
ATOM 2390 N N . SER B 1 108 ? 16.76013 10.71507 -2.78072 1.000 31.82873 101 SER B N 1
ATOM 2391 C CA . SER B 1 108 ? 17.40597 10.72558 -1.46942 1.000 30.13912 101 SER B CA 1
ATOM 2392 C C . SER B 1 108 ? 18.54584 11.72783 -1.39317 1.000 33.21321 101 SER B C 1
ATOM 2393 O O . SER B 1 108 ? 19.19745 11.82405 -0.34974 1.000 35.71612 101 SER B O 1
ATOM 2396 N N . GLY B 1 109 ? 18.82350 12.44647 -2.47900 1.000 31.41473 102 GLY B N 1
ATOM 2397 C CA . GLY B 1 109 ? 19.92173 13.38795 -2.50965 1.000 35.68383 102 GLY B CA 1
ATOM 2398 C C . GLY B 1 109 ? 21.30533 12.78333 -2.62227 1.000 38.95791 102 GLY B C 1
ATOM 2399 O O . GLY B 1 109 ? 22.29064 13.50181 -2.41350 1.000 38.97924 102 GLY B O 1
ATOM 2400 N N . GLN B 1 110 ? 21.42018 11.49337 -2.95235 1.000 36.29835 103 GLN B N 1
ATOM 2401 C CA . GLN B 1 110 ? 22.72447 10.84090 -3.09311 1.000 32.50020 103 GLN B CA 1
ATOM 2402 C C . GLN B 1 110 ? 23.25247 11.06285 -4.51049 1.000 36.44620 103 GLN B C 1
ATOM 2403 O O . GLN B 1 110 ? 23.31798 10.15496 -5.33857 1.000 35.58069 103 GLN B O 1
ATOM 2409 N N . ASP B 1 111 ? 23.64307 12.31558 -4.77218 1.000 35.59323 104 ASP B N 1
ATOM 2410 C CA . ASP B 1 111 ? 24.06239 12.71261 -6.11565 1.000 37.57147 104 ASP B CA 1
ATOM 2411 C C . ASP B 1 111 ? 25.36533 12.04339 -6.54064 1.000 36.07878 104 ASP B C 1
ATOM 2412 O O . ASP B 1 111 ? 25.55115 11.74948 -7.73186 1.000 32.42397 104 ASP B O 1
ATOM 2417 N N . GLU B 1 112 ? 26.27748 11.79282 -5.59853 1.000 35.97006 105 GLU B N 1
ATOM 2418 C CA . GLU B 1 112 ? 27.51582 11.10790 -5.95701 1.000 36.71473 105 GLU B CA 1
ATOM 2419 C C . GLU B 1 112 ? 27.23009 9.70161 -6.47440 1.000 36.02183 105 GLU B C 1
ATOM 2420 O O . GLU B 1 112 ? 27.89396 9.21941 -7.40248 1.000 36.09929 105 GLU B O 1
ATOM 2426 N N . LEU B 1 113 ? 26.23174 9.03614 -5.89415 1.000 33.39044 106 LEU B N 1
ATOM 2427 C CA . LEU B 1 113 ? 25.86480 7.70575 -6.35673 1.000 33.76174 106 LEU B CA 1
ATOM 2428 C C . LEU B 1 113 ? 25.16479 7.77491 -7.70541 1.000 31.78186 106 LEU B C 1
ATOM 2429 O O . LEU B 1 113 ? 25.40728 6.93098 -8.56911 1.000 31.85253 106 LEU B O 1
ATOM 2434 N N . VAL B 1 114 ? 24.29074 8.76336 -7.90976 1.000 31.26508 107 VAL B N 1
ATOM 2435 C CA . VAL B 1 114 ? 23.64732 8.90346 -9.22119 1.000 29.51860 107 VAL B CA 1
ATOM 2436 C C . VAL B 1 114 ? 24.70112 9.05587 -10.31225 1.000 31.82414 107 VAL B C 1
ATOM 2437 O O . VAL B 1 114 ? 24.62735 8.41216 -11.37738 1.000 28.87978 107 VAL B O 1
ATOM 2441 N N . GLU B 1 115 ? 25.71765 9.88684 -10.04757 1.000 30.99338 108 GLU B N 1
ATOM 2442 C CA . GLU B 1 115 ? 26.77148 10.13233 -11.02791 1.000 33.56652 108 GLU B CA 1
ATOM 2443 C C . GLU B 1 115 ? 27.62201 8.89214 -11.24432 1.000 30.92672 108 GLU B C 1
ATOM 2444 O O . GLU B 1 115 ? 27.90309 8.52484 -12.38699 1.000 29.26354 108 GLU B O 1
ATOM 2450 N N . ARG B 1 116 ? 28.04746 8.24404 -10.15381 1.000 31.10506 109 ARG B N 1
ATOM 2451 C CA A ARG B 1 116 ? 28.85185 7.03340 -10.27780 0.515 32.08530 109 ARG B CA 1
ATOM 2452 C CA B ARG B 1 116 ? 28.84402 7.02330 -10.25336 0.485 32.14824 109 ARG B CA 1
ATOM 2453 C C . ARG B 1 116 ? 28.09525 5.93288 -11.01316 1.000 31.03322 109 ARG B C 1
ATOM 2454 O O . ARG B 1 116 ? 28.69590 5.16889 -11.78220 1.000 31.17993 109 ARG B O 1
ATOM 2469 N N . ASP B 1 117 ? 26.77810 5.85067 -10.80885 1.000 30.67383 110 ASP B N 1
ATOM 2470 C CA . ASP B 1 117 ? 25.94631 4.86972 -11.48760 1.000 28.76390 110 ASP B CA 1
ATOM 2471 C C . ASP B 1 117 ? 25.92563 5.12632 -12.98934 1.000 26.13481 110 ASP B C 1
ATOM 2472 O O . ASP B 1 117 ? 26.13142 4.20079 -13.78001 1.000 27.46934 110 ASP B O 1
ATOM 2477 N N . ILE B 1 118 ? 25.71689 6.38557 -13.40249 1.000 27.87476 111 ILE B N 1
ATOM 2478 C CA . ILE B 1 118 ? 25.78794 6.69390 -14.83247 1.000 26.42833 111 ILE B CA 1
ATOM 2479 C C . ILE B 1 118 ? 27.18889 6.43295 -15.36284 1.000 27.22134 111 ILE B C 1
ATOM 2480 O O . ILE B 1 118 ? 27.37347 5.94426 -16.48873 1.000 25.59320 111 ILE B O 1
ATOM 2485 N N . ARG B 1 119 ? 28.19901 6.75549 -14.55744 1.000 29.35353 112 ARG B N 1
ATOM 2486 C CA . ARG B 1 119 ? 29.56517 6.63380 -15.02262 1.000 30.46583 112 ARG B CA 1
ATOM 2487 C C . ARG B 1 119 ? 29.92139 5.18300 -15.26536 1.000 27.62216 112 ARG B C 1
ATOM 2488 O O . ARG B 1 119 ? 30.64884 4.88723 -16.20810 1.000 30.13902 112 ARG B O 1
ATOM 2496 N N . ALA B 1 120 ? 29.43715 4.26731 -14.41844 1.000 26.90235 113 ALA B N 1
ATOM 2497 C CA . ALA B 1 120 ? 29.76865 2.85305 -14.60009 1.000 26.96698 113 ALA B CA 1
ATOM 2498 C C . ALA B 1 120 ? 29.27536 2.35654 -15.94883 1.000 25.96075 113 ALA B C 1
ATOM 2499 O O . ALA B 1 120 ? 29.94279 1.55780 -16.61672 1.000 26.49472 113 ALA B O 1
ATOM 2501 N N . VAL B 1 121 ? 28.12165 2.85623 -16.38230 1.000 23.74833 114 VAL B N 1
ATOM 2502 C CA . VAL B 1 121 ? 27.57305 2.45286 -17.67220 1.000 23.03392 114 VAL B CA 1
ATOM 2503 C C . VAL B 1 121 ? 28.35672 3.09541 -18.80942 1.000 24.29116 114 VAL B C 1
ATOM 2504 O O . VAL B 1 121 ? 28.72075 2.43106 -19.78904 1.000 24.95949 114 VAL B O 1
ATOM 2508 N N . VAL B 1 122 ? 28.66545 4.38483 -18.67838 1.000 23.45359 115 VAL B N 1
ATOM 2509 C CA . VAL B 1 122 ? 29.50784 5.05523 -19.67174 1.000 27.91638 115 VAL B CA 1
ATOM 2510 C C . VAL B 1 122 ? 30.84366 4.32711 -19.83090 1.000 26.91642 115 VAL B C 1
ATOM 2511 O O . VAL B 1 122 ? 31.30926 4.06705 -20.94822 1.000 28.17360 115 VAL B O 1
ATOM 2515 N N . GLU B 1 123 ? 31.48025 3.98473 -18.71745 1.000 27.74839 116 GLU B N 1
ATOM 2516 C CA . GLU B 1 123 ? 32.79313 3.36088 -18.79552 1.000 29.80106 116 GLU B CA 1
ATOM 2517 C C . GLU B 1 123 ? 32.70112 1.92899 -19.29291 1.000 27.16449 116 GLU B C 1
ATOM 2518 O O . GLU B 1 123 ? 33.61086 1.46401 -19.98686 1.000 31.12500 116 GLU B O 1
ATOM 2524 N N . ALA B 1 124 ? 31.61057 1.22246 -18.98936 1.000 25.55201 117 ALA B N 1
ATOM 2525 C CA . ALA B 1 124 ? 31.45618 -0.12065 -19.52964 1.000 27.58964 117 ALA B CA 1
ATOM 2526 C C . ALA B 1 124 ? 31.27949 -0.08076 -21.03802 1.000 26.72919 117 ALA B C 1
ATOM 2527 O O . ALA B 1 124 ? 31.78219 -0.95487 -21.74869 1.000 27.63693 117 ALA B O 1
ATOM 2529 N N . ALA B 1 125 ? 30.57583 0.93542 -21.54086 1.000 22.86243 118 ALA B N 1
ATOM 2530 C CA . ALA B 1 125 ? 30.37345 1.05817 -22.98138 1.000 23.04947 118 ALA B CA 1
ATOM 2531 C C . ALA B 1 125 ? 31.66856 1.42865 -23.69308 1.000 29.07867 118 ALA B C 1
ATOM 2532 O O . ALA B 1 125 ? 31.92829 0.93804 -24.79715 1.000 33.80934 118 ALA B O 1
ATOM 2534 N N . ALA B 1 126 ? 32.47314 2.30350 -23.08167 1.000 24.11827 119 ALA B N 1
ATOM 2535 C CA . ALA B 1 126 ? 33.79373 2.71752 -23.57347 1.000 30.61121 119 ALA B CA 1
ATOM 2536 C C . ALA B 1 126 ? 33.83317 2.84483 -25.09663 1.000 30.92492 119 ALA B C 1
ATOM 2537 O O . ALA B 1 126 ? 34.53498 2.11909 -25.79777 1.000 37.64806 119 ALA B O 1
ATOM 2539 N N . GLY B 1 127 ? 33.05032 3.79115 -25.60434 1.000 34.10183 120 GLY B N 1
ATOM 2540 C CA . GLY B 1 127 ? 33.01954 4.07750 -27.02125 1.000 38.71711 120 GLY B CA 1
ATOM 2541 C C . GLY B 1 127 ? 32.31042 3.05780 -27.89162 1.000 36.62414 120 GLY B C 1
ATOM 2542 O O . GLY B 1 127 ? 32.00057 3.37233 -29.04691 1.000 42.48812 120 GLY B O 1
ATOM 2543 N N . ARG B 1 128 ? 32.04147 1.84946 -27.39443 1.000 34.08806 121 ARG B N 1
ATOM 2544 C CA . ARG B 1 128 ? 31.39465 0.84093 -28.22501 1.000 33.36939 121 ARG B CA 1
ATOM 2545 C C . ARG B 1 128 ? 29.90109 1.05364 -28.37146 1.000 35.21852 121 AR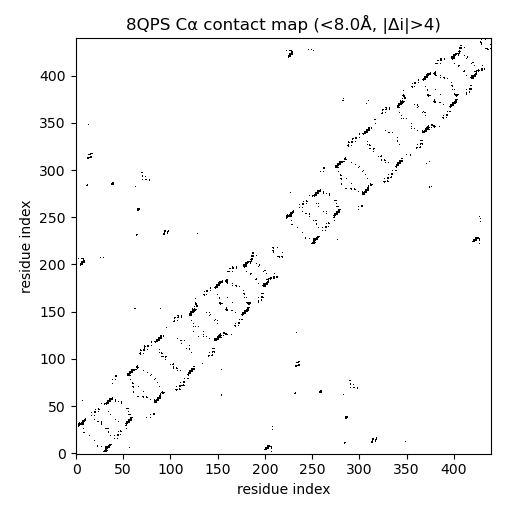G B C 1
ATOM 2546 O O . ARG B 1 128 ? 29.30250 0.46827 -29.27913 1.000 29.39320 121 ARG B O 1
ATOM 2554 N N . ALA B 1 129 ? 29.28370 1.84649 -27.49788 1.000 31.35794 122 ALA B N 1
ATOM 2555 C CA . ALA B 1 129 ? 27.84533 2.04348 -27.56601 1.000 30.49231 122 ALA B CA 1
ATOM 2556 C C . ALA B 1 129 ? 27.50731 3.44178 -27.07893 1.000 31.29364 122 ALA B C 1
ATOM 2557 O O . ALA B 1 129 ? 28.13911 3.95428 -26.15062 1.000 32.48911 122 ALA B O 1
ATOM 2559 N N . LEU B 1 130 ? 26.51125 4.04549 -27.72304 1.000 29.59764 123 LEU B N 1
ATOM 2560 C CA . LEU B 1 130 ? 25.94613 5.30773 -27.27489 1.000 28.82314 123 LEU B CA 1
ATOM 2561 C C . LEU B 1 130 ? 25.17139 5.08870 -25.98068 1.000 27.62922 123 LEU B C 1
ATOM 2562 O O . LEU B 1 130 ? 24.52795 4.04942 -25.80664 1.000 31.13156 123 LEU B O 1
ATOM 2567 N N . VAL B 1 131 ? 25.21860 6.06856 -25.08069 1.000 28.90064 124 VAL B N 1
ATOM 2568 C CA . VAL B 1 131 ? 24.58656 5.95265 -23.76863 1.000 23.18105 124 VAL B CA 1
ATOM 2569 C C . VAL B 1 131 ? 23.53647 7.03632 -23.62474 1.000 26.13371 124 VAL B C 1
ATOM 2570 O O . VAL B 1 131 ? 23.85608 8.22837 -23.66200 1.000 25.97949 124 VAL B O 1
ATOM 2574 N N . LYS B 1 132 ? 22.28682 6.62435 -23.43174 1.000 22.85842 125 LYS B N 1
ATOM 2575 C CA . LYS B 1 132 ? 21.19740 7.53011 -23.12364 1.000 21.46570 125 LYS B CA 1
ATOM 2576 C C . LYS B 1 132 ? 20.82601 7.30841 -21.66822 1.000 24.93753 125 LYS B C 1
ATOM 2577 O O . LYS B 1 132 ? 20.88902 6.17693 -21.17958 1.000 25.27801 125 LYS B O 1
ATOM 2583 N N . VAL B 1 133 ? 20.48769 8.38695 -20.96830 1.000 23.21651 126 VAL B N 1
ATOM 2584 C CA . VAL B 1 133 ? 20.13783 8.31504 -19.55080 1.000 20.84822 126 VAL B CA 1
ATOM 2585 C C . VAL B 1 133 ? 18.67781 8.69395 -19.40784 1.000 23.21883 126 VAL B C 1
ATOM 2586 O O . VAL B 1 133 ? 18.31062 9.85447 -19.62519 1.000 23.85262 126 VAL B O 1
ATOM 2590 N N . ILE B 1 134 ? 17.84627 7.72517 -19.02967 1.000 20.26472 127 ILE B N 1
ATOM 2591 C CA . ILE B 1 134 ? 16.43372 7.98586 -18.76161 1.000 19.98950 127 ILE B CA 1
ATOM 2592 C C . ILE B 1 134 ? 16.32754 8.59550 -17.36782 1.000 22.73069 127 ILE B C 1
ATOM 2593 O O . ILE B 1 134 ? 16.67048 7.94436 -16.37640 1.000 24.29032 127 ILE B O 1
ATOM 2598 N N . VAL B 1 135 ? 15.85030 9.84190 -17.28483 1.000 23.03486 128 VAL B N 1
ATOM 2599 C CA . VAL B 1 135 ? 15.68778 10.47646 -15.98240 1.000 24.12303 128 VAL B CA 1
ATOM 2600 C C . VAL B 1 135 ? 14.32746 10.17734 -15.35206 1.000 25.01931 128 VAL B C 1
ATOM 2601 O O . VAL B 1 135 ? 14.17407 10.34836 -14.13779 1.000 25.37383 128 VAL B O 1
ATOM 2605 N N . GLU B 1 136 ? 13.35076 9.71728 -16.13915 1.000 25.19864 129 GLU B N 1
ATOM 2606 C CA . GLU B 1 136 ? 11.99479 9.40403 -15.68515 1.000 24.12377 129 GLU B CA 1
ATOM 2607 C C . GLU B 1 136 ? 11.31157 10.64985 -15.11958 1.000 25.36484 129 GLU B C 1
ATOM 2608 O O . GLU B 1 136 ? 11.04571 10.75984 -13.92150 1.000 24.36600 129 GLU B O 1
ATOM 2614 N N . THR B 1 137 ? 11.01708 11.57465 -16.03727 1.000 25.08989 130 THR B N 1
ATOM 2615 C CA . THR B 1 137 ? 10.51452 12.89401 -15.66237 1.000 26.64685 130 THR B CA 1
ATOM 2616 C C . THR B 1 137 ? 9.24511 12.82019 -14.82358 1.000 30.17954 130 THR B C 1
ATOM 2617 O O . THR B 1 137 ? 9.00481 13.70241 -13.99047 1.000 28.71555 130 THR B O 1
ATOM 2621 N N . ALA B 1 138 ? 8.41816 11.78984 -15.03462 1.000 28.26542 131 ALA B N 1
ATOM 2622 C CA . ALA B 1 138 ? 7.14370 11.69457 -14.31751 1.000 27.50269 131 ALA B CA 1
ATOM 2623 C C . ALA B 1 138 ? 7.31580 11.65143 -12.80022 1.000 29.68273 131 ALA B C 1
ATOM 2624 O O . ALA B 1 138 ? 6.40438 12.05547 -12.06682 1.000 30.14035 131 ALA B O 1
ATOM 2626 N N . LEU B 1 139 ? 8.44447 11.14788 -12.30939 1.000 28.38388 132 LEU B N 1
ATOM 2627 C CA . LEU B 1 139 ? 8.67537 10.96553 -10.88049 1.000 27.96611 132 LEU B CA 1
ATOM 2628 C C . LEU B 1 139 ? 9.52098 12.06665 -10.25173 1.000 29.48381 132 LEU B C 1
ATOM 2629 O O . LEU B 1 139 ? 9.82700 11.99290 -9.05031 1.000 26.71462 132 LEU B O 1
ATOM 2634 N N . LEU B 1 140 ? 9.92492 13.06991 -11.02257 1.000 27.41448 133 LEU B N 1
ATOM 2635 C CA . LEU B 1 140 ? 10.92907 14.02571 -10.58302 1.000 30.86940 133 LEU B CA 1
ATOM 2636 C C . LEU B 1 140 ? 10.32968 15.41645 -10.48217 1.000 32.33090 133 LEU B C 1
ATOM 2637 O O . LEU B 1 140 ? 9.39874 15.75875 -11.21629 1.000 33.19114 133 LEU B O 1
ATOM 2642 N N . THR B 1 141 ? 10.88738 16.21873 -9.57922 1.000 34.41414 134 THR B N 1
ATOM 2643 C CA . THR B 1 141 ? 10.64730 17.64980 -9.63893 1.000 36.51543 134 THR B CA 1
ATOM 2644 C C . THR B 1 141 ? 11.46071 18.25911 -10.78245 1.000 36.43669 134 THR B C 1
ATOM 2645 O O . THR B 1 141 ? 12.36683 17.63039 -11.33647 1.000 37.06523 134 THR B O 1
ATOM 2649 N N . ASP B 1 142 ? 11.11291 19.49953 -11.14577 1.000 38.35365 135 ASP B N 1
ATOM 2650 C CA . ASP B 1 142 ? 11.88558 20.22877 -12.14635 1.000 39.42840 135 ASP B CA 1
ATOM 2651 C C . ASP B 1 142 ? 13.34172 20.37590 -11.72203 1.000 39.29935 135 ASP B C 1
ATOM 2652 O O . ASP B 1 142 ? 14.25883 20.19349 -12.53740 1.000 38.96009 135 ASP B O 1
ATOM 2657 N N . GLU B 1 143 ? 13.57556 20.71241 -10.45126 1.000 40.16926 136 GLU B N 1
ATOM 2658 C CA . GLU B 1 143 ? 14.94205 20.77094 -9.94570 1.000 40.79317 136 GLU B CA 1
ATOM 2659 C C . GLU B 1 143 ? 15.64032 19.43268 -10.12083 1.000 39.73637 136 GLU B C 1
ATOM 2660 O O . GLU B 1 143 ? 16.82430 19.37785 -10.47795 1.000 39.30399 136 GLU B O 1
ATOM 2666 N N . GLU B 1 144 ? 14.91051 18.33834 -9.89550 1.000 37.47545 137 GLU B N 1
ATOM 2667 C CA . GLU B 1 144 ? 15.49831 17.01610 -10.05372 1.000 35.60067 137 GLU B CA 1
ATOM 2668 C C . GLU B 1 144 ? 15.77396 16.69922 -11.51714 1.000 34.68407 137 GLU B C 1
ATOM 2669 O O . GLU B 1 144 ? 16.81180 16.10512 -11.83151 1.000 31.66985 137 GLU B O 1
ATOM 2675 N N . LYS B 1 145 ? 14.86691 17.08857 -12.42241 1.000 33.14392 138 LYS B N 1
ATOM 2676 C CA . LYS B 1 145 ? 15.11260 16.92625 -13.85747 1.000 33.77283 138 LYS B CA 1
ATOM 2677 C C . LYS B 1 145 ? 16.41441 17.60459 -14.26458 1.000 32.93834 138 LYS B C 1
ATOM 2678 O O . LYS B 1 145 ? 17.27839 17.00095 -14.92267 1.000 34.78848 138 LYS B O 1
ATOM 2684 N N . VAL B 1 146 ? 16.57407 18.86730 -13.86521 1.000 34.49488 139 VAL B N 1
ATOM 2685 C CA . VAL B 1 146 ? 17.78246 19.60423 -14.22411 1.000 35.01034 139 VAL B CA 1
ATOM 2686 C C . VAL B 1 146 ? 19.01205 18.92635 -13.63132 1.000 33.98861 139 VAL B C 1
ATOM 2687 O O . VAL B 1 146 ? 20.01188 18.69957 -14.32404 1.000 37.07561 139 VAL B O 1
ATOM 2691 N N . ARG B 1 147 ? 18.95401 18.58992 -12.33896 1.000 32.03909 140 ARG B N 1
ATOM 2692 C CA . ARG B 1 147 ? 20.09430 17.96044 -11.68311 1.000 35.62303 140 ARG B CA 1
ATOM 2693 C C . ARG B 1 147 ? 20.46112 16.64599 -12.35838 1.000 34.58220 140 ARG B C 1
ATOM 2694 O O . ARG B 1 147 ? 21.64195 16.35556 -12.57648 1.000 34.42940 140 ARG B O 1
ATOM 2702 N N . ALA B 1 148 ? 19.45880 15.84569 -12.70280 1.000 30.79195 141 ALA B N 1
ATOM 2703 C CA . ALA B 1 148 ? 19.70118 14.57249 -13.37110 1.000 27.27047 141 ALA B CA 1
ATOM 2704 C C . ALA B 1 148 ? 20.39129 14.77178 -14.71202 1.000 29.12381 141 ALA B C 1
ATOM 2705 O O . ALA B 1 148 ? 21.32973 14.04075 -15.04376 1.000 28.26006 141 ALA B O 1
ATOM 2707 N N . CYS B 1 149 ? 19.95891 15.76416 -15.49231 1.000 31.74833 142 CYS B N 1
ATOM 2708 C CA . CYS B 1 149 ? 20.61457 15.97815 -16.78484 1.000 29.47484 142 CYS B CA 1
ATOM 2709 C C . CYS B 1 149 ? 22.04872 16.45228 -16.60031 1.000 31.88197 142 CYS B C 1
ATOM 2710 O O . CYS B 1 149 ? 22.95467 16.02994 -17.33350 1.000 31.70979 142 CYS B O 1
ATOM 2713 N N . GLN B 1 150 ? 22.27105 17.33578 -15.62331 1.000 33.90083 143 GLN B N 1
ATOM 2714 C CA . GLN B 1 150 ? 23.62436 17.81365 -15.36253 1.000 34.29517 143 GLN B CA 1
ATOM 2715 C C . GLN B 1 150 ? 24.53637 16.67324 -14.95433 1.000 32.91474 143 GLN B C 1
ATOM 2716 O O . GLN B 1 150 ? 25.68609 16.59912 -15.40165 1.000 35.01021 143 GLN B O 1
ATOM 2722 N N . LEU B 1 151 ? 24.04107 15.77348 -14.09934 1.000 34.85646 144 LEU B N 1
ATOM 2723 C CA . LEU B 1 151 ? 24.81611 14.59509 -13.73096 1.000 30.50017 144 LEU B CA 1
ATOM 2724 C C . LEU B 1 151 ? 25.05312 13.69161 -14.93045 1.000 32.68629 144 LEU B C 1
ATOM 2725 O O . LEU B 1 151 ? 26.13325 13.11413 -15.07886 1.000 31.50709 144 LEU B O 1
ATOM 2730 N N . ALA B 1 152 ? 24.05493 13.53531 -15.79196 1.000 32.19538 145 ALA B N 1
ATOM 2731 C CA . ALA B 1 152 ? 24.26298 12.67757 -16.95228 1.000 32.51484 145 ALA B CA 1
ATOM 2732 C C . ALA B 1 152 ? 25.37020 13.22800 -17.83063 1.000 32.71680 145 ALA B C 1
ATOM 2733 O O . ALA B 1 152 ? 26.22883 12.47750 -18.30070 1.000 36.06375 145 ALA B O 1
ATOM 2735 N N . VAL B 1 153 ? 25.38553 14.54515 -18.03872 1.000 35.00347 146 VAL B N 1
ATOM 2736 C CA . VAL B 1 153 ? 26.43802 15.13841 -18.85601 1.000 34.54094 146 VAL B CA 1
ATOM 2737 C C . VAL B 1 153 ? 27.78347 15.04981 -18.14268 1.000 35.23923 146 VAL B C 1
ATOM 2738 O O . VAL B 1 153 ? 28.80648 14.74190 -18.76666 1.000 39.19935 146 VAL B O 1
ATOM 2742 N N . LYS B 1 154 ? 27.80348 15.29228 -16.82568 1.000 35.92256 147 LYS B N 1
ATOM 2743 C CA . LYS B 1 154 ? 29.05646 15.23247 -16.07161 1.000 36.31987 147 LYS B CA 1
ATOM 2744 C C . LYS B 1 154 ? 29.67954 13.84324 -16.13310 1.000 37.11423 147 LYS B C 1
ATOM 2745 O O . LYS B 1 154 ? 30.90559 13.70757 -16.21051 1.000 37.77458 147 LYS B O 1
ATOM 2751 N N . ALA B 1 155 ? 28.84966 12.79714 -16.10925 1.000 35.12967 148 ALA B N 1
ATOM 2752 C CA . ALA B 1 155 ? 29.33279 11.42185 -16.15845 1.000 36.39637 148 ALA B CA 1
ATOM 2753 C C . ALA B 1 155 ? 29.72158 10.96397 -17.55748 1.000 34.98277 148 ALA B C 1
ATOM 2754 O O . ALA B 1 155 ? 30.24743 9.85541 -17.69948 1.000 32.98555 148 ALA B O 1
ATOM 2756 N N . GLY B 1 156 ? 29.46751 11.76647 -18.58396 1.000 33.47016 149 GLY B N 1
ATOM 2757 C CA . GLY B 1 156 ? 29.87058 11.43435 -19.93022 1.000 34.06859 149 GLY B CA 1
ATOM 2758 C C . GLY B 1 156 ? 28.81735 10.78497 -20.79678 1.000 33.51561 149 GLY B C 1
ATOM 2759 O O . GLY B 1 156 ? 29.17356 10.12233 -21.77607 1.000 32.39471 149 GLY B O 1
ATOM 2760 N N . ALA B 1 157 ? 27.54105 10.96460 -20.49124 1.000 30.32538 150 ALA B N 1
ATOM 2761 C CA . ALA B 1 157 ? 26.54772 10.29523 -21.31001 1.000 30.69411 150 ALA B CA 1
ATOM 2762 C C . ALA B 1 157 ? 26.30822 11.06916 -22.59633 1.000 29.14213 150 ALA B C 1
ATOM 2763 O O . ALA B 1 157 ? 26.62478 12.25867 -22.70997 1.000 32.39664 150 ALA B O 1
ATOM 2765 N N . ASP B 1 158 ? 25.71483 10.38392 -23.56829 1.000 31.05019 151 ASP B N 1
ATOM 2766 C CA . ASP B 1 158 ? 25.50109 10.95150 -24.89304 1.000 30.75284 151 ASP B CA 1
ATOM 2767 C C . ASP B 1 158 ? 24.11908 11.55797 -25.06361 1.000 31.86775 151 ASP B C 1
ATOM 2768 O O . ASP B 1 158 ? 23.97114 12.53359 -25.80381 1.000 33.58006 151 ASP B O 1
ATOM 2773 N N . TYR B 1 159 ? 23.11559 11.02227 -24.36701 1.000 30.82557 152 TYR B N 1
ATOM 2774 C CA . TYR B 1 159 ? 21.73879 11.49140 -24.44788 1.000 29.07680 152 TYR B CA 1
ATOM 2775 C C . TYR B 1 159 ? 21.13748 11.54201 -23.05388 1.000 28.77415 152 TYR B C 1
ATOM 2776 O O . TYR B 1 159 ? 21.57837 10.84982 -22.14038 1.000 30.25184 152 TYR B O 1
ATOM 2785 N N . VAL B 1 160 ? 20.10245 12.35240 -22.90930 1.000 28.82687 153 VAL B N 1
ATOM 2786 C CA . VAL B 1 160 ? 19.16099 12.18224 -21.81532 1.000 25.37963 153 VAL B CA 1
ATOM 2787 C C . VAL B 1 160 ? 17.81623 11.85898 -22.44392 1.000 26.68258 153 VAL B C 1
ATOM 2788 O O . VAL B 1 160 ? 17.52337 12.25525 -23.57847 1.000 30.48294 153 VAL B O 1
ATOM 2792 N N . LYS B 1 161 ? 17.02577 11.07248 -21.72702 1.000 23.90412 154 LYS B N 1
ATOM 2793 C CA . LYS B 1 161 ? 15.75877 10.54970 -22.22774 1.000 26.97477 154 LYS B CA 1
ATOM 2794 C C . LYS B 1 161 ? 14.65982 10.82813 -21.20492 1.000 24.21770 154 LYS B C 1
ATOM 2795 O O . LYS B 1 161 ? 14.90515 10.76147 -19.99916 1.000 25.41862 154 LYS B O 1
ATOM 2801 N N . THR B 1 162 ? 13.44289 11.15951 -21.67211 1.000 23.45747 155 THR B N 1
ATOM 2802 C CA . THR B 1 162 ? 12.40753 11.57689 -20.72635 1.000 25.02076 155 THR B CA 1
ATOM 2803 C C . THR B 1 162 ? 11.93976 10.43404 -19.81967 1.000 25.72162 155 THR B C 1
ATOM 2804 O O . THR B 1 162 ? 11.86196 10.59895 -18.59355 1.000 24.83708 155 THR B O 1
ATOM 2808 N N . SER B 1 163 ? 11.57540 9.28675 -20.40000 1.000 25.71336 156 SER B N 1
ATOM 2809 C CA . SER B 1 163 ? 10.67641 8.37207 -19.70220 1.000 25.09793 156 SER B CA 1
ATOM 2810 C C . SER B 1 163 ? 10.89733 6.93047 -20.12794 1.000 22.00519 156 SER B C 1
ATOM 2811 O O . SER B 1 163 ? 11.27872 6.65607 -21.26594 1.000 24.43353 156 SER B O 1
ATOM 2814 N N . THR B 1 164 ? 10.57282 6.00846 -19.21560 1.000 21.71586 157 THR B N 1
ATOM 2815 C CA . THR B 1 164 ? 10.58185 4.58789 -19.53515 1.000 24.62379 157 THR B CA 1
ATOM 2816 C C . THR B 1 164 ? 9.30552 4.14001 -20.22767 1.000 27.87722 157 THR B C 1
ATOM 2817 O O . THR B 1 164 ? 9.30974 3.11847 -20.92506 1.000 27.14938 157 THR B O 1
ATOM 2821 N N . GLY B 1 165 ? 8.21016 4.86062 -20.03033 1.000 23.74706 158 GLY B N 1
ATOM 2822 C CA . GLY B 1 165 ? 6.92810 4.35681 -20.45952 1.000 27.01430 158 GLY B CA 1
ATOM 2823 C C . GLY B 1 165 ? 6.29453 3.39025 -19.49432 1.000 31.99775 158 GLY B C 1
ATOM 2824 O O . GLY B 1 165 ? 5.19426 2.90654 -19.76860 1.000 32.15328 158 GLY B O 1
ATOM 2825 N N . PHE B 1 166 ? 6.94325 3.09981 -18.35780 1.000 26.46528 159 PHE B N 1
ATOM 2826 C CA . PHE B 1 166 ? 6.41006 2.13982 -17.39705 1.000 31.23807 159 PHE B CA 1
ATOM 2827 C C . PHE B 1 166 ? 6.04658 2.71896 -16.04091 1.000 30.45866 159 PHE B C 1
ATOM 2828 O O . PHE B 1 166 ? 5.45144 1.99685 -15.23289 1.000 33.90482 159 PHE B O 1
ATO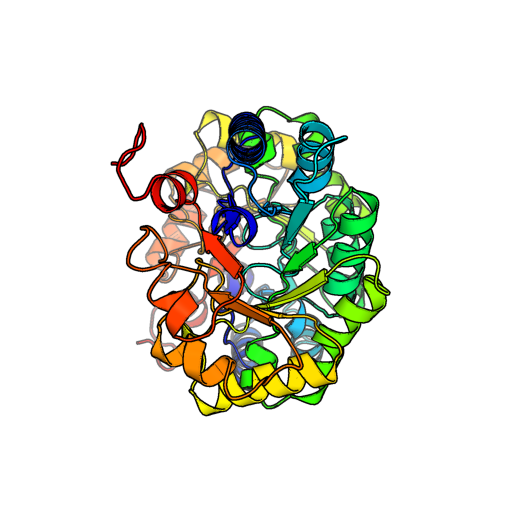M 2836 N N . SER B 1 167 ? 6.36070 3.97979 -15.74970 1.000 28.23916 160 SER B N 1
ATOM 2837 C CA . SER B 1 167 ? 6.15552 4.47853 -14.38840 1.000 31.32311 160 SER B CA 1
ATOM 2838 C C . SER B 1 167 ? 5.47896 5.85158 -14.36592 1.000 35.63973 160 SER B C 1
ATOM 2839 O O . SER B 1 167 ? 5.90118 6.75278 -13.64023 1.000 37.07087 160 SER B O 1
ATOM 2842 N N . GLY B 1 168 ? 4.40650 6.03269 -15.13783 1.000 37.73138 161 GLY B N 1
ATOM 2843 C CA . GLY B 1 168 ? 3.38536 7.00525 -14.77470 1.000 42.16653 161 GLY B CA 1
ATOM 2844 C C . GLY B 1 168 ? 3.25575 8.26202 -15.61637 1.000 45.32575 161 GLY B C 1
ATOM 2845 O O . GLY B 1 168 ? 2.34637 9.05856 -15.35615 1.000 47.20385 161 GLY B O 1
ATOM 2846 N N . GLY B 1 169 ? 4.11370 8.48457 -16.59419 1.000 38.90348 162 GLY B N 1
ATOM 2847 C CA . GLY B 1 169 ? 4.02286 9.69654 -17.39155 1.000 37.51372 162 GLY B CA 1
ATOM 2848 C C . GLY B 1 169 ? 5.12853 9.70143 -18.42106 1.000 34.93054 162 GLY B C 1
ATOM 2849 O O . GLY B 1 169 ? 6.12494 8.98060 -18.29806 1.000 36.54299 162 GLY B O 1
ATOM 2850 N N . GLY B 1 170 ? 4.92493 10.51474 -19.45374 1.000 33.54035 163 GLY B N 1
ATOM 2851 C CA . GLY B 1 170 ? 5.80735 10.47353 -20.60404 1.000 30.91447 163 GLY B CA 1
ATOM 2852 C C . GLY B 1 170 ? 6.35037 11.82498 -21.00789 1.000 30.24476 163 GLY B C 1
ATOM 2853 O O . GLY B 1 170 ? 6.41249 12.75115 -20.19115 1.000 29.02014 163 GLY B O 1
ATOM 2854 N N . ALA B 1 171 ? 6.74080 11.94763 -22.27588 1.000 25.88882 164 ALA B N 1
ATOM 2855 C CA . ALA B 1 171 ? 7.37158 13.17923 -22.72718 1.000 30.62884 164 ALA B CA 1
ATOM 2856 C C . ALA B 1 171 ? 6.36181 14.31692 -22.74627 1.000 31.68134 164 ALA B C 1
ATOM 2857 O O . ALA B 1 171 ? 5.19859 14.13160 -23.10772 1.000 29.92059 164 ALA B O 1
ATOM 2859 N N . THR B 1 172 ? 6.80579 15.48855 -22.32302 1.000 28.94161 165 THR B N 1
ATOM 2860 C CA . THR B 1 172 ? 6.05062 16.71712 -22.49286 1.000 32.88657 165 THR B CA 1
ATOM 2861 C C . THR B 1 172 ? 6.96082 17.72544 -23.17385 1.000 35.45904 165 THR B C 1
ATOM 2862 O O . THR B 1 172 ? 8.18760 17.64918 -23.04747 1.000 34.15327 165 THR B O 1
ATOM 2866 N N . VAL B 1 173 ? 6.35852 18.66323 -23.90986 1.000 37.35603 166 VAL B N 1
ATOM 2867 C CA . VAL B 1 173 ? 7.16122 19.69445 -24.56075 1.000 36.67669 166 VAL B CA 1
ATOM 2868 C C . VAL B 1 173 ? 7.90894 20.51361 -23.51975 1.000 36.67154 166 VAL B C 1
ATOM 2869 O O . VAL B 1 173 ? 9.07144 20.88725 -23.72110 1.000 37.19896 166 VAL B O 1
ATOM 2873 N N . GLU B 1 174 ? 7.27641 20.76512 -22.36972 1.000 37.45145 167 GLU B N 1
ATOM 2874 C CA . GLU B 1 174 ? 7.94332 21.52512 -21.32057 1.000 38.71238 167 GLU B CA 1
ATOM 2875 C C . GLU B 1 174 ? 9.16337 20.78455 -20.80101 1.000 37.15503 167 GLU B C 1
ATOM 2876 O O . GLU B 1 174 ? 10.22938 21.38208 -20.61994 1.000 36.99630 167 GLU B O 1
ATOM 2882 N N . ASP B 1 175 ? 9.03365 19.47863 -20.57451 1.000 35.86245 168 ASP B N 1
ATOM 2883 C CA . ASP B 1 175 ? 10.16435 18.71141 -20.06361 1.000 34.77393 168 ASP B CA 1
ATOM 2884 C C . ASP B 1 175 ? 11.27654 18.60864 -21.09502 1.000 34.05693 168 ASP B C 1
ATOM 2885 O O . ASP B 1 175 ? 12.45773 18.73224 -20.74874 1.000 33.51993 168 ASP B O 1
ATOM 2890 N N . VAL B 1 176 ? 10.92303 18.34372 -22.35545 1.000 33.14673 169 VAL B N 1
ATOM 2891 C CA . VAL B 1 176 ? 11.92311 18.27381 -23.41628 1.000 33.48045 169 VAL B CA 1
ATOM 2892 C C . VAL B 1 176 ? 12.67270 19.59052 -23.51611 1.000 35.03187 169 VAL B C 1
ATOM 2893 O O . VAL B 1 176 ? 13.90325 19.61539 -23.61957 1.000 34.99335 169 VAL B O 1
ATOM 2897 N N . ALA B 1 177 ? 11.93830 20.70478 -23.48042 1.000 33.95777 170 ALA B N 1
ATOM 2898 C CA . ALA B 1 177 ? 12.56623 22.01908 -23.53416 1.000 35.44286 170 ALA B CA 1
ATOM 2899 C C . ALA B 1 177 ? 13.48481 22.24776 -22.34072 1.000 37.05073 170 ALA B C 1
ATOM 2900 O O . ALA B 1 177 ? 14.59228 22.77170 -22.49637 1.000 38.01506 170 ALA B O 1
ATOM 2902 N N . LEU B 1 178 ? 13.04375 21.86340 -21.13919 1.000 36.14056 171 LEU B N 1
ATOM 2903 C CA . LEU B 1 178 ? 13.87453 22.03623 -19.95139 1.000 36.49266 171 LEU B CA 1
ATOM 2904 C C . LEU B 1 178 ? 15.14583 21.19612 -20.03301 1.000 36.26624 171 LEU B C 1
ATOM 2905 O O . LEU B 1 178 ? 16.24090 21.66359 -19.69940 1.000 34.78566 171 LEU B O 1
ATOM 2910 N N . MET B 1 179 ? 15.02882 19.95772 -20.49845 1.000 35.79415 172 MET B N 1
ATOM 2911 C CA . MET B 1 179 ? 16.21165 19.11174 -20.60378 1.000 32.96778 172 MET B CA 1
ATOM 2912 C C . MET B 1 179 ? 17.16338 19.62518 -21.67865 1.000 35.28370 172 MET B C 1
ATOM 2913 O O . MET B 1 179 ? 18.38699 19.57600 -21.49954 1.000 30.45473 172 MET B O 1
ATOM 2918 N N . ARG B 1 180 ? 16.62194 20.12087 -22.79756 1.000 32.92775 173 ARG B N 1
ATOM 2919 C CA . ARG B 1 180 ? 17.46548 20.70254 -23.83930 1.000 35.13998 173 ARG B CA 1
ATOM 2920 C C . ARG B 1 180 ? 18.18067 21.94667 -23.32945 1.000 36.83680 173 ARG B C 1
ATOM 2921 O O . ARG B 1 180 ? 19.38320 22.12844 -23.56348 1.000 38.96429 173 ARG B O 1
ATOM 2929 N N . LYS B 1 181 ? 17.44869 22.82389 -22.64270 1.000 38.84418 174 LYS B N 1
ATOM 2930 C CA . LYS B 1 181 ? 18.06732 23.98962 -22.02361 1.000 39.11988 174 LYS B CA 1
ATOM 2931 C C . LYS B 1 181 ? 19.19168 23.57218 -21.09099 1.000 39.29691 174 LYS B C 1
ATOM 2932 O O . LYS B 1 181 ? 20.25086 24.20919 -21.05409 1.000 40.65093 174 LYS B O 1
ATOM 2938 N N . THR B 1 182 ? 18.99662 22.47690 -20.35763 1.000 36.69433 175 THR B N 1
ATOM 2939 C CA . THR B 1 182 ? 19.98298 22.08417 -19.35981 1.000 37.07247 175 THR B CA 1
ATOM 2940 C C . THR B 1 182 ? 21.22752 21.47434 -19.99613 1.000 38.87454 175 THR B C 1
ATOM 2941 O O . THR B 1 182 ? 22.35453 21.79173 -19.59968 1.000 40.03826 175 THR B O 1
ATOM 2945 N N . VAL B 1 183 ? 21.05719 20.57861 -20.96976 1.000 38.45744 176 VAL B N 1
ATOM 2946 C CA . VAL B 1 183 ? 22.22644 19.94845 -21.57160 1.000 38.64081 176 VAL B CA 1
ATOM 2947 C C . VAL B 1 183 ? 22.76639 20.75914 -22.74142 1.000 40.49772 176 VAL B C 1
ATOM 2948 O O . VAL B 1 183 ? 23.92028 20.55313 -23.14588 1.000 41.81436 176 VAL B O 1
ATOM 2952 N N . GLY B 1 184 ? 21.97327 21.66864 -23.28674 1.000 39.84294 177 GLY B N 1
ATOM 2953 C CA . GLY B 1 184 ? 22.44094 22.50892 -24.37206 1.000 42.81655 177 GLY B CA 1
ATOM 2954 C C . GLY B 1 184 ? 22.87332 21.67732 -25.55734 1.000 42.39324 177 GLY B C 1
ATOM 2955 O O . GLY B 1 184 ? 22.08821 20.91555 -26.13627 1.000 43.28365 177 GLY B O 1
ATOM 2956 N N . ASP B 1 185 ? 24.14747 21.81251 -25.91767 1.000 45.34844 178 ASP B N 1
ATOM 2957 C CA . ASP B 1 185 ? 24.71678 21.12370 -27.06207 1.000 43.93823 178 ASP B CA 1
ATOM 2958 C C . ASP B 1 185 ? 25.61596 19.96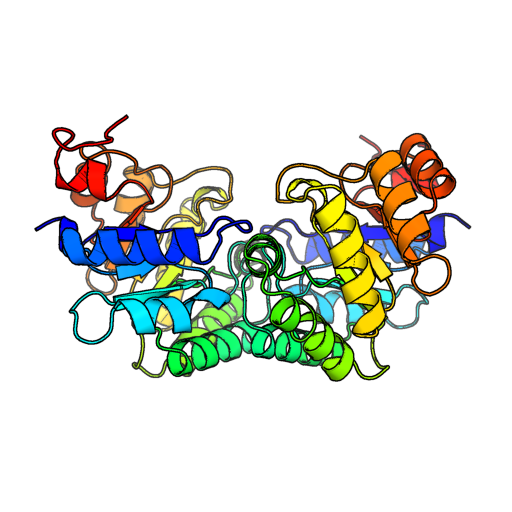567 -26.66484 1.000 43.50335 178 ASP B C 1
ATOM 2959 O O . ASP B 1 185 ? 26.21705 19.33716 -27.54188 1.000 43.93160 178 ASP B O 1
ATOM 2964 N N . ARG B 1 186 ? 25.72074 19.65691 -25.37633 1.000 42.04841 179 ARG B N 1
ATOM 2965 C CA . ARG B 1 186 ? 26.62684 18.60843 -24.93940 1.000 40.10078 179 ARG B CA 1
ATOM 2966 C C . ARG B 1 186 ? 26.00488 17.22099 -24.95787 1.000 37.61250 179 ARG B C 1
ATOM 2967 O O . ARG B 1 186 ? 26.73039 16.23764 -24.77017 1.000 36.23004 179 ARG B O 1
ATOM 2975 N N . ALA B 1 187 ? 24.70266 17.11145 -25.20966 1.000 36.71692 180 ALA B N 1
ATOM 2976 C CA . ALA B 1 187 ? 24.04808 15.81093 -25.21338 1.000 33.40885 180 ALA B CA 1
ATOM 2977 C C . ALA B 1 187 ? 22.75242 15.90783 -26.00251 1.000 33.54801 180 ALA B C 1
ATOM 2978 O O . ALA B 1 187 ? 22.14912 16.98022 -26.09862 1.000 35.14681 180 ALA B O 1
ATOM 2980 N N . GLY B 1 188 ? 22.32512 14.77199 -26.55645 1.000 30.71138 181 GLY B N 1
ATOM 2981 C CA . GLY B 1 188 ? 21.04761 14.71801 -27.23400 1.000 30.09354 181 GLY B CA 1
ATOM 2982 C C . GLY B 1 188 ? 19.90310 14.60357 -26.25055 1.000 29.49623 181 GLY B C 1
ATOM 2983 O O . GLY B 1 188 ? 20.10016 14.31933 -25.07301 1.000 30.18313 181 GLY B O 1
ATOM 2984 N N . VAL B 1 189 ? 18.69068 14.84895 -26.73954 1.000 33.11818 182 VAL B N 1
ATOM 2985 C CA . VAL B 1 189 ? 17.48012 14.69661 -25.93571 1.000 29.93604 182 VAL B CA 1
ATOM 2986 C C . VAL B 1 189 ? 16.52896 13.77919 -26.68312 1.000 31.57878 182 VAL B C 1
ATOM 2987 O O . VAL B 1 189 ? 16.15993 14.05845 -27.83372 1.000 28.40481 182 VAL B O 1
ATOM 2991 N N . LYS B 1 190 ? 16.14100 12.68415 -26.03579 1.000 28.67210 183 LYS B N 1
ATOM 2992 C CA . LYS B 1 190 ? 15.22232 11.71235 -26.60288 1.000 26.77600 183 LYS B CA 1
ATOM 2993 C C . LYS B 1 190 ? 13.88911 11.85815 -25.88408 1.000 24.91089 183 LYS B C 1
ATOM 2994 O O . LYS B 1 190 ? 13.83188 11.77191 -24.65291 1.000 24.77219 183 LYS B O 1
ATOM 3000 N N . ALA B 1 191 ? 12.84607 12.17237 -26.64636 1.000 24.58447 184 ALA B N 1
ATOM 3001 C CA . ALA B 1 191 ? 11.49122 12.24364 -26.13241 1.000 24.82267 184 ALA B CA 1
ATOM 3002 C C . ALA B 1 191 ? 10.85612 10.86667 -26.26371 1.000 24.15313 184 ALA B C 1
ATOM 3003 O O . ALA B 1 191 ? 10.75460 10.32726 -27.36797 1.000 25.38585 184 ALA B O 1
ATOM 3005 N N . SER B 1 192 ? 10.41117 10.30435 -25.14401 1.000 25.57750 185 SER B N 1
ATOM 3006 C CA . SER B 1 192 ? 9.84101 8.97131 -25.19116 1.000 23.18464 185 SER B CA 1
ATOM 3007 C C . SER B 1 192 ? 8.64754 8.89921 -24.25361 1.000 23.66198 185 SER B C 1
ATOM 3008 O O . SER B 1 192 ? 8.56103 9.64249 -23.27406 1.000 24.51379 185 SER B O 1
ATOM 3011 N N . GLY B 1 193 ? 7.72936 7.98795 -24.57355 1.000 27.99819 186 GLY B N 1
ATOM 3012 C CA . GLY B 1 193 ? 6.52948 7.80351 -23.78078 1.000 31.05308 186 GLY B CA 1
ATOM 3013 C C . GLY B 1 193 ? 5.36423 8.62213 -24.29613 1.000 30.54945 186 GLY B C 1
ATOM 3014 O O . GLY B 1 193 ? 5.35772 9.85339 -24.18501 1.000 26.77618 186 GLY B O 1
ATOM 3015 N N . GLY B 1 194 ? 4.35188 7.94875 -24.83767 1.000 30.95004 187 GLY B N 1
ATOM 3016 C CA . GLY B 1 194 ? 3.16977 8.63995 -25.31537 1.000 34.01250 187 GLY B CA 1
ATOM 3017 C C . GLY B 1 194 ? 3.34010 9.36909 -26.62741 1.000 34.10568 187 GLY B C 1
ATOM 3018 O O . GLY B 1 194 ? 2.44170 10.12656 -27.02454 1.000 32.84982 187 GLY B O 1
ATOM 3019 N N . VAL B 1 195 ? 4.46493 9.17392 -27.30523 1.000 32.64027 188 VAL B N 1
ATOM 3020 C CA . VAL B 1 195 ? 4.71097 9.76339 -28.62126 1.000 29.18037 188 VAL B CA 1
ATOM 3021 C C . VAL B 1 195 ? 4.32601 8.70529 -29.64657 1.000 32.74516 188 VAL B C 1
ATOM 3022 O O . VAL B 1 195 ? 5.13657 7.86886 -30.04810 1.000 31.98588 188 VAL B O 1
ATOM 3026 N N . ARG B 1 196 ? 3.06786 8.72907 -30.08607 1.000 33.13993 189 ARG B N 1
ATOM 3027 C CA . ARG B 1 196 ? 2.63260 7.71949 -31.04212 1.000 33.60961 189 ARG B CA 1
ATOM 3028 C C . ARG B 1 196 ? 1.94088 8.32193 -32.25739 1.000 36.68076 189 ARG B C 1
ATOM 3029 O O . ARG B 1 196 ? 1.27291 7.59560 -32.99011 1.000 33.77459 189 ARG B O 1
ATOM 3037 N N . ASP B 1 197 ? 2.08305 9.62419 -32.49371 1.000 32.09402 190 ASP B N 1
ATOM 3038 C CA . ASP B 1 197 ? 1.60940 10.19529 -33.74915 1.000 37.15502 190 ASP B CA 1
ATOM 3039 C C . ASP B 1 197 ? 2.57391 11.27326 -34.22344 1.000 33.98643 190 ASP B C 1
ATOM 3040 O O . ASP B 1 197 ? 3.37659 11.80681 -33.45470 1.000 35.36416 190 ASP B O 1
ATOM 3045 N N . TRP B 1 198 ? 2.47256 11.60336 -35.51048 1.000 37.18731 191 TRP B N 1
ATOM 3046 C CA . TRP B 1 198 ? 3.43373 12.52821 -36.09692 1.000 35.97171 191 TRP B CA 1
ATOM 3047 C C . TRP B 1 198 ? 3.31292 13.92787 -35.49710 1.000 38.52381 191 TRP B C 1
ATOM 3048 O O . TRP B 1 198 ? 4.32582 14.59250 -35.27400 1.000 36.00221 191 TRP B O 1
ATOM 3069 N N . LYS B 1 199 ? 2.10038 14.39319 -35.19403 1.000 39.72397 192 LYS B N 1
ATOM 3070 C CA . LYS B 1 199 ? 1.98416 15.73538 -34.63085 1.000 38.73819 192 LYS B CA 1
ATOM 3071 C C . LYS B 1 199 ? 2.69681 15.83304 -33.28369 1.000 37.89813 192 LYS B C 1
ATOM 3072 O O . LYS B 1 199 ? 3.36485 16.83664 -32.98991 1.000 36.57596 192 LYS B O 1
ATOM 3078 N N . THR B 1 200 ? 2.58899 14.78579 -32.46251 1.000 36.05443 193 THR B N 1
ATOM 3079 C CA . THR B 1 200 ? 3.27046 14.79387 -31.17304 1.000 34.64637 193 THR B CA 1
ATOM 3080 C C . THR B 1 200 ? 4.77942 14.74210 -31.35649 1.000 34.36715 193 THR B C 1
ATOM 3081 O O . THR B 1 200 ? 5.51957 15.46072 -30.67267 1.000 34.37980 193 THR B O 1
ATOM 3085 N N . ALA B 1 201 ? 5.24905 13.89876 -32.27605 1.000 33.01203 194 ALA B N 1
ATOM 3086 C CA . ALA B 1 201 ? 6.67836 13.84378 -32.56126 1.000 32.69989 194 ALA B CA 1
ATOM 3087 C C . ALA B 1 201 ? 7.19525 15.20664 -32.99772 1.000 34.17345 194 ALA B C 1
ATOM 3088 O O . ALA B 1 201 ? 8.28165 15.62773 -32.58287 1.000 30.47002 194 ALA B O 1
ATOM 3090 N N . GLU B 1 202 ? 6.42278 15.90871 -33.83526 1.000 36.70643 195 GLU B N 1
ATOM 3091 C CA . GLU B 1 202 ? 6.80670 17.24348 -34.28592 1.000 38.56407 195 GLU B CA 1
ATOM 3092 C C . GLU B 1 202 ? 6.92228 18.19956 -33.11252 1.000 37.57425 195 GLU B C 1
ATOM 3093 O O . GLU B 1 202 ? 7.87044 18.98299 -33.03080 1.000 36.28624 195 GLU B O 1
ATOM 3099 N N . ALA B 1 203 ? 5.92544 18.19379 -32.22417 1.000 33.87977 196 ALA B N 1
ATOM 3100 C CA . ALA B 1 203 ? 5.97721 19.07643 -31.06530 1.000 36.23029 196 ALA B CA 1
ATOM 3101 C C . ALA B 1 203 ? 7.19593 18.77377 -30.19625 1.000 35.57300 196 ALA B C 1
ATOM 3102 O O . ALA B 1 203 ? 7.82262 19.68875 -29.64076 1.000 35.89239 196 ALA B O 1
ATOM 3104 N N . MET B 1 204 ? 7.56032 17.49387 -30.07782 1.000 32.84290 197 MET B N 1
ATOM 3105 C CA . MET B 1 204 ? 8.73091 17.14905 -29.26908 1.000 32.32177 197 MET B CA 1
ATOM 3106 C C . MET B 1 204 ? 10.02310 17.59127 -29.94224 1.000 32.23362 197 MET B C 1
ATOM 3107 O O . MET B 1 204 ? 10.93777 18.08929 -29.28028 1.000 34.59896 197 MET B O 1
ATOM 3112 N N . ILE B 1 205 ? 10.11789 17.41211 -31.25699 1.000 35.24985 198 ILE B N 1
ATOM 3113 C CA . ILE B 1 205 ? 11.30226 17.86230 -31.97787 1.000 34.03295 198 ILE B CA 1
ATOM 3114 C C . ILE B 1 205 ? 11.41203 19.38138 -31.92020 1.000 34.86029 198 ILE B C 1
ATOM 3115 O O . ILE B 1 205 ? 12.49718 19.93454 -31.71028 1.000 34.16731 198 ILE B O 1
ATOM 3120 N N . ASN B 1 206 ? 10.28763 20.07314 -32.09978 1.000 37.61807 199 ASN B N 1
ATOM 3121 C CA . ASN B 1 206 ? 10.24573 21.52186 -31.95812 1.000 38.84867 199 ASN B CA 1
ATOM 3122 C C . ASN B 1 206 ? 10.71711 21.94888 -30.57148 1.000 39.26211 199 ASN B C 1
ATOM 3123 O O . ASN B 1 206 ? 11.40348 22.96738 -30.42619 1.000 39.78046 199 ASN B O 1
ATOM 3128 N N . ALA B 1 207 ? 10.37557 21.17425 -29.53681 1.000 36.11136 200 ALA B N 1
ATOM 3129 C CA . ALA B 1 207 ? 10.78738 21.52229 -28.18129 1.000 35.56184 200 ALA B CA 1
ATOM 3130 C C . ALA B 1 207 ? 12.25484 21.21285 -27.89880 1.000 31.96331 200 ALA B C 1
ATOM 3131 O O . ALA B 1 207 ? 12.77513 21.67047 -26.87832 1.000 37.01211 200 ALA B O 1
ATOM 3133 N N . GLY B 1 208 ? 12.92607 20.45692 -28.76688 1.000 34.87742 201 GLY B N 1
ATOM 3134 C CA . GLY B 1 208 ? 14.35859 20.25294 -28.64472 1.000 31.69555 201 GLY B CA 1
ATOM 3135 C C . GLY B 1 208 ? 14.81101 18.80684 -28.73863 1.000 33.85159 201 GLY B C 1
ATOM 3136 O O . GLY B 1 208 ? 16.00053 18.50340 -28.57092 1.000 33.45368 201 GLY B O 1
ATOM 3137 N N . ALA B 1 209 ? 13.88528 17.89282 -29.00677 1.000 28.54539 202 ALA B N 1
ATOM 3138 C CA . ALA B 1 209 ? 14.26512 16.48911 -29.03452 1.000 31.30650 202 ALA B CA 1
ATOM 3139 C C . ALA B 1 209 ? 15.03481 16.18604 -30.30868 1.000 31.15488 202 ALA B C 1
ATOM 3140 O O . ALA B 1 209 ? 14.72326 16.71734 -31.37987 1.000 33.72190 202 ALA B O 1
ATOM 3142 N N . THR B 1 210 ? 16.05947 15.34010 -30.19002 1.000 29.20455 203 THR B N 1
ATOM 3143 C CA . THR B 1 210 ? 16.78837 14.85135 -31.35261 1.000 30.17818 203 THR B CA 1
ATOM 3144 C C . THR B 1 210 ? 16.60379 13.36067 -31.60885 1.000 29.99537 203 THR B C 1
ATOM 3145 O O . THR B 1 210 ? 17.07224 12.86036 -32.63786 1.000 29.83850 203 THR B O 1
ATOM 3149 N N . ARG B 1 211 ? 15.92629 12.64352 -30.71654 1.000 28.76661 204 ARG B N 1
ATOM 3150 C CA . ARG B 1 211 ? 15.57361 11.25306 -30.94793 1.000 28.22871 204 ARG B CA 1
ATOM 3151 C C . ARG B 1 211 ? 14.19695 11.02535 -30.33506 1.000 26.68342 204 ARG B C 1
ATOM 3152 O O . ARG B 1 211 ? 13.80433 11.70469 -29.39147 1.000 29.03511 204 ARG B O 1
ATOM 3160 N N . ILE B 1 212 ? 13.44342 10.09719 -30.91051 1.000 28.86180 205 ILE B N 1
ATOM 3161 C CA . ILE B 1 212 ? 12.07740 9.82947 -30.48078 1.000 26.85489 205 ILE B CA 1
ATOM 3162 C C . ILE B 1 212 ? 12.00050 8.36173 -30.10975 1.000 25.61046 205 ILE B C 1
ATOM 3163 O O . ILE B 1 212 ? 12.26373 7.49862 -30.94985 1.000 24.37148 205 ILE B O 1
ATOM 3168 N N . GLY B 1 213 ? 11.63370 8.06513 -28.87029 1.000 24.43692 206 GLY B N 1
ATOM 3169 C CA . GLY B 1 213 ? 11.36016 6.67322 -28.57610 1.000 23.25916 206 GLY B CA 1
ATOM 3170 C C . GLY B 1 213 ? 9.88445 6.38828 -28.75116 1.000 26.28994 206 GLY B C 1
ATOM 3171 O O . GLY B 1 213 ? 9.06459 7.08651 -28.14112 1.000 25.66301 206 GLY B O 1
ATOM 3172 N N . THR B 1 214 ? 9.52888 5.37627 -29.54735 1.000 23.43749 207 THR B N 1
ATOM 3173 C CA . THR B 1 214 ? 8.11309 5.14514 -29.81261 1.000 25.49441 207 THR B CA 1
ATOM 3174 C C . THR B 1 214 ? 7.88628 3.70928 -30.26048 1.000 23.07583 207 THR B C 1
ATOM 3175 O O . THR B 1 214 ? 8.75499 3.07838 -30.87525 1.000 24.95411 207 THR B O 1
ATOM 3179 N N . SER B 1 215 ? 6.68636 3.20853 -29.97324 1.000 23.29339 208 SER B N 1
ATOM 3180 C CA . SER B 1 215 ? 6.25160 1.93304 -30.51837 1.000 24.12038 208 SER B CA 1
ATOM 3181 C C . SER B 1 215 ? 5.56794 2.07626 -31.87013 1.000 28.86945 208 SER B C 1
ATOM 3182 O O . SER B 1 215 ? 5.25459 1.05746 -32.49564 1.000 32.14396 208 SER B O 1
ATOM 3185 N N . SER B 1 216 ? 5.31062 3.30674 -32.31323 1.000 28.70542 209 SER B N 1
ATOM 3186 C CA . SER B 1 216 ? 4.48673 3.60580 -33.47840 1.000 30.43578 209 SER B CA 1
ATOM 3187 C C . SER B 1 216 ? 5.28248 4.36193 -34.53593 1.000 30.13666 209 SER B C 1
ATOM 3188 O O . SER B 1 216 ? 4.80391 5.33805 -35.11462 1.000 29.66725 209 SER B O 1
ATOM 3191 N N . GLY B 1 217 ? 6.51897 3.92398 -34.78712 1.000 29.16468 210 GLY B N 1
ATOM 3192 C CA . GLY B 1 217 ? 7.36351 4.65013 -35.72081 1.000 27.53881 210 GLY B CA 1
ATOM 3193 C C . GLY B 1 217 ? 6.78753 4.66467 -37.12433 1.000 29.56265 210 GLY B C 1
ATOM 3194 O O . GLY B 1 217 ? 6.90878 5.65916 -37.84656 1.000 31.39253 210 GLY B O 1
ATOM 3195 N N . VAL B 1 218 ? 6.14092 3.56508 -37.52133 1.000 27.76180 211 VAL B N 1
ATOM 3196 C CA . VAL B 1 218 ? 5.57126 3.47573 -38.86764 1.000 30.06848 211 VAL B CA 1
ATOM 3197 C C . VAL B 1 218 ? 4.49908 4.53368 -39.05379 1.000 33.55114 211 VAL B C 1
ATOM 3198 O O . VAL B 1 218 ? 4.44956 5.22426 -40.07794 1.000 35.69479 211 VAL B O 1
ATOM 3202 N N . ALA B 1 219 ? 3.62117 4.67373 -38.06486 1.000 29.64946 212 ALA B N 1
ATOM 3203 C CA . ALA B 1 219 ? 2.55519 5.65962 -38.16473 1.000 33.69301 212 ALA B CA 1
ATOM 3204 C C . ALA B 1 219 ? 3.11044 7.07345 -38.17246 1.000 36.67114 212 ALA B C 1
ATOM 3205 O O . ALA B 1 219 ? 2.53145 7.96959 -38.79484 1.000 40.07199 212 ALA B O 1
ATOM 3207 N N . ILE B 1 220 ? 4.23837 7.29252 -37.50280 1.000 32.15068 213 ILE B N 1
ATOM 3208 C CA . ILE B 1 220 ? 4.81747 8.62553 -37.45967 1.000 34.14924 213 ILE B CA 1
ATOM 3209 C C . ILE B 1 220 ? 5.44254 8.97948 -38.80278 1.000 32.93005 213 ILE B C 1
ATOM 3210 O O . ILE B 1 220 ? 5.19928 10.05940 -39.34637 1.000 36.46900 213 ILE B O 1
ATOM 3215 N N . VAL B 1 221 ? 6.26237 8.08284 -39.34908 1.000 33.71733 214 VAL B N 1
ATOM 3216 C CA . VAL B 1 221 ? 7.01841 8.45276 -40.54137 1.000 36.66978 214 VAL B CA 1
ATOM 3217 C C . VAL B 1 221 ? 6.13076 8.50877 -41.77260 1.000 38.92447 214 VAL B C 1
ATOM 3218 O O . VAL B 1 221 ? 6.39924 9.27999 -42.70132 1.000 41.76740 214 VAL B O 1
ATOM 3222 N N . THR B 1 222 ? 5.08813 7.69414 -41.82549 1.000 39.95019 215 THR B N 1
ATOM 3223 C CA . THR B 1 222 ? 4.19227 7.71617 -42.97143 1.000 42.27176 215 THR B CA 1
ATOM 3224 C C . THR B 1 222 ? 3.05617 8.71053 -42.79837 1.000 44.83671 215 THR B C 1
ATOM 3225 O O . THR B 1 222 ? 2.24463 8.86885 -43.71581 1.000 49.04936 215 THR B O 1
ATOM 3229 N N . GLY B 1 223 ? 2.96548 9.37006 -41.64581 1.000 42.93326 216 GLY B N 1
ATOM 3230 C CA . GLY B 1 223 ? 1.89454 10.31181 -41.40832 1.000 45.72377 216 GLY B CA 1
ATOM 3231 C C . GLY B 1 223 ? 0.53311 9.66211 -41.24838 1.000 50.77909 216 GLY B C 1
ATOM 3232 O O . GLY B 1 223 ? -0.42345 10.32563 -40.83544 1.000 53.97202 216 GLY B O 1
ATOM 3233 N N . GLY B 1 224 ? 0.42749 8.37307 -41.58487 1.000 52.06175 217 GLY B N 1
ATOM 3234 C CA . GLY B 1 224 ? -0.81833 7.64435 -41.44797 1.000 53.77974 217 GLY B CA 1
ATOM 3235 C C . GLY B 1 224 ? -1.09503 6.59961 -42.51704 1.000 55.71758 217 GLY B C 1
ATOM 3236 O O . GLY B 1 224 ? -1.97774 5.75170 -42.33966 1.000 58.60872 217 GLY B O 1
ATOM 3237 N N . THR B 1 225 ? -0.35700 6.63760 -43.63050 1.000 61.70447 218 THR B N 1
ATOM 3238 C CA . THR B 1 225 ? -0.55901 5.69041 -44.72733 1.000 54.63998 218 THR B CA 1
ATOM 3239 C C . THR B 1 225 ? 0.14999 4.35317 -44.51237 1.000 54.97210 218 THR B C 1
ATOM 3240 O O . THR B 1 225 ? 0.22812 3.55556 -45.45324 1.000 55.61446 218 THR B O 1
ATOM 3244 N N . GLY B 1 226 ? 0.66375 4.08670 -43.30711 1.000 58.59359 219 GLY B N 1
ATOM 3245 C CA . GLY B 1 226 ? 1.41393 2.87299 -43.06132 1.000 53.91253 219 GLY B CA 1
ATOM 3246 C C . GLY B 1 226 ? 0.52892 1.65728 -42.81359 1.000 60.88344 219 GLY B C 1
ATOM 3247 O O . GLY B 1 226 ? -0.67924 1.76240 -42.58593 1.000 54.39575 219 GLY B O 1
ATOM 3248 N N . ARG B 1 227 ? 1.16856 0.48638 -42.85062 1.000 53.45710 220 ARG B N 1
ATOM 3249 C CA . ARG B 1 227 ? 0.44785 -0.77615 -42.73810 1.000 54.72716 220 ARG B CA 1
ATOM 3250 C C . ARG B 1 227 ? -0.21454 -0.91062 -41.37273 1.000 52.08638 220 ARG B C 1
ATOM 3251 O O . ARG B 1 227 ? 0.39292 -0.60468 -40.34180 1.000 51.18192 220 ARG B O 1
ATOM 3259 N N . ALA B 1 228 ? -1.47126 -1.36447 -41.38086 1.000 50.26895 221 ALA B N 1
ATOM 3260 C CA . ALA B 1 228 ? -2.23746 -1.66367 -40.16789 1.000 48.81041 221 ALA B CA 1
ATOM 3261 C C . ALA B 1 228 ? -2.10000 -0.56142 -39.11528 1.000 47.78806 221 ALA B C 1
ATOM 3262 O O . ALA B 1 228 ? -1.78038 -0.81110 -37.94832 1.000 47.56679 221 ALA B O 1
ATOM 3264 N N . ASP B 1 229 ? -2.34787 0.67685 -39.53630 1.000 50.41192 222 ASP B N 1
ATOM 3265 C CA . ASP B 1 229 ? -2.35905 1.79885 -38.60061 1.000 45.91473 222 ASP B CA 1
ATOM 3266 C C . ASP B 1 229 ? -3.71797 1.83400 -37.91537 1.000 45.05125 222 ASP B C 1
ATOM 3267 O O . ASP B 1 229 ? -4.64003 2.53770 -38.33161 1.000 47.08192 222 ASP B O 1
ATOM 3272 N N A TYR B 1 230 ? -3.84606 1.06166 -36.84336 0.542 42.19813 223 TYR B N 1
ATOM 3273 N N B TYR B 1 230 ? -3.83596 1.07022 -36.84182 0.458 42.17327 223 TYR B N 1
ATOM 3274 C CA A TYR B 1 230 ? -5.05716 1.07161 -36.03175 0.542 39.75105 223 TYR B CA 1
ATOM 3275 C CA B TYR B 1 230 ? -5.09542 0.96747 -36.13622 0.458 39.72477 223 TYR B CA 1
ATOM 3276 C C A TYR B 1 230 ? -4.66961 0.85636 -34.57540 0.542 38.72751 223 TYR B C 1
ATOM 3277 C C B TYR B 1 230 ? -4.85905 1.22550 -34.65663 0.458 38.66538 223 TYR B C 1
ATOM 3278 O O A TYR B 1 230 ? -5.36162 1.26710 -33.63632 0.542 36.75587 223 TYR B O 1
ATOM 3279 O O B TYR B 1 230 ? -5.66129 1.86694 -33.97431 0.458 36.59718 223 TYR B O 1
#

InterPro domains:
  IPR002915 DeoC/FbaB/LacD aldolase [PF01791] (6-213)
  IPR002915 DeoC/FbaB/LacD aldolase [SM01133] (4-216)
  IPR011343 Deoxyribose-phosphate aldolase [PIRSF001357] (4-214)
  IPR011343 Deoxyribose-phosphate aldolase [PTHR10889] (4-216)
  IPR011343 Deoxyribose-phosphate aldolase [TIGR00126] (5-214)
  IPR011343 Deoxyribose-phosphate aldolase [cd00959] (5-208)
  IPR013785 Aldolase-type TIM barrel [G3DSA:3.20.20.70] (2-221)
  IPR028581 Deoxyribose-phosphate aldolase type I [MF_00114] (3-218)

Foldseek 3Di:
DCQLQEAQEDEPPPDDLVNLLVSLVVCQVSVHNEYEYALVCLLVSQVSQPPHNYFYEYEFCPDQQQDALQRSLVSLLSSVVSGHAAYEYEFNQVCLVVVVLVRRLVSLLSNVVSCVNSHAYEYEDAQVPDDLVSLLSSLVSNLVSPHAEYEHRRLPDDFFFDLVSLLSSCVNCPPSHAYEGEHPCQAQVSVVSSVVSGHRHYYDNNSVRNVVRNPDPPSD/DQQQQEAAEDEPPVDDLVNLLVSLVVCQVSVHQEYEYALVCLLVSQVNCPPHNHFYEYEFCPDQQQDALVRSLVSLLSSVVSGHAAYEYEFNQVCLVVVVLVRSLSSLLSNVVSCVNRHAYEYADAQQSDDLVSLLSSLVSNLVSPHAEYEHRRQPPGDFFDLVSLLSSCVNCPPSHAYEGEYPPAAQVSVVSSVVSGHRHYYDNRSQRNVVRHPGPPPD

Sequence (440 aa):
NIAKMIDHTLLKPEATEQQIVQLCTEAKQYGFAAVCVNPTWVKTAARELSGTDVRVCTVIGFPLGATTPETKAFETTNAIENGAREVDMMVINIGALKSGQDELVERDIRAVVEAAAGRALVKVIVETALLTDEEKVRACQLAVKAGADYVKTSTGFSGGGATVEDVALMRKKTVGDRAGVKASGGVRDWKTAEEAMINAGATRIGTSSGVAIVTGGTGRADYYNIAKMIDHTLLKKPEATEQQIVQLCTEAKQYGFAAVCVNPTWVKTAARELSGTDVRVCTVIGFPLGATTPETKAFETTNAIENGAREVDMMVINIGALKSGQDELVERRDIRAVVEAAAGRALVKVIVETALLTDEEKVRACQLAVKAGADYVKTSTGFSGGGATVEDVALMRKTVGDRAGVKASGGVRDWKTAEAMINAGATRIGTSSGVAIVTGGTGRADYY

Organism: Geobacillus kaustophilus (strain HTA426) (NCBI:txid235909)

Solvent-accessible surface area: 16659 Å² total; per-residue (Å²): 172,41,18,94,39,0,0,4,22,29,13,124,11,53,4,23,63,152,89,0,40,92,13,0,38,42,0,85,124,66,27,0,0,0,0,0,0,6,8,23,13,0,124,18,0,27,155,53,6,89,88,60,121,12,85,6,0,0,1,0,11,22,5,13,0,10,13,9,10,85,4,0,22,63,13,0,43,14,0,8,123,32,17,0,118,3,0,0,0,0,0,2,1,3,0,1,67,36,52,55,44,116,27,0,17,102,0,0,81,20,0,29,118,18,1,74,78,112,7,50,2,0,0,0,0,4,5,48,42,14,76,82,102,17,22,41,48,0,0,92,15,1,29,140,6,42,8,61,28,0,7,0,0,10,51,84,41,81,30,24,14,56,55,121,13,0,44,42,1,56,174,22,0,34,147,139,11,13,0,0,0,6,16,38,2,163,50,105,129,36,0,102,41,8,55,132,21,16,3,62,10,0,7,9,84,24,0,29,19,4,39,34,35,30,126,30,201,84,68,244,141,62,14,73,38,0,0,4,23,32,13,124,23,56,5,27,59,152,86,0,42,100,12,0,46,52,0,79,106,62,20,0,10,0,0,0,0,6,7,25,14,0,132,16,0,24,134,41,3,87,89,47,101,5,107,7,0,0,1,0,12,26,2,7,1,10,10,9,7,80,2,0,21,64,12,0,45,14,1,8,126,26,12,0,92,10,0,0,0,0,0,1,1,4,0,1,66,39,49,54,43,121,30,0,25,103,0,0,79,23,0,30,113,18,1,73,84,114,10,59,3,0,0,0,0,0,3,48,40,15,71,88,124,19,21,41,55,0,0,97,17,0,25,137,2,41,8,54,26,0,9,0,1,11,54,82,21,81,34,25,15,54,57,124,15,0,45,38,0,55,168,21,0,29,141,140,10,13,0,0,0,6,19,52,2,138,64,120,144,36,1,74,41,12,44,138,20,17,3,59,21,0,6,7,68,26,0,21,18,8,42,36,44,35,128,13,179,71,82,243

Radius of gyration: 21.42 Å; Cα contacts (8 Å, |Δi|>4): 1063; chains: 2; bounding box: 42×54×60 Å

B-factor: mean 31.49, std 8.26, range [16.68, 85.49]